Protein AF-0000000076353689 (afdb_homodimer)

Radius of gyration: 30.22 Å; Cα contacts (8 Å, |Δi|>4): 736; chains: 2; bounding box: 98×106×76 Å

Nearest PDB structures (foldseek):
  8wm8-assembly1_A  TM=8.525E-01  e=3.336E-08  Nostoc sp. PCC 7120 = FACHB-418
  8wm7-assembly1_B  TM=8.341E-01  e=1.386E-07  Nostoc sp. PCC 7120 = FACHB-418
  8w9m-assembly1_B  TM=8.044E-01  e=1.218E-07  Nostoc sp. PCC 7120 = FACHB-418
  7ahd-assembly1_B  TM=7.818E-01  e=2.392E-06  Lactococcus lactis subsp. lactis
  7ahd-assembly1_A  TM=7.735E-01  e=4.377E-06  Lactococcus lactis subsp. lactis

Solvent-accessible surface area (backbone atoms only — not comparable to full-atom values): 29199 Å² total; per-residue (Å²): 138,80,80,78,78,77,79,74,82,70,79,68,74,74,79,75,72,74,67,51,70,62,67,70,41,50,63,59,54,50,48,53,50,48,51,51,36,49,47,27,35,52,44,41,46,49,50,52,50,49,48,46,33,46,32,20,75,68,55,78,36,60,38,71,73,46,50,27,61,66,54,29,54,50,50,40,48,51,33,48,73,70,50,68,45,49,64,22,49,49,48,40,49,51,38,49,51,51,6,42,49,53,6,39,52,52,9,40,52,49,8,48,49,34,35,72,30,65,68,53,25,29,30,43,45,53,46,52,54,58,56,62,41,35,38,58,66,67,42,44,63,57,32,32,70,73,52,39,88,56,63,50,26,54,22,48,48,28,12,57,54,23,16,52,38,16,19,53,27,24,21,51,28,41,60,61,53,56,61,61,61,56,48,46,27,52,72,71,63,40,47,72,63,50,34,38,62,67,43,44,45,63,68,15,45,65,46,24,40,54,23,44,46,55,26,45,56,51,35,52,30,50,47,33,51,43,18,51,74,68,42,95,49,14,39,28,20,46,26,52,50,22,47,76,69,64,33,33,50,55,18,49,31,29,41,51,50,50,20,50,47,38,46,51,50,42,49,50,51,50,51,52,41,47,70,74,36,72,82,52,78,67,80,71,62,87,65,78,120,138,81,78,78,78,79,77,78,84,68,80,68,76,74,77,76,71,73,67,51,71,63,66,70,42,50,64,59,54,50,49,52,50,49,50,50,37,49,47,28,35,53,42,40,47,49,49,53,51,49,49,46,33,48,31,20,76,69,56,79,38,61,38,72,74,46,50,27,61,65,54,30,50,50,52,41,49,51,34,50,74,71,51,68,46,49,65,23,50,50,47,42,49,52,38,50,51,52,7,41,50,52,6,39,52,52,9,40,52,50,9,48,49,32,35,72,30,66,68,53,27,28,30,43,44,54,47,50,55,57,56,63,40,35,38,58,67,67,42,44,65,58,31,32,72,74,52,40,82,57,65,48,26,56,22,49,47,29,12,56,54,22,16,52,36,16,20,52,27,23,21,51,28,41,58,63,53,55,62,62,62,57,48,48,28,52,72,73,63,40,48,73,61,50,35,38,63,69,43,45,46,63,67,16,45,65,46,25,40,54,23,44,48,54,25,44,57,50,35,51,30,51,47,33,50,44,17,52,74,58,41,95,49,12,38,25,20,46,25,53,51,22,47,75,70,64,34,32,49,56,18,50,30,30,42,53,50,50,20,50,48,38,46,52,50,41,50,49,51,49,52,52,41,46,71,74,35,72,81,50,79,68,79,70,62,88,64,79,121

Sequence (578 aa):
MSALTDKAPGDEGLLVRRPGPQELHPARTHRRRRVLELSLAVGVPLALILLWQLAAVSGWIDDRVYPAPQTILEDGWHRAADGELWPDVWATLQRVLAGYAIGTVAGYALGLLMGSLPVVRAALEPTLDALYVVPKLALLPVFLNMFGLGEGPQIALVAATVFFFVWISTMAAVLAVPSGHRDAGQVFGASPWQMFRHVLLPASLPAVLVGARIAAGVAVLVIVASEQIAAADGLGHLIFDSRALFQNDVMFVGIVCVAVLGVVFSELVRIAGRLLTPWAPRDRGRSQSMSALTDKAPGDEGLLVRRPGPQELHPARTHRRRRVLELSLAVGVPLALILLWQLAAVSGWIDDRVYPAPQTILEDGWHRAADGELWPDVWATLQRVLAGYAIGTVAGYALGLLMGSLPVVRAALEPTLDALYVVPKLALLPVFLNMFGLGEGPQIALVAATVFFFVWISTMAAVLAVPSGHRDAGQVFGASPWQMFRHVLLPASLPAVLVGARIAAGVAVLVIVASEQIAAADGLGHLIFDSRALFQNDVMFVGIVCVAVLGVVFSELVRIAGRLLTPWAPRDRGRSQS

Secondary structure (DSSP, 8-state):
--------------------HHHH-HHHHHHHHHHHHHHHHHHHHHHHHHHHHHHHHHTSS-TTTS--HHHHHHHHHHHHHTTSSHHHHHHHHHHHHHHHHHHHHHHHHHHHHHHH-HHHHHHHHHHHHHHHTS-GGGGHHHHHHHH-SSSHHHHHHHHHHHHHHHHHHHHHHHHHS-HHHHHHHHHTT--HHHHIIIIIHHHHHHHHHHHHHHHHHHHHHHHHHHHHHH-SSSHHHHHHHHHHTT-HHHHHHHHHHHHHHHHHHHHHHHHHHHHH-TTS-----TT--/--------------------HHHH-HHHHHHHHHHHHHHHHHHHHHHHHHHHHHHHHHTSS-TTTS--HHHHHHHHHHHHHTTSSHHHHHHHHHHHHHHHHHHHHHHHHHHHHHHH-HHHHHHHHHHHHHHHTS-GGGGHHHHHHHH-SSSHHHHHHHHHHHHHHHHHHHHHHHHHS-HHHHHHHHHTT--HHHHIIIIIHHHHHHHHHHHHHHHHHHHHHHHHHHHHHH-SSSHHHHHHHHHHTT-HHHHHHHHHHHHHHHHHHHHHHHHHHHHH-TTS-----TT--

Foldseek 3Di:
DPCPVPPDPPPPPPPPPPPPPCVPCVPVVVVVVVVVVVCCVPVVVVVVLVVQQCCPVVVVDPCLQVPRPVLLVVVLVVCVVVVNCVQQLVLLVVLLVLLLVLLLVLLLVLLLVLLLDVVSVVVCVVVLVVVLPDDLLVCLVVQCVVPPQDSRSSSPSLSNLLNSLLNVQSSVQSNPPDCVLVVVCVVVVHDPVRSCVPPSCLSSLLSSLVSSLVSLLVSLVSSLVSCCVRNPGHLSVQLVVCVVVSNNSSNVNSVVSSVVVSVVSSVVSVVVSCVSRVPPPDPPPPPPD/DPPPPPPDPPCPPPPPPPDPPCVVCVPVVVVVVVVVVVCCVPVVVVVVLVVQQCCPVVVVDPCLQVPRPVLLVVVLVVCVVVVNCVQQLVLLVVLLVLLLVLLLVLLLVLLLVLLLDVVSVVVCVVVLVVVLPDDLLVCLVVQCVVPNLDSRSSSPSLSNLLNSLLNVQSSVQSNPPDCVLVVVCVVVVHDPVRSCVPPSVLSSLLSSLVSSLVSLLVSLVSSLVSCCVRNPGHLSVQLVVCVVVSNNSSNVNSVVSSVVVSVVSSVVSVVVSCVSRVPDPDPPPPDPD

pLDDT: mean 82.8, std 17.62, range [25.33, 98.06]

InterPro domains:
  IPR000515 ABC transporter type 1, transmembrane domain MetI-like [PF00528] (107-272)
  IPR000515 ABC transporter type 1, transmembrane domain MetI-like [PS50928] (89-269)
  IPR000515 ABC transporter type 1, transmembrane domain MetI-like [cd06261] (90-268)
  IPR035906 MetI-like superfamily [G3DSA:1.10.3720.10] (84-276)
  IPR035906 MetI-like superfamily [SSF161098] (82-265)

Structure (mmCIF, N/CA/C/O backbone):
data_AF-0000000076353689-model_v1
#
loop_
_entity.id
_entity.type
_entity.pdbx_description
1 polymer 'ABC transporter permease'
#
loop_
_atom_site.group_PDB
_atom_site.id
_atom_site.type_symbol
_atom_site.label_atom_id
_atom_site.label_alt_id
_atom_site.label_comp_id
_atom_site.label_asym_id
_atom_site.label_entity_id
_atom_site.label_seq_id
_atom_site.pdbx_PDB_ins_code
_atom_site.Cartn_x
_atom_site.Cartn_y
_atom_site.Cartn_z
_atom_site.occupancy
_atom_site.B_iso_or_equiv
_atom_site.auth_seq_id
_atom_site.auth_comp_id
_atom_site.auth_asym_id
_atom_site.auth_atom_id
_atom_site.pdbx_PDB_model_num
ATOM 1 N N . MET A 1 1 ? 44.594 78.375 24.484 1 30.66 1 MET A N 1
ATOM 2 C CA . MET A 1 1 ? 43.375 78.25 23.719 1 30.66 1 MET A CA 1
ATOM 3 C C . MET A 1 1 ? 43.562 77.375 22.5 1 30.66 1 MET A C 1
ATOM 5 O O . MET A 1 1 ? 43.844 77.812 21.406 1 30.66 1 MET A O 1
ATOM 9 N N . SER A 1 2 ? 44.312 76.188 22.578 1 37.25 2 SER A N 1
ATOM 10 C CA . SER A 1 2 ? 44.656 75.188 21.609 1 37.25 2 SER A CA 1
ATOM 11 C C . SER A 1 2 ? 43.406 74.438 21.094 1 37.25 2 SER A C 1
ATOM 13 O O . SER A 1 2 ? 42.562 74 21.875 1 37.25 2 SER A O 1
ATOM 15 N N . ALA A 1 3 ? 42.938 74.875 19.859 1 38.38 3 ALA A N 1
ATOM 16 C CA . ALA A 1 3 ? 41.844 74.375 19.031 1 38.38 3 ALA A CA 1
ATOM 17 C C . ALA A 1 3 ? 42.031 72.875 18.781 1 38.38 3 ALA A C 1
ATOM 19 O O . ALA A 1 3 ? 42.938 72.438 18.047 1 38.38 3 ALA A O 1
ATOM 20 N N . LEU A 1 4 ? 41.969 71.938 19.766 1 36.03 4 LEU A N 1
ATOM 21 C CA . LEU A 1 4 ? 41.906 70.562 19.469 1 36.03 4 LEU A CA 1
ATOM 22 C C . LEU A 1 4 ? 40.75 70.25 18.516 1 36.03 4 LEU A C 1
ATOM 24 O O . LEU A 1 4 ? 39.594 70.5 18.844 1 36.03 4 LEU A O 1
ATOM 28 N N . THR A 1 5 ? 40.875 70.562 17.141 1 37.84 5 THR A N 1
ATOM 29 C CA . THR A 1 5 ? 39.875 70.188 16.172 1 37.84 5 THR A CA 1
ATOM 30 C C . THR A 1 5 ? 39.562 68.688 16.312 1 37.84 5 THR A C 1
ATOM 32 O O . THR A 1 5 ? 40.438 67.812 16.172 1 37.84 5 THR A O 1
ATOM 35 N N . ASP A 1 6 ? 38.625 68.25 17.125 1 39 6 ASP A N 1
ATOM 36 C CA . ASP A 1 6 ? 38 66.938 17.25 1 39 6 ASP A CA 1
ATOM 37 C C . ASP A 1 6 ? 37.5 66.438 15.906 1 39 6 ASP A C 1
ATOM 39 O O . ASP A 1 6 ? 36.625 67.062 15.297 1 39 6 ASP A O 1
ATOM 43 N N . LYS A 1 7 ? 38.406 65.875 14.984 1 43 7 LYS A N 1
ATOM 44 C CA . LYS A 1 7 ? 37.969 65.188 13.773 1 43 7 LYS A CA 1
ATOM 45 C C . LYS A 1 7 ? 36.844 64.188 14.086 1 43 7 LYS A C 1
ATOM 47 O O . LYS A 1 7 ? 37 63.344 14.969 1 43 7 LYS A O 1
ATOM 52 N N . ALA A 1 8 ? 35.594 64.5 13.719 1 43.44 8 ALA A N 1
ATOM 53 C CA . ALA A 1 8 ? 34.406 63.656 13.766 1 43.44 8 ALA A CA 1
ATOM 54 C C . ALA A 1 8 ? 34.656 62.344 13.008 1 43.44 8 ALA A C 1
ATOM 56 O O . ALA A 1 8 ? 35.156 62.344 11.891 1 43.44 8 ALA A O 1
ATOM 57 N N . PRO A 1 9 ? 34.812 61.125 13.672 1 45.44 9 PRO A N 1
ATOM 58 C CA . PRO A 1 9 ? 34.969 59.844 13.008 1 45.44 9 PRO A CA 1
ATOM 59 C C . PRO A 1 9 ? 33.906 59.562 11.977 1 45.44 9 PRO A C 1
ATOM 61 O O . PRO A 1 9 ? 33.688 58.406 11.586 1 45.44 9 PRO A O 1
ATOM 64 N N . GLY A 1 10 ? 33.156 60.562 11.367 1 37.06 10 GLY A N 1
ATOM 65 C CA . GLY A 1 10 ? 31.906 60.25 10.695 1 37.06 10 GLY A CA 1
ATOM 66 C C . GLY A 1 10 ? 32.094 59.312 9.508 1 37.06 10 GLY A C 1
ATOM 67 O O . GLY A 1 10 ? 31.141 59.031 8.773 1 37.06 10 GLY A O 1
ATOM 68 N N . ASP A 1 11 ? 33.188 59.312 8.719 1 40.47 11 ASP A N 1
ATOM 69 C CA . ASP A 1 11 ? 33.031 58.688 7.41 1 40.47 11 ASP A CA 1
ATOM 70 C C . ASP A 1 11 ? 32.875 57.188 7.539 1 40.47 11 ASP A C 1
ATOM 72 O O . ASP A 1 11 ? 33.844 56.438 7.629 1 40.47 11 ASP A O 1
ATOM 76 N N . GLU A 1 12 ? 31.969 56.688 8.383 1 41.47 12 GLU A N 1
ATOM 77 C CA . GLU A 1 12 ? 31.703 55.281 8.211 1 41.47 12 GLU A CA 1
ATOM 78 C C . GLU A 1 12 ? 31.484 54.906 6.742 1 41.47 12 GLU A C 1
ATOM 80 O O . GLU A 1 12 ? 30.609 55.469 6.086 1 41.47 12 GLU A O 1
ATOM 85 N N . GLY A 1 13 ? 32.5 54.625 5.945 1 40.09 13 GLY A N 1
ATOM 86 C CA . GLY A 1 13 ? 32.469 54.094 4.594 1 40.09 13 GLY A CA 1
ATOM 87 C C . GLY A 1 13 ? 31.266 53.219 4.336 1 40.09 13 GLY A C 1
ATOM 88 O O . GLY A 1 13 ? 31 52.281 5.086 1 40.09 13 GLY A O 1
ATOM 89 N N . LEU A 1 14 ? 30.125 53.781 3.889 1 44.25 14 LEU A N 1
ATOM 90 C CA . LEU A 1 14 ? 29.047 53.031 3.254 1 44.25 14 LEU A CA 1
ATOM 91 C C . LEU A 1 14 ? 29.594 51.875 2.443 1 44.25 14 LEU A C 1
ATOM 93 O O . LEU A 1 14 ? 30.359 52.062 1.5 1 44.25 14 LEU A O 1
ATOM 97 N N . LEU A 1 15 ? 30.016 50.75 2.998 1 46.47 15 LEU A N 1
ATOM 98 C CA . LEU A 1 15 ? 30.25 49.562 2.203 1 46.47 15 LEU A CA 1
ATOM 99 C C . LEU A 1 15 ? 29.203 49.406 1.113 1 46.47 15 LEU A C 1
ATOM 101 O O . LEU A 1 15 ? 28.031 49.156 1.407 1 46.47 15 LEU A O 1
ATOM 105 N N . VAL A 1 16 ? 29.094 50.281 0.071 1 46.38 16 VAL A N 1
ATOM 106 C CA . VAL A 1 16 ? 28.344 50.062 -1.158 1 46.38 16 VAL A CA 1
ATOM 107 C C . VAL A 1 16 ? 28.578 48.625 -1.67 1 46.38 16 VAL A C 1
ATOM 109 O O . VAL A 1 16 ? 29.688 48.312 -2.143 1 46.38 16 VAL A O 1
ATOM 112 N N . ARG A 1 17 ? 28.141 47.594 -1.038 1 53.75 17 ARG A N 1
ATOM 113 C CA . ARG A 1 17 ? 28.172 46.281 -1.68 1 53.75 17 ARG A CA 1
ATOM 114 C C . ARG A 1 17 ? 27.484 46.312 -3.041 1 53.75 17 ARG A C 1
ATOM 116 O O . ARG A 1 17 ? 26.375 46.844 -3.166 1 53.75 17 ARG A O 1
ATOM 123 N N . ARG A 1 18 ? 28.141 46.312 -4.129 1 52.5 18 ARG A N 1
ATOM 124 C CA . ARG A 1 18 ? 27.578 46.156 -5.469 1 52.5 18 ARG A CA 1
ATOM 125 C C . ARG A 1 18 ? 26.547 45.031 -5.508 1 52.5 18 ARG A C 1
ATOM 127 O O . ARG A 1 18 ? 26.766 43.969 -4.945 1 52.5 18 ARG A O 1
ATOM 134 N N . PRO A 1 19 ? 25.344 45.375 -5.836 1 54.56 19 PRO A N 1
ATOM 135 C CA . PRO A 1 19 ? 24.328 44.312 -5.906 1 54.56 19 PRO A CA 1
ATOM 136 C C . PRO A 1 19 ? 24.781 43.156 -6.773 1 54.56 19 PRO A C 1
ATOM 138 O O . PRO A 1 19 ? 25.469 43.344 -7.777 1 54.56 19 PRO A O 1
ATOM 141 N N . GLY A 1 20 ? 24.922 41.938 -6.266 1 52.47 20 GLY A N 1
ATOM 142 C CA . GLY A 1 20 ? 25.219 40.75 -7.051 1 52.47 20 GLY A CA 1
ATOM 143 C C . GLY A 1 20 ? 24.312 40.594 -8.258 1 52.47 20 GLY A C 1
ATOM 144 O O . GLY A 1 20 ? 23.344 41.344 -8.422 1 52.47 20 GLY A O 1
ATOM 145 N N . PRO A 1 21 ? 24.844 39.938 -9.258 1 53.06 21 PRO A N 1
ATOM 146 C CA . PRO A 1 21 ? 24.062 39.812 -10.492 1 53.06 21 PRO A CA 1
ATOM 147 C C . PRO A 1 21 ? 22.594 39.531 -10.219 1 53.06 21 PRO A C 1
ATOM 149 O O . PRO A 1 21 ? 21.734 39.875 -11.039 1 53.06 21 PRO A O 1
ATOM 152 N N . GLN A 1 22 ? 22.25 38.844 -9.172 1 57.88 22 GLN A N 1
ATOM 153 C CA . GLN A 1 22 ? 20.859 38.562 -8.812 1 57.88 22 GLN A CA 1
ATOM 154 C C . GLN A 1 22 ? 20.109 39.875 -8.484 1 57.88 22 GLN A C 1
ATOM 156 O O . GLN A 1 22 ? 18.906 39.969 -8.695 1 57.88 22 GLN A O 1
ATOM 161 N N . GLU A 1 23 ? 20.781 40.875 -7.949 1 56.78 23 GLU A N 1
ATOM 162 C CA . GLU A 1 23 ? 20.172 42.156 -7.605 1 56.78 23 GLU A CA 1
ATOM 163 C C . GLU A 1 23 ? 20.078 43.062 -8.828 1 56.78 23 GLU A C 1
ATOM 165 O O . GLU A 1 23 ? 19.219 43.938 -8.883 1 56.78 23 GLU A O 1
ATOM 170 N N . LEU A 1 24 ? 20.938 42.875 -9.688 1 55.78 24 LEU A N 1
ATOM 171 C CA . LEU A 1 24 ? 20.969 43.812 -10.812 1 55.78 24 LEU A CA 1
ATOM 172 C C . LEU A 1 24 ? 19.922 43.438 -11.852 1 55.78 24 LEU A C 1
ATOM 174 O O . LEU A 1 24 ? 19.328 44.312 -12.477 1 55.78 24 LEU A O 1
ATOM 178 N N . HIS A 1 25 ? 19.734 42.125 -12.25 1 60.38 25 HIS A N 1
ATOM 179 C CA . HIS A 1 25 ? 18.734 41.719 -13.242 1 60.38 25 HIS A CA 1
ATOM 180 C C . HIS A 1 25 ? 17.891 40.531 -12.742 1 60.38 25 HIS A C 1
ATOM 182 O O . HIS A 1 25 ? 18.047 39.438 -13.234 1 60.38 25 HIS A O 1
ATOM 188 N N . PRO A 1 26 ? 17.188 40.75 -11.688 1 58.19 26 PRO A N 1
ATOM 189 C CA . PRO A 1 26 ? 16.422 39.719 -11 1 58.19 26 PRO A CA 1
ATOM 190 C C . PRO A 1 26 ? 15.547 38.875 -11.953 1 58.19 26 PRO A C 1
ATOM 192 O O . PRO A 1 26 ? 15.375 37.688 -11.75 1 58.19 26 PRO A O 1
ATOM 195 N N . ALA A 1 27 ? 15.172 39.594 -12.953 1 60.41 27 ALA A N 1
ATOM 196 C CA . ALA A 1 27 ? 14.242 38.938 -13.859 1 60.41 27 ALA A CA 1
ATOM 197 C C . ALA A 1 27 ? 14.961 37.906 -14.742 1 60.41 27 ALA A C 1
ATOM 199 O O . ALA A 1 27 ? 14.422 36.844 -15.016 1 60.41 27 ALA A O 1
ATOM 200 N N . ARG A 1 28 ? 16.062 38.312 -15.312 1 59.53 28 ARG A N 1
ATOM 201 C CA . ARG A 1 28 ? 16.797 37.438 -16.219 1 59.53 28 ARG A CA 1
ATOM 202 C C . ARG A 1 28 ? 17.312 36.188 -15.492 1 59.53 28 ARG A C 1
ATOM 204 O O . ARG A 1 28 ? 17.281 35.094 -16.031 1 59.53 28 ARG A O 1
ATOM 211 N N . THR A 1 29 ? 17.812 36.438 -14.273 1 65.25 29 THR A N 1
ATOM 212 C CA . THR A 1 29 ? 18.312 35.312 -13.484 1 65.25 29 THR A CA 1
ATOM 213 C C . THR A 1 29 ? 17.188 34.344 -13.148 1 65.25 29 THR A C 1
ATOM 215 O O . THR A 1 29 ? 17.391 33.125 -13.172 1 65.25 29 THR A O 1
ATOM 218 N N . HIS A 1 30 ? 16.047 34.969 -13.008 1 73.69 30 HIS A N 1
ATOM 219 C CA . HIS A 1 30 ? 14.898 34.125 -12.703 1 73.69 30 HIS A CA 1
ATOM 220 C C . HIS A 1 30 ? 14.461 33.312 -13.93 1 73.69 30 HIS A C 1
ATOM 222 O O . HIS A 1 30 ? 14.109 32.156 -13.82 1 73.69 30 HIS A O 1
ATOM 228 N N . ARG A 1 31 ? 14.586 33.969 -15.078 1 73.62 31 ARG A N 1
ATOM 229 C CA . ARG A 1 31 ? 14.188 33.312 -16.312 1 73.62 31 ARG A CA 1
ATOM 230 C C . ARG A 1 31 ? 15.164 32.188 -16.672 1 73.62 31 ARG A C 1
ATOM 232 O O . ARG A 1 31 ? 14.75 31.109 -17.094 1 73.62 31 ARG A O 1
ATOM 239 N N . ARG A 1 32 ? 16.438 32.469 -16.547 1 76.06 32 ARG A N 1
ATOM 240 C CA . ARG A 1 32 ? 17.453 31.484 -16.844 1 76.06 32 ARG A CA 1
ATOM 241 C C . ARG A 1 32 ? 17.328 30.281 -15.922 1 76.06 32 ARG A C 1
ATOM 243 O O . ARG A 1 32 ? 17.484 29.125 -16.359 1 76.06 32 ARG A O 1
ATOM 250 N N . ARG A 1 33 ? 17.031 30.562 -14.781 1 78.25 33 ARG A N 1
ATOM 251 C CA . ARG A 1 33 ? 16.859 29.484 -13.805 1 78.25 33 ARG A CA 1
ATOM 252 C C . ARG A 1 33 ? 15.641 28.641 -14.141 1 78.25 33 ARG A C 1
ATOM 254 O O . ARG A 1 33 ? 15.695 27.406 -14.055 1 78.25 33 ARG A O 1
ATOM 261 N N . ARG A 1 34 ? 14.711 29.25 -14.625 1 80.81 34 ARG A N 1
ATOM 262 C CA . ARG A 1 34 ? 13.484 28.547 -15 1 80.81 34 ARG A CA 1
ATOM 263 C C . ARG A 1 34 ? 13.703 27.688 -16.25 1 80.81 34 ARG A C 1
ATOM 265 O O . ARG A 1 34 ? 13.227 26.562 -16.312 1 80.81 34 ARG A O 1
ATOM 272 N N . VAL A 1 35 ? 14.414 28.266 -17.141 1 84.31 35 VAL A N 1
ATOM 273 C CA . VAL A 1 35 ? 14.695 27.547 -18.375 1 84.31 35 VAL A CA 1
ATOM 274 C C . VAL A 1 35 ? 15.578 26.328 -18.078 1 84.31 35 VAL A C 1
ATOM 276 O O . VAL A 1 35 ? 15.367 25.25 -18.625 1 84.31 35 VAL A O 1
ATOM 279 N N . LEU A 1 36 ? 16.484 26.469 -17.25 1 84.56 36 LEU A N 1
ATOM 280 C CA . LEU A 1 36 ? 17.344 25.359 -16.844 1 84.56 36 LEU A CA 1
ATOM 281 C C . LEU A 1 36 ? 16.531 24.281 -16.125 1 84.56 36 LEU A C 1
ATOM 283 O O . LEU A 1 36 ? 16.703 23.094 -16.406 1 84.56 36 LEU A O 1
ATOM 287 N N . GLU A 1 37 ? 15.719 24.703 -15.344 1 85.5 37 GLU A N 1
ATOM 288 C CA . GLU A 1 37 ? 14.898 23.75 -14.594 1 85.5 37 GLU A CA 1
ATOM 289 C C . GLU A 1 37 ? 13.961 22.984 -15.523 1 85.5 37 GLU A C 1
ATOM 291 O O . GLU A 1 37 ? 13.789 21.781 -15.375 1 85.5 37 GLU A O 1
ATOM 296 N N . LEU A 1 38 ? 13.477 23.641 -16.438 1 84.38 38 LEU A N 1
ATOM 297 C CA . LEU A 1 38 ? 12.586 23 -17.406 1 84.38 38 LEU A CA 1
ATOM 298 C C . LEU A 1 38 ? 13.367 22.062 -18.328 1 84.38 38 LEU A C 1
ATOM 300 O O . LEU A 1 38 ? 12.891 20.984 -18.672 1 84.38 38 LEU A O 1
ATOM 304 N N . SER A 1 39 ? 14.453 22.547 -18.703 1 89.25 39 SER A N 1
ATOM 305 C CA . SER A 1 39 ? 15.305 21.719 -19.562 1 89.25 39 SER A CA 1
ATOM 306 C C . SER A 1 39 ? 15.734 20.453 -18.844 1 89.25 39 SER A C 1
ATOM 308 O O . SER A 1 39 ? 15.781 19.375 -19.453 1 89.25 39 SER A O 1
ATOM 310 N N . LEU A 1 40 ? 15.961 20.562 -17.656 1 88.44 40 LEU A N 1
ATOM 311 C CA . LEU A 1 40 ? 16.359 19.391 -16.891 1 88.44 40 LEU A CA 1
ATOM 312 C C . LEU A 1 40 ? 15.18 18.469 -16.641 1 88.44 40 LEU A C 1
ATOM 314 O O . LEU A 1 40 ? 15.32 17.25 -16.688 1 88.44 40 LEU A O 1
ATOM 318 N N . ALA A 1 41 ? 14.117 19.016 -16.422 1 86.94 41 ALA A N 1
ATOM 319 C CA . ALA A 1 41 ? 12.898 18.25 -16.141 1 86.94 41 ALA A CA 1
ATOM 320 C C . ALA A 1 41 ? 12.508 17.391 -17.328 1 86.94 41 ALA A C 1
ATOM 322 O O . ALA A 1 41 ? 12.016 16.266 -17.156 1 86.94 41 ALA A O 1
ATOM 323 N N . VAL A 1 42 ? 12.789 17.875 -18.438 1 89.75 42 VAL A N 1
ATOM 324 C CA . VAL A 1 42 ? 12.438 17.141 -19.641 1 89.75 42 VAL A CA 1
ATOM 325 C C . VAL A 1 42 ? 13.664 16.375 -20.156 1 89.75 42 VAL A C 1
ATOM 327 O O . VAL A 1 42 ? 13.547 15.242 -20.609 1 89.75 42 VAL A O 1
ATOM 330 N N . GLY A 1 43 ? 14.742 16.953 -19.984 1 92 43 GLY A N 1
ATOM 331 C CA . GLY A 1 43 ? 15.977 16.406 -20.547 1 92 43 GLY A CA 1
ATOM 332 C C . GLY A 1 43 ? 16.422 15.125 -19.875 1 92 43 GLY A C 1
ATOM 333 O O . GLY A 1 43 ? 16.828 14.18 -20.547 1 92 43 GLY A O 1
ATOM 334 N N . VAL A 1 44 ? 16.297 15.078 -18.641 1 90.88 44 VAL A N 1
ATOM 335 C CA . VAL A 1 44 ? 16.828 13.93 -17.906 1 90.88 44 VAL A CA 1
ATOM 336 C C . VAL A 1 44 ? 15.992 12.688 -18.219 1 90.88 44 VAL A C 1
ATOM 338 O O . VAL A 1 44 ? 16.547 11.648 -18.594 1 90.88 44 VAL A O 1
ATOM 341 N N . PRO A 1 45 ? 14.672 12.711 -18.078 1 91.81 45 PRO A N 1
ATOM 342 C CA . PRO A 1 45 ? 13.898 11.523 -18.469 1 91.81 45 PRO A CA 1
ATOM 343 C C . PRO A 1 45 ? 14.133 11.102 -19.906 1 91.81 45 PRO A C 1
ATOM 345 O O . PRO A 1 45 ? 14.211 9.906 -20.203 1 91.81 45 PRO A O 1
ATOM 348 N N . LEU A 1 46 ? 14.258 12.047 -20.75 1 93.31 46 LEU A N 1
ATOM 349 C CA . LEU A 1 46 ? 14.516 11.742 -22.156 1 93.31 46 LEU A CA 1
ATOM 350 C C . LEU A 1 46 ? 15.883 11.094 -22.344 1 93.31 46 LEU A C 1
ATOM 352 O O . LEU A 1 46 ? 16.031 10.156 -23.125 1 93.31 46 LEU A O 1
ATOM 356 N N . ALA A 1 47 ? 16.797 11.617 -21.641 1 94.31 47 ALA A N 1
ATOM 357 C CA . ALA A 1 47 ? 18.141 11.055 -21.719 1 94.31 47 ALA A CA 1
ATOM 358 C C . ALA A 1 47 ? 18.172 9.625 -21.203 1 94.31 47 ALA A C 1
ATOM 360 O O . ALA A 1 47 ? 18.859 8.758 -21.766 1 94.31 47 ALA A O 1
ATOM 361 N N . LEU A 1 48 ? 17.438 9.383 -20.188 1 92.88 48 LEU A N 1
ATOM 362 C CA . LEU A 1 48 ? 17.406 8.047 -19.609 1 92.88 48 LEU A CA 1
ATOM 363 C C . LEU A 1 48 ? 16.719 7.062 -20.547 1 92.88 48 LEU A C 1
ATOM 365 O O . LEU A 1 48 ? 17.172 5.926 -20.703 1 92.88 48 LEU A O 1
ATOM 369 N N . ILE A 1 49 ? 15.695 7.473 -21.172 1 93.56 49 ILE A N 1
ATOM 370 C CA . ILE A 1 49 ? 14.984 6.637 -22.125 1 93.56 49 ILE A CA 1
ATOM 371 C C . ILE A 1 49 ? 15.883 6.371 -23.344 1 93.56 49 ILE A C 1
ATOM 373 O O . ILE A 1 49 ? 15.938 5.242 -23.828 1 93.56 49 ILE A O 1
ATOM 377 N N . LEU A 1 50 ? 16.547 7.426 -23.781 1 94.94 50 LEU A N 1
ATOM 378 C CA . LEU A 1 50 ? 17.453 7.281 -24.906 1 94.94 50 LEU A CA 1
ATOM 379 C C . LEU A 1 50 ? 18.609 6.359 -24.578 1 94.94 50 LEU A C 1
ATOM 381 O O . LEU A 1 50 ? 19.062 5.574 -25.406 1 94.94 50 LEU A O 1
ATOM 385 N N . LEU A 1 51 ? 19.062 6.5 -23.375 1 94.31 51 LEU A N 1
ATOM 386 C CA . LEU A 1 51 ? 20.141 5.617 -22.938 1 94.31 51 LEU A CA 1
ATOM 387 C C . LEU A 1 51 ? 19.656 4.168 -22.891 1 94.31 51 LEU A C 1
ATOM 389 O O . LEU A 1 51 ? 20.406 3.256 -23.266 1 94.31 51 LEU A O 1
ATOM 393 N N . TRP A 1 52 ? 18.484 3.973 -22.422 1 93.38 52 TRP A N 1
ATOM 394 C CA . TRP A 1 52 ? 17.891 2.643 -22.422 1 93.38 52 TRP A CA 1
ATOM 395 C C . TRP A 1 52 ? 17.75 2.107 -23.844 1 93.38 52 TRP A C 1
ATOM 397 O O . TRP A 1 52 ? 18.109 0.965 -24.125 1 93.38 52 TRP A O 1
ATOM 407 N N . GLN A 1 53 ? 17.297 2.936 -24.688 1 94.38 53 GLN A N 1
ATOM 408 C CA . GLN A 1 53 ? 17.141 2.574 -26.094 1 94.38 53 GLN A CA 1
ATOM 409 C C . GLN A 1 53 ? 18.484 2.17 -26.703 1 94.38 53 GLN A C 1
ATOM 411 O O . GLN A 1 53 ? 18.578 1.124 -27.344 1 94.38 53 GLN A O 1
ATOM 416 N N . LEU A 1 54 ? 19.438 2.949 -26.422 1 94.19 54 LEU A N 1
ATOM 417 C CA . LEU A 1 54 ? 20.766 2.711 -26.953 1 94.19 54 LEU A CA 1
ATOM 418 C C . LEU A 1 54 ? 21.375 1.438 -26.375 1 94.19 54 LEU A C 1
ATOM 420 O O . LEU A 1 54 ? 22.016 0.665 -27.094 1 94.19 54 LEU A O 1
ATOM 424 N N . ALA A 1 55 ? 21.172 1.244 -25.141 1 94.5 55 ALA A N 1
ATOM 425 C CA . ALA A 1 55 ? 21.719 0.063 -24.469 1 94.5 55 ALA A CA 1
ATOM 426 C C . ALA A 1 55 ? 21.094 -1.215 -25.031 1 94.5 55 ALA A C 1
ATOM 428 O O . ALA A 1 55 ? 21.781 -2.225 -25.203 1 94.5 55 ALA A O 1
ATOM 429 N N . ALA A 1 56 ? 19.859 -1.122 -25.312 1 91.81 56 ALA A N 1
ATOM 430 C CA . ALA A 1 56 ? 19.141 -2.295 -25.812 1 91.81 56 ALA A CA 1
ATOM 431 C C . ALA A 1 56 ? 19.516 -2.586 -27.266 1 91.81 56 ALA A C 1
ATOM 433 O O . ALA A 1 56 ? 19.797 -3.73 -27.625 1 91.81 56 ALA A O 1
ATOM 434 N N . VAL A 1 57 ? 19.656 -1.518 -28.062 1 91.75 57 VAL A N 1
ATOM 435 C CA . VAL A 1 57 ? 19.891 -1.698 -29.484 1 91.75 57 VAL A CA 1
ATOM 436 C C . VAL A 1 57 ? 21.359 -2.033 -29.734 1 91.75 57 VAL A C 1
ATOM 438 O O . VAL A 1 57 ? 21.688 -2.756 -30.688 1 91.75 57 VAL A O 1
ATOM 441 N N . SER A 1 58 ? 22.188 -1.528 -28.844 1 94.12 58 SER A N 1
ATOM 442 C CA . SER A 1 58 ? 23.609 -1.757 -29.016 1 94.12 58 SER A CA 1
ATOM 443 C C . SER A 1 58 ? 24.047 -3.09 -28.406 1 94.12 58 SER A C 1
ATOM 445 O O . SER A 1 58 ? 25.203 -3.496 -28.547 1 94.12 58 SER A O 1
ATOM 447 N N . GLY A 1 59 ? 23.203 -3.695 -27.672 1 91.94 59 GLY A N 1
ATOM 448 C CA . GLY A 1 59 ? 23.5 -5.004 -27.109 1 91.94 59 GLY A CA 1
ATOM 449 C C . GLY A 1 59 ? 24.188 -4.938 -25.75 1 91.94 59 GLY A C 1
ATOM 450 O O . GLY A 1 59 ? 24.703 -5.945 -25.266 1 91.94 59 GLY A O 1
ATOM 451 N N . TRP A 1 60 ? 24.234 -3.744 -25.172 1 91.38 60 TRP A N 1
ATOM 452 C CA . TRP A 1 60 ? 24.797 -3.629 -23.828 1 91.38 60 TRP A CA 1
ATOM 453 C C . TRP A 1 60 ? 23.953 -4.395 -22.812 1 91.38 60 TRP A C 1
ATOM 455 O O . TRP A 1 60 ? 24.453 -4.84 -21.781 1 91.38 60 TRP A O 1
ATOM 465 N N . ILE A 1 61 ? 22.672 -4.52 -23.188 1 91 61 ILE A N 1
ATOM 466 C CA . ILE A 1 61 ? 21.734 -5.332 -22.422 1 91 61 ILE A CA 1
ATOM 467 C C . ILE A 1 61 ? 20.969 -6.262 -23.359 1 91 61 ILE A C 1
ATOM 469 O O . ILE A 1 61 ? 20.844 -5.98 -24.562 1 91 61 ILE A O 1
ATOM 473 N N . ASP A 1 62 ? 20.625 -7.398 -22.828 1 92.5 62 ASP A N 1
ATOM 474 C CA . ASP A 1 62 ? 19.875 -8.375 -23.625 1 92.5 62 ASP A CA 1
ATOM 475 C C . ASP A 1 62 ? 18.469 -7.871 -23.922 1 92.5 62 ASP A C 1
ATOM 477 O O . ASP A 1 62 ? 17.625 -7.793 -23.031 1 92.5 62 ASP A O 1
ATOM 481 N N . ASP A 1 63 ? 18.219 -7.547 -25.141 1 90.94 63 ASP A N 1
ATOM 482 C CA . ASP A 1 63 ? 16.938 -6.949 -25.531 1 90.94 63 ASP A CA 1
ATOM 483 C C . ASP A 1 63 ? 15.805 -7.969 -25.453 1 90.94 63 ASP A C 1
ATOM 485 O O . ASP A 1 63 ? 14.625 -7.598 -25.469 1 90.94 63 ASP A O 1
ATOM 489 N N . ARG A 1 64 ? 16.156 -9.234 -25.344 1 89.31 64 ARG A N 1
ATOM 490 C CA . ARG A 1 64 ? 15.133 -10.25 -25.141 1 89.31 64 ARG A CA 1
ATOM 491 C C . ARG A 1 64 ? 14.586 -10.203 -23.719 1 89.31 64 ARG A C 1
ATOM 493 O O . ARG A 1 64 ? 13.43 -10.555 -23.484 1 89.31 64 ARG A O 1
ATOM 500 N N . VAL A 1 65 ? 15.406 -9.766 -22.859 1 91.62 65 VAL A N 1
ATOM 501 C CA . VAL A 1 65 ? 15.031 -9.672 -21.438 1 91.62 65 VAL A CA 1
ATOM 502 C C . VAL A 1 65 ? 14.555 -8.25 -21.125 1 91.62 65 VAL A C 1
ATOM 504 O O . VAL A 1 65 ? 13.578 -8.07 -20.391 1 91.62 65 VAL A O 1
ATOM 507 N N . TYR A 1 66 ? 15.266 -7.289 -21.766 1 94.25 66 TYR A N 1
ATOM 508 C CA . TYR A 1 66 ? 14.945 -5.875 -21.578 1 94.25 66 TYR A CA 1
ATOM 509 C C . TYR A 1 66 ? 14.711 -5.195 -22.922 1 94.25 66 TYR A C 1
ATOM 511 O O . TYR A 1 66 ? 15.602 -4.527 -23.453 1 94.25 66 TYR A O 1
ATOM 519 N N . PRO A 1 67 ? 13.5 -5.293 -23.344 1 94.5 67 PRO A N 1
ATOM 520 C CA . PRO A 1 67 ? 13.219 -4.727 -24.656 1 94.5 67 PRO A CA 1
ATOM 521 C C . PRO A 1 67 ? 13.383 -3.207 -24.688 1 94.5 67 PRO A C 1
ATOM 523 O O . PRO A 1 67 ? 13.164 -2.535 -23.688 1 94.5 67 PRO A O 1
ATOM 526 N N . ALA A 1 68 ? 13.75 -2.799 -25.859 1 95.5 68 ALA A N 1
ATOM 527 C CA . ALA A 1 68 ? 13.898 -1.358 -26.047 1 95.5 68 ALA A CA 1
ATOM 528 C C . ALA A 1 68 ? 12.562 -0.643 -25.891 1 95.5 68 ALA A C 1
ATOM 530 O O . ALA A 1 68 ? 11.508 -1.21 -26.188 1 95.5 68 ALA A O 1
ATOM 531 N N . PRO A 1 69 ? 12.688 0.593 -25.406 1 95.44 69 PRO A N 1
ATOM 532 C CA . PRO A 1 69 ? 11.461 1.378 -25.266 1 95.44 69 PRO A CA 1
ATOM 533 C C . PRO A 1 69 ? 10.672 1.469 -26.578 1 95.44 69 PRO A C 1
ATOM 535 O O . PRO A 1 69 ? 9.438 1.41 -26.562 1 95.44 69 PRO A O 1
ATOM 538 N N . GLN A 1 70 ? 11.336 1.539 -27.656 1 94.19 70 GLN A N 1
ATOM 539 C CA . GLN A 1 70 ? 10.656 1.607 -28.953 1 94.19 70 GLN A CA 1
ATOM 540 C C . GLN A 1 70 ? 9.875 0.326 -29.219 1 94.19 70 GLN A C 1
ATOM 542 O O . GLN A 1 70 ? 8.758 0.375 -29.734 1 94.19 70 GLN A O 1
ATOM 547 N N . THR A 1 71 ? 10.445 -0.776 -28.906 1 94.12 71 THR A N 1
ATOM 548 C CA . THR A 1 71 ? 9.789 -2.066 -29.094 1 94.12 71 THR A CA 1
ATOM 549 C C . THR A 1 71 ? 8.555 -2.178 -28.203 1 94.12 71 THR A C 1
ATOM 551 O O . THR A 1 71 ? 7.516 -2.686 -28.641 1 94.12 71 THR A O 1
ATOM 554 N N . ILE A 1 72 ? 8.648 -1.719 -27.016 1 95.38 72 ILE A N 1
ATOM 555 C CA . ILE A 1 72 ? 7.535 -1.746 -26.078 1 95.38 72 ILE A CA 1
ATOM 556 C C . ILE A 1 72 ? 6.383 -0.909 -26.625 1 95.38 72 ILE A C 1
ATOM 558 O O . ILE A 1 72 ? 5.23 -1.346 -26.609 1 95.38 72 ILE A O 1
ATOM 562 N N . LEU A 1 73 ? 6.715 0.243 -27.141 1 94.75 73 LEU A N 1
ATOM 563 C CA . LEU A 1 73 ? 5.695 1.151 -27.656 1 94.75 73 LEU A CA 1
ATOM 564 C C . LEU A 1 73 ? 5.039 0.586 -28.922 1 94.75 73 LEU A C 1
ATOM 566 O O . LEU A 1 73 ? 3.822 0.673 -29.078 1 94.75 73 LEU A O 1
ATOM 570 N N . GLU A 1 74 ? 5.812 0.018 -29.75 1 95.19 74 GLU A N 1
ATOM 571 C CA . GLU A 1 74 ? 5.301 -0.553 -31 1 95.19 74 GLU A CA 1
ATOM 572 C C . GLU A 1 74 ? 4.43 -1.774 -30.719 1 95.19 74 GLU A C 1
ATOM 574 O O . GLU A 1 74 ? 3.34 -1.903 -31.281 1 95.19 74 GLU A O 1
ATOM 579 N N . ASP A 1 75 ? 4.926 -2.592 -29.875 1 94.5 75 ASP A N 1
ATOM 580 C CA . ASP A 1 75 ? 4.156 -3.779 -29.516 1 94.5 75 ASP A CA 1
ATOM 581 C C . ASP A 1 75 ? 2.855 -3.4 -28.812 1 94.5 75 ASP A C 1
ATOM 583 O O . ASP A 1 75 ? 1.806 -3.986 -29.078 1 94.5 75 ASP A O 1
ATOM 587 N N . GLY A 1 76 ? 2.949 -2.488 -27.906 1 96.19 76 GLY A N 1
ATOM 588 C CA . GLY A 1 76 ? 1.757 -2.006 -27.234 1 96.19 76 GLY A CA 1
ATOM 589 C C . GLY A 1 76 ? 0.722 -1.434 -28.188 1 96.19 76 GLY A C 1
ATOM 590 O O . GLY A 1 76 ? -0.471 -1.715 -28.062 1 96.19 76 GLY A O 1
ATOM 591 N N . TRP A 1 77 ? 1.236 -0.693 -29.141 1 94.94 77 TRP A N 1
ATOM 592 C CA . TRP A 1 77 ? 0.345 -0.083 -30.125 1 94.94 77 TRP A CA 1
ATOM 593 C C . TRP A 1 77 ? -0.33 -1.146 -30.984 1 94.94 77 TRP A C 1
ATOM 595 O O . TRP A 1 77 ? -1.537 -1.082 -31.219 1 94.94 77 TRP A O 1
ATOM 605 N N . HIS A 1 78 ? 0.406 -2.062 -31.422 1 95.25 78 HIS A N 1
ATOM 606 C CA . HIS A 1 78 ? -0.135 -3.133 -32.25 1 95.25 78 HIS A CA 1
ATOM 607 C C . HIS A 1 78 ? -1.159 -3.963 -31.484 1 95.25 78 HIS A C 1
ATOM 609 O O . HIS A 1 78 ? -2.236 -4.262 -32 1 95.25 78 HIS A O 1
ATOM 615 N N . ARG A 1 79 ? -0.844 -4.25 -30.266 1 95 79 ARG A N 1
ATOM 616 C CA . ARG A 1 79 ? -1.741 -5.062 -29.453 1 95 79 ARG A CA 1
ATOM 617 C C . ARG A 1 79 ? -3.014 -4.293 -29.109 1 95 79 ARG A C 1
ATOM 619 O O . ARG A 1 79 ? -4.09 -4.883 -29 1 95 79 ARG A O 1
ATOM 626 N N . ALA A 1 80 ? -2.846 -3.053 -28.922 1 95 80 ALA A N 1
ATOM 627 C CA . ALA A 1 80 ? -4.02 -2.217 -28.688 1 95 80 ALA A CA 1
ATOM 628 C C . ALA A 1 80 ? -4.891 -2.127 -29.938 1 95 80 ALA A C 1
ATOM 630 O O . ALA A 1 80 ? -6.117 -2.221 -29.859 1 95 80 ALA A O 1
ATOM 631 N N . ALA A 1 81 ? -4.238 -1.937 -31.078 1 95.31 81 ALA A N 1
ATOM 632 C CA . ALA A 1 81 ? -4.945 -1.812 -32.344 1 95.31 81 ALA A CA 1
ATOM 633 C C . ALA A 1 81 ? -5.656 -3.111 -32.719 1 95.31 81 ALA A C 1
ATOM 635 O O . ALA A 1 81 ? -6.758 -3.092 -33.25 1 95.31 81 ALA A O 1
ATOM 636 N N . ASP A 1 82 ? -5.121 -4.188 -32.312 1 95.62 82 ASP A N 1
ATOM 637 C CA . ASP A 1 82 ? -5.691 -5.5 -32.625 1 95.62 82 ASP A CA 1
ATOM 638 C C . ASP A 1 82 ? -6.734 -5.895 -31.594 1 95.62 82 ASP A C 1
ATOM 640 O O . ASP A 1 82 ? -7.402 -6.922 -31.734 1 95.62 82 ASP A O 1
ATOM 644 N N . GLY A 1 83 ? -6.809 -5.102 -30.547 1 94.88 83 GLY A N 1
ATOM 645 C CA . GLY A 1 83 ? -7.824 -5.328 -29.531 1 94.88 83 GLY A CA 1
ATOM 646 C C . GLY A 1 83 ? -7.402 -6.348 -28.484 1 94.88 83 GLY A C 1
ATOM 647 O O . GLY A 1 83 ? -8.195 -6.711 -27.609 1 94.88 83 GLY A O 1
ATOM 648 N N . GLU A 1 84 ? -6.176 -6.754 -28.469 1 94.19 84 GLU A N 1
ATOM 649 C CA . GLU A 1 84 ? -5.688 -7.828 -27.609 1 94.19 84 GLU A CA 1
ATOM 650 C C . GLU A 1 84 ? -5.48 -7.336 -26.188 1 94.19 84 GLU A C 1
ATOM 652 O O . GLU A 1 84 ? -5.535 -8.125 -25.234 1 94.19 84 GLU A O 1
ATOM 657 N N . LEU A 1 85 ? -5.273 -6.098 -26.031 1 95.56 85 LEU A N 1
ATOM 658 C CA . LEU A 1 85 ? -4.941 -5.551 -24.719 1 95.56 85 LEU A CA 1
ATOM 659 C C . LEU A 1 85 ? -6.203 -5.203 -23.938 1 95.56 85 LEU A C 1
ATOM 661 O O . LEU A 1 85 ? -6.191 -5.18 -22.703 1 95.56 85 LEU A O 1
ATOM 665 N N . TRP A 1 86 ? -7.285 -4.977 -24.547 1 95.88 86 TRP A N 1
ATOM 666 C CA . TRP A 1 86 ? -8.453 -4.32 -23.969 1 95.88 86 TRP A CA 1
ATOM 667 C C . TRP A 1 86 ? -9.164 -5.25 -22.984 1 95.88 86 TRP A C 1
ATOM 669 O O . TRP A 1 86 ? -9.633 -4.809 -21.922 1 95.88 86 TRP A O 1
ATOM 679 N N . PRO A 1 87 ? -9.258 -6.531 -23.328 1 96.38 87 PRO A N 1
ATOM 680 C CA . PRO A 1 87 ? -9.898 -7.406 -22.344 1 96.38 87 PRO A CA 1
ATOM 681 C C . PRO A 1 87 ? -9.203 -7.371 -20.984 1 96.38 87 PRO A C 1
ATOM 683 O O . PRO A 1 87 ? -9.867 -7.336 -19.938 1 96.38 87 PRO A O 1
ATOM 686 N N . ASP A 1 88 ? -7.906 -7.348 -20.953 1 97.44 88 ASP A N 1
ATOM 687 C CA . ASP A 1 88 ? -7.152 -7.297 -19.703 1 97.44 88 ASP A CA 1
ATOM 688 C C . ASP A 1 88 ? -7.289 -5.934 -19.031 1 97.44 88 ASP A C 1
ATOM 690 O O . ASP A 1 88 ? -7.461 -5.852 -17.812 1 97.44 88 ASP A O 1
ATOM 694 N N . VAL A 1 89 ? -7.281 -4.906 -19.828 1 96.81 89 VAL A N 1
ATOM 695 C CA . VAL A 1 89 ? -7.43 -3.553 -19.297 1 96.81 89 VAL A CA 1
ATOM 696 C C . VAL A 1 89 ? -8.812 -3.393 -18.672 1 96.81 89 VAL A C 1
ATOM 698 O O . VAL A 1 89 ? -8.938 -2.881 -17.562 1 96.81 89 VAL A O 1
ATOM 701 N N . TRP A 1 90 ? -9.781 -3.881 -19.312 1 96.38 90 TRP A N 1
ATOM 702 C CA . TRP A 1 90 ? -11.156 -3.742 -18.844 1 96.38 90 TRP A CA 1
ATOM 703 C C . TRP A 1 90 ? -11.383 -4.57 -17.578 1 96.38 90 TRP A C 1
ATOM 705 O O . TRP A 1 90 ? -12.07 -4.129 -16.656 1 96.38 90 TRP A O 1
ATOM 715 N N . ALA A 1 91 ? -10.859 -5.742 -17.578 1 97.19 91 ALA A N 1
ATOM 716 C CA . ALA A 1 91 ? -10.992 -6.59 -16.391 1 97.19 91 ALA A CA 1
ATOM 717 C C . ALA A 1 91 ? -10.406 -5.914 -15.156 1 97.19 91 ALA A C 1
ATOM 719 O O . ALA A 1 91 ? -11.055 -5.84 -14.117 1 97.19 91 ALA A O 1
ATOM 720 N N . THR A 1 92 ? -9.195 -5.414 -15.297 1 97.5 92 THR A N 1
ATOM 721 C CA . THR A 1 92 ? -8.539 -4.73 -14.188 1 97.5 92 THR A CA 1
ATOM 722 C C . THR A 1 92 ? -9.305 -3.473 -13.797 1 97.5 92 THR A C 1
ATOM 724 O O . THR A 1 92 ? -9.531 -3.221 -12.609 1 97.5 92 THR A O 1
ATOM 727 N N . LEU A 1 93 ? -9.758 -2.736 -14.766 1 96.12 93 LEU A N 1
ATOM 728 C CA . LEU A 1 93 ? -10.469 -1.486 -14.523 1 96.12 93 LEU A CA 1
ATOM 729 C C . LEU A 1 93 ? -11.766 -1.739 -13.766 1 96.12 93 LEU A C 1
ATOM 731 O O . LEU A 1 93 ? -12.078 -1.028 -12.805 1 96.12 93 LEU A O 1
ATOM 735 N N . GLN A 1 94 ? -12.492 -2.684 -14.117 1 96.38 94 GLN A N 1
ATOM 736 C CA . GLN A 1 94 ? -13.766 -3.002 -13.477 1 96.38 94 GLN A CA 1
ATOM 737 C C . GLN A 1 94 ? -13.547 -3.438 -12.023 1 96.38 94 GLN A C 1
ATOM 739 O O . GLN A 1 94 ? -14.297 -3.031 -11.133 1 96.38 94 GLN A O 1
ATOM 744 N N . ARG A 1 95 ? -12.617 -4.246 -11.828 1 97.38 95 ARG A N 1
ATOM 745 C CA . ARG A 1 95 ? -12.312 -4.742 -10.484 1 97.38 95 ARG A CA 1
ATOM 746 C C . ARG A 1 95 ? -11.898 -3.602 -9.562 1 97.38 95 ARG A C 1
ATOM 748 O O . ARG A 1 95 ? -12.391 -3.496 -8.438 1 97.38 95 ARG A O 1
ATOM 755 N N . VAL A 1 96 ? -11.023 -2.762 -10.102 1 96.62 96 VAL A N 1
ATOM 756 C CA . VAL A 1 96 ? -10.516 -1.659 -9.297 1 96.62 96 VAL A CA 1
ATOM 757 C C . VAL A 1 96 ? -11.641 -0.673 -8.992 1 96.62 96 VAL A C 1
ATOM 759 O O . VAL A 1 96 ? -11.789 -0.225 -7.852 1 96.62 96 VAL A O 1
ATOM 762 N N . LEU A 1 97 ? -12.43 -0.353 -9.977 1 95.94 97 LEU A N 1
ATOM 763 C CA . LEU A 1 97 ? -13.508 0.613 -9.797 1 95.94 97 LEU A CA 1
ATOM 764 C C . LEU A 1 97 ? -14.555 0.081 -8.828 1 95.94 97 LEU A C 1
ATOM 766 O O . LEU A 1 97 ? -15.016 0.807 -7.945 1 95.94 97 LEU A O 1
ATOM 770 N N . ALA A 1 98 ? -14.914 -1.131 -9 1 97.62 98 ALA A N 1
ATOM 771 C CA . ALA A 1 98 ? -15.922 -1.733 -8.125 1 97.62 98 ALA A CA 1
ATOM 772 C C . ALA A 1 98 ? -15.422 -1.807 -6.688 1 97.62 98 ALA A C 1
ATOM 774 O O . ALA A 1 98 ? -16.125 -1.384 -5.762 1 97.62 98 ALA A O 1
ATOM 775 N N . GLY A 1 99 ? -14.25 -2.344 -6.512 1 98 99 GLY A N 1
ATOM 776 C CA . GLY A 1 99 ? -13.68 -2.432 -5.176 1 98 99 GLY A CA 1
ATOM 777 C C . GLY A 1 99 ? -13.469 -1.077 -4.527 1 98 99 GLY A C 1
ATOM 778 O O . GLY A 1 99 ? -13.734 -0.902 -3.338 1 98 99 GLY A O 1
ATOM 779 N N . TYR A 1 100 ? -12.961 -0.161 -5.348 1 96.94 100 TYR A N 1
ATOM 780 C CA . TYR A 1 100 ? -12.711 1.187 -4.848 1 96.94 100 TYR A CA 1
ATOM 781 C C . TYR A 1 100 ? -14.008 1.851 -4.398 1 96.94 100 TYR A C 1
ATOM 783 O O . TYR A 1 100 ? -14.055 2.477 -3.338 1 96.94 100 TYR A O 1
ATOM 791 N N . ALA A 1 101 ? -15.039 1.727 -5.191 1 96.31 101 ALA A N 1
ATOM 792 C CA . ALA A 1 101 ? -16.328 2.326 -4.871 1 96.31 101 ALA A CA 1
ATOM 793 C C . ALA A 1 101 ? -16.906 1.726 -3.594 1 96.31 101 ALA A C 1
ATOM 795 O O . ALA A 1 101 ? -17.344 2.455 -2.697 1 96.31 101 ALA A O 1
ATOM 796 N N . ILE A 1 102 ? -16.891 0.475 -3.475 1 97.88 102 ILE A N 1
ATOM 797 C CA . ILE A 1 102 ? -17.453 -0.219 -2.318 1 97.88 102 ILE A CA 1
ATOM 798 C C . ILE A 1 102 ? -16.656 0.152 -1.065 1 97.88 102 ILE A C 1
ATOM 800 O O . ILE A 1 102 ? -17.25 0.484 -0.031 1 97.88 102 ILE A O 1
ATOM 804 N N . GLY A 1 103 ? -15.344 0.094 -1.178 1 97.69 103 GLY A N 1
ATOM 805 C CA . GLY A 1 103 ? -14.492 0.439 -0.047 1 97.69 103 GLY A CA 1
ATOM 806 C C . GLY A 1 103 ? -14.648 1.881 0.397 1 97.69 103 GLY A C 1
ATOM 807 O O . GLY A 1 103 ? -14.68 2.168 1.596 1 97.69 103 GLY A O 1
ATOM 808 N N . THR A 1 104 ? -14.766 2.715 -0.576 1 94.81 104 THR A N 1
ATOM 809 C CA . THR A 1 104 ? -14.891 4.137 -0.28 1 94.81 104 THR A CA 1
ATOM 810 C C . THR A 1 104 ? -16.219 4.426 0.412 1 94.81 104 THR A C 1
ATOM 812 O O . THR A 1 104 ? -16.266 5.125 1.428 1 94.81 104 THR A O 1
ATOM 815 N N . VAL A 1 105 ? -17.25 3.891 -0.11 1 94.31 105 VAL A N 1
ATOM 816 C CA . VAL A 1 105 ? -18.578 4.133 0.45 1 94.31 105 VAL A CA 1
ATOM 817 C C . VAL A 1 105 ? -18.656 3.551 1.86 1 94.31 105 VAL A C 1
ATOM 819 O O . VAL A 1 105 ? -19.125 4.223 2.789 1 94.31 105 VAL A O 1
ATOM 822 N N . ALA A 1 106 ? -18.234 2.363 2.01 1 97.19 106 ALA A N 1
ATOM 823 C CA . ALA A 1 106 ? -18.266 1.71 3.316 1 97.19 106 ALA A CA 1
ATOM 824 C C . ALA A 1 106 ? -17.359 2.424 4.316 1 97.19 106 ALA A C 1
ATOM 826 O O . ALA A 1 106 ? -17.75 2.648 5.465 1 97.19 106 ALA A O 1
ATOM 827 N N . GLY A 1 107 ? -16.125 2.756 3.877 1 95.75 107 GLY A N 1
ATOM 828 C CA . GLY A 1 107 ? -15.195 3.467 4.742 1 95.75 107 GLY A CA 1
ATOM 829 C C . GLY A 1 107 ? -15.688 4.84 5.148 1 95.75 107 GLY A C 1
ATOM 830 O O . GLY A 1 107 ? -15.547 5.238 6.309 1 95.75 107 GLY A O 1
ATOM 831 N N . TYR A 1 108 ? -16.234 5.469 4.203 1 91.44 108 TYR A N 1
ATOM 832 C CA . TYR A 1 108 ? -16.781 6.793 4.48 1 91.44 108 TYR A CA 1
ATOM 833 C C . TYR A 1 108 ? -17.938 6.711 5.465 1 91.44 108 TYR A C 1
ATOM 835 O O . TYR A 1 108 ? -18 7.48 6.43 1 91.44 108 TYR A O 1
ATOM 843 N N . ALA A 1 109 ? -18.844 5.809 5.227 1 92.81 109 ALA A N 1
ATOM 844 C CA . ALA A 1 109 ? -20.016 5.645 6.078 1 92.81 109 ALA A CA 1
ATOM 845 C C . ALA A 1 109 ? -19.609 5.305 7.508 1 92.81 109 ALA A C 1
ATOM 847 O O . ALA A 1 109 ? -20.078 5.945 8.461 1 92.81 109 ALA A O 1
ATOM 848 N N . LEU A 1 110 ? -18.75 4.387 7.652 1 95.44 110 LEU A N 1
ATOM 849 C CA . LEU A 1 110 ? -18.359 3.963 8.992 1 95.44 110 LEU A CA 1
ATOM 850 C C . LEU A 1 110 ? -17.469 5.012 9.664 1 95.44 110 LEU A C 1
ATOM 852 O O . LEU A 1 110 ? -17.531 5.191 10.883 1 95.44 110 LEU A O 1
ATOM 856 N N . GLY A 1 111 ? -16.609 5.652 8.859 1 92.75 111 GLY A N 1
ATOM 857 C CA . GLY A 1 111 ? -15.797 6.738 9.398 1 92.75 111 GLY A CA 1
ATOM 858 C C . GLY A 1 111 ? -16.625 7.879 9.953 1 92.75 111 GLY A C 1
ATOM 859 O O . GLY A 1 111 ? -16.312 8.422 11.016 1 92.75 111 GLY A O 1
ATOM 860 N N . LEU A 1 112 ? -17.625 8.172 9.25 1 88 112 LEU A N 1
ATOM 861 C CA . LEU A 1 112 ? -18.531 9.211 9.703 1 88 112 LEU A CA 1
ATOM 862 C C . LEU A 1 112 ? -19.25 8.789 10.984 1 88 112 LEU A C 1
ATOM 864 O O . LEU A 1 112 ? -19.359 9.57 11.93 1 88 112 LEU A O 1
ATOM 868 N N . LEU A 1 113 ? -19.719 7.59 10.922 1 90.5 113 LEU A N 1
ATOM 869 C CA . LEU A 1 113 ? -20.453 7.07 12.07 1 90.5 113 LEU A CA 1
ATOM 870 C C . LEU A 1 113 ? -19.562 7.035 13.312 1 90.5 113 LEU A C 1
ATOM 872 O O . LEU A 1 113 ? -19.953 7.512 14.375 1 90.5 113 LEU A O 1
ATOM 876 N N . MET A 1 114 ? -18.406 6.586 13.188 1 92.38 114 MET A N 1
ATOM 877 C CA . MET A 1 114 ? -17.484 6.438 14.312 1 92.38 114 MET A CA 1
ATOM 878 C C . MET A 1 114 ? -16.906 7.785 14.719 1 92.38 114 MET A C 1
ATOM 880 O O . MET A 1 114 ? -16.578 8 15.891 1 92.38 114 MET A O 1
ATOM 884 N N . GLY A 1 115 ? -16.734 8.633 13.781 1 87.69 115 GLY A N 1
ATOM 885 C CA . GLY A 1 115 ? -16.297 9.977 14.117 1 87.69 115 GLY A CA 1
ATOM 886 C C . GLY A 1 115 ? -17.328 10.789 14.859 1 87.69 115 GLY A C 1
ATOM 887 O O . GLY A 1 115 ? -16.984 11.648 15.672 1 87.69 115 GLY A O 1
ATOM 888 N N . SER A 1 116 ? -18.547 10.531 14.672 1 84.62 116 SER A N 1
ATOM 889 C CA . SER A 1 116 ? -19.625 11.336 15.227 1 84.62 116 SER A CA 1
ATOM 890 C C . SER A 1 116 ? -20.156 10.75 16.531 1 84.62 116 SER A C 1
ATOM 892 O O . SER A 1 116 ? -20.672 11.469 17.391 1 84.62 116 SER A O 1
ATOM 894 N N . LEU A 1 117 ? -20.047 9.461 16.703 1 88.06 117 LEU A N 1
ATOM 895 C CA . LEU A 1 117 ? -20.609 8.773 17.859 1 88.06 117 LEU A CA 1
ATOM 896 C C . LEU A 1 117 ? -19.5 8.109 18.688 1 88.06 117 LEU A C 1
ATOM 898 O O . LEU A 1 117 ? -19.031 7.027 18.328 1 88.06 117 LEU A O 1
ATOM 902 N N . PRO A 1 118 ? -19.297 8.609 19.797 1 87.62 118 PRO A N 1
ATOM 903 C CA . PRO A 1 118 ? -18.203 8.086 20.625 1 87.62 118 PRO A CA 1
ATOM 904 C C . PRO A 1 118 ? -18.438 6.641 21.062 1 87.62 118 PRO A C 1
ATOM 906 O O . PRO A 1 118 ? -17.484 5.867 21.188 1 87.62 118 PRO A O 1
ATOM 909 N N . VAL A 1 119 ? -19.656 6.305 21.25 1 89.12 119 VAL A N 1
ATOM 910 C CA . VAL A 1 119 ? -19.969 4.953 21.703 1 89.12 119 VAL A CA 1
ATOM 911 C C . VAL A 1 119 ? -19.656 3.951 20.594 1 89.12 119 VAL A C 1
ATOM 913 O O . VAL A 1 119 ? -19.125 2.867 20.859 1 89.12 119 VAL A O 1
ATOM 916 N N . VAL A 1 120 ? -19.984 4.305 19.391 1 93.25 120 VAL A N 1
ATOM 917 C CA . VAL A 1 120 ? -19.703 3.434 18.25 1 93.25 120 VAL A CA 1
ATOM 918 C C . VAL A 1 120 ? -18.203 3.338 18.031 1 93.25 120 VAL A C 1
ATOM 920 O O . VAL A 1 120 ? -17.672 2.258 17.75 1 93.25 120 VAL A O 1
ATOM 923 N N . ARG A 1 121 ? -17.578 4.363 18.188 1 93.69 121 ARG A N 1
ATOM 924 C CA . ARG A 1 121 ? -16.125 4.395 18.047 1 93.69 121 ARG A CA 1
ATOM 925 C C . ARG A 1 121 ? -15.453 3.5 19.078 1 93.69 121 ARG A C 1
ATOM 927 O O . ARG A 1 121 ? -14.578 2.701 18.734 1 93.69 121 ARG A O 1
ATOM 934 N N . ALA A 1 122 ? -15.914 3.67 20.312 1 91.62 122 ALA A N 1
ATOM 935 C CA . ALA A 1 122 ? -15.336 2.881 21.391 1 91.62 122 ALA A CA 1
ATOM 936 C C . ALA A 1 122 ? -15.547 1.388 21.156 1 91.62 122 ALA A C 1
ATOM 938 O O . ALA A 1 122 ? -14.672 0.577 21.469 1 91.62 122 ALA A O 1
ATOM 939 N N . ALA A 1 123 ? -16.609 1.11 20.578 1 93.25 123 ALA A N 1
ATOM 940 C CA . ALA A 1 123 ? -16.969 -0.288 20.359 1 93.25 123 ALA A CA 1
ATOM 941 C C . ALA A 1 123 ? -16.203 -0.885 19.188 1 93.25 123 ALA A C 1
ATOM 943 O O . ALA A 1 123 ? -15.75 -2.031 19.25 1 93.25 123 ALA A O 1
ATOM 944 N N . LEU A 1 124 ? -16 -0.127 18.156 1 95.81 124 LEU A N 1
ATOM 945 C CA . LEU A 1 124 ? -15.562 -0.728 16.891 1 95.81 124 LEU A CA 1
ATOM 946 C C . LEU A 1 124 ? -14.094 -0.412 16.625 1 95.81 124 LEU A C 1
ATOM 948 O O . LEU A 1 124 ? -13.414 -1.156 15.922 1 95.81 124 LEU A O 1
ATOM 952 N N . GLU A 1 125 ? -13.586 0.599 17.141 1 93.06 125 GLU A N 1
ATOM 953 C CA . GLU A 1 125 ? -12.258 1.093 16.797 1 93.06 125 GLU A CA 1
ATOM 954 C C . GLU A 1 125 ? -11.188 0.062 17.125 1 93.06 125 GLU A C 1
ATOM 956 O O . GLU A 1 125 ? -10.312 -0.221 16.297 1 93.06 125 GLU A O 1
ATOM 961 N N . PRO A 1 126 ? -11.25 -0.56 18.281 1 90.31 126 PRO A N 1
ATOM 962 C CA . PRO A 1 126 ? -10.211 -1.551 18.578 1 90.31 126 PRO A CA 1
ATOM 963 C C . PRO A 1 126 ? -10.211 -2.719 17.594 1 90.31 126 PRO A C 1
ATOM 965 O O . PRO A 1 126 ? -9.148 -3.184 17.188 1 90.31 126 PRO A O 1
ATOM 968 N N . THR A 1 127 ? -11.375 -3.16 17.266 1 92.69 127 THR A N 1
ATOM 969 C CA . THR A 1 127 ? -11.5 -4.258 16.312 1 92.69 127 THR A CA 1
ATOM 970 C C . THR A 1 127 ? -10.969 -3.844 14.938 1 92.69 127 THR A C 1
ATOM 972 O O . THR A 1 127 ? -10.211 -4.586 14.312 1 92.69 127 THR A O 1
ATOM 975 N N . LEU A 1 128 ? -11.344 -2.717 14.539 1 93.88 128 LEU A N 1
ATOM 976 C CA . LEU A 1 128 ? -10.938 -2.242 13.219 1 93.88 128 LEU A CA 1
ATOM 977 C C . LEU A 1 128 ? -9.453 -1.923 13.188 1 93.88 128 LEU A C 1
ATOM 979 O O . LEU A 1 128 ? -8.789 -2.139 12.172 1 93.88 128 LEU A O 1
ATOM 983 N N . ASP A 1 129 ? -8.938 -1.447 14.289 1 88.56 129 ASP A N 1
ATOM 984 C CA . ASP A 1 129 ? -7.5 -1.214 14.391 1 88.56 129 ASP A CA 1
ATOM 985 C C . ASP A 1 129 ? -6.723 -2.521 14.273 1 88.56 129 ASP A C 1
ATOM 987 O O . ASP A 1 129 ? -5.691 -2.576 13.594 1 88.56 129 ASP A O 1
ATOM 991 N N . ALA A 1 130 ? -7.223 -3.486 14.891 1 86.38 130 ALA A N 1
ATOM 992 C CA . ALA A 1 130 ? -6.59 -4.801 14.828 1 86.38 130 ALA A CA 1
ATOM 993 C C . ALA A 1 130 ? -6.629 -5.359 13.414 1 86.38 130 ALA A C 1
ATOM 995 O O . ALA A 1 130 ? -5.656 -5.965 12.953 1 86.38 130 ALA A O 1
ATOM 996 N N . LEU A 1 131 ? -7.695 -5.203 12.758 1 90.12 131 LEU A N 1
ATOM 997 C CA . LEU A 1 131 ? -7.855 -5.715 11.398 1 90.12 131 LEU A CA 1
ATOM 998 C C . LEU A 1 131 ? -7.02 -4.906 10.406 1 90.12 131 LEU A C 1
ATOM 1000 O O . LEU A 1 131 ? -6.598 -5.426 9.375 1 90.12 131 LEU A O 1
ATOM 1004 N N . TYR A 1 132 ? -6.801 -3.662 10.758 1 88.56 132 TYR A N 1
ATOM 1005 C CA . TYR A 1 132 ? -6.031 -2.785 9.883 1 88.56 132 TYR A CA 1
ATOM 1006 C C . TYR A 1 132 ? -4.602 -3.291 9.719 1 88.56 132 TYR A C 1
ATOM 1008 O O . TYR A 1 132 ? -4.008 -3.156 8.648 1 88.56 132 TYR A O 1
ATOM 1016 N N . VAL A 1 133 ? -4.09 -3.957 10.734 1 82.5 133 VAL A N 1
ATOM 1017 C CA . VAL A 1 133 ? -2.682 -4.344 10.75 1 82.5 133 VAL A CA 1
ATOM 1018 C C . VAL A 1 133 ? -2.477 -5.586 9.891 1 82.5 133 VAL A C 1
ATOM 1020 O O . VAL A 1 133 ? -1.343 -5.926 9.539 1 82.5 133 VAL A O 1
ATOM 1023 N N . VAL A 1 134 ? -3.521 -6.254 9.602 1 89.31 134 VAL A N 1
ATOM 1024 C CA . VAL A 1 134 ? -3.424 -7.445 8.766 1 89.31 134 VAL A CA 1
ATOM 1025 C C . VAL A 1 134 ? -3.123 -7.043 7.324 1 89.31 134 VAL A C 1
ATOM 1027 O O . VAL A 1 134 ? -3.875 -6.281 6.715 1 89.31 134 VAL A O 1
ATOM 1030 N N . PRO A 1 135 ? -2.021 -7.531 6.848 1 89.5 135 PRO A N 1
ATOM 1031 C CA . PRO A 1 135 ? -1.809 -7.289 5.418 1 89.5 135 PRO A CA 1
ATOM 1032 C C . PRO A 1 135 ? -2.934 -7.848 4.551 1 89.5 135 PRO A C 1
ATOM 1034 O O . PRO A 1 135 ? -3.211 -9.047 4.59 1 89.5 135 PRO A O 1
ATOM 1037 N N . LYS A 1 136 ? -3.533 -6.973 3.807 1 92.19 136 LYS A N 1
ATOM 1038 C CA . LYS A 1 136 ? -4.785 -7.332 3.145 1 92.19 136 LYS A CA 1
ATOM 1039 C C . LYS A 1 136 ? -4.566 -8.438 2.115 1 92.19 136 LYS A C 1
ATOM 1041 O O . LYS A 1 136 ? -5.457 -9.258 1.877 1 92.19 136 LYS A O 1
ATOM 1046 N N . LEU A 1 137 ? -3.457 -8.445 1.547 1 92.19 137 LEU A N 1
ATOM 1047 C CA . LEU A 1 137 ? -3.203 -9.492 0.558 1 92.19 137 LEU A CA 1
ATOM 1048 C C . LEU A 1 137 ? -3.203 -10.867 1.208 1 92.19 137 LEU A C 1
ATOM 1050 O O . LEU A 1 137 ? -3.508 -11.867 0.554 1 92.19 137 LEU A O 1
ATOM 1054 N N . ALA A 1 138 ? -2.809 -10.922 2.465 1 92.62 138 ALA A N 1
ATOM 1055 C CA . ALA A 1 138 ? -2.82 -12.188 3.191 1 92.62 138 ALA A CA 1
ATOM 1056 C C . ALA A 1 138 ? -4.242 -12.719 3.344 1 92.62 138 ALA A C 1
ATOM 1058 O O . ALA A 1 138 ? -4.441 -13.891 3.658 1 92.62 138 ALA A O 1
ATOM 1059 N N . LEU A 1 139 ? -5.199 -11.875 3.041 1 95.19 139 LEU A N 1
ATOM 1060 C CA . LEU A 1 139 ? -6.598 -12.258 3.195 1 95.19 139 LEU A CA 1
ATOM 1061 C C . LEU A 1 139 ? -7.156 -12.812 1.889 1 95.19 139 LEU A C 1
ATOM 1063 O O . LEU A 1 139 ? -8.289 -13.297 1.849 1 95.19 139 LEU A O 1
ATOM 1067 N N . LEU A 1 140 ? -6.367 -12.781 0.886 1 94.5 140 LEU A N 1
ATOM 1068 C CA . LEU A 1 140 ? -6.863 -13.211 -0.418 1 94.5 140 LEU A CA 1
ATOM 1069 C C . LEU A 1 140 ? -7.344 -14.656 -0.37 1 94.5 140 LEU A C 1
ATOM 1071 O O . LEU A 1 140 ? -8.43 -14.969 -0.872 1 94.5 140 LEU A O 1
ATOM 1075 N N . PRO A 1 141 ? -6.621 -15.547 0.286 1 94.69 141 PRO A N 1
ATOM 1076 C CA . PRO A 1 141 ? -7.125 -16.922 0.346 1 94.69 141 PRO A CA 1
ATOM 1077 C C . PRO A 1 141 ? -8.453 -17.031 1.09 1 94.69 141 PRO A C 1
ATOM 1079 O O . PRO A 1 141 ? -9.289 -17.875 0.743 1 94.69 141 PRO A O 1
ATOM 1082 N N . VAL A 1 142 ? -8.594 -16.234 2.08 1 94.69 142 VAL A N 1
ATOM 1083 C CA . VAL A 1 142 ? -9.859 -16.219 2.814 1 94.69 142 VAL A CA 1
ATOM 1084 C C . VAL A 1 142 ? -10.984 -15.75 1.897 1 94.69 142 VAL A C 1
ATOM 1086 O O . VAL A 1 142 ? -12.078 -16.328 1.904 1 94.69 142 VAL A O 1
ATOM 1089 N N . PHE A 1 143 ? -10.75 -14.734 1.108 1 96 143 PHE A N 1
ATOM 1090 C CA . PHE A 1 143 ? -11.75 -14.234 0.174 1 96 143 PHE A CA 1
ATOM 1091 C C . PHE A 1 143 ? -12.039 -15.266 -0.911 1 96 143 PHE A C 1
ATOM 1093 O O . PHE A 1 143 ? -13.172 -15.367 -1.392 1 96 143 PHE A O 1
ATOM 1100 N N . LEU A 1 144 ? -11.016 -16 -1.246 1 94.38 144 LEU A N 1
ATOM 1101 C CA . LEU A 1 144 ? -11.219 -17.078 -2.207 1 94.38 144 LEU A CA 1
ATOM 1102 C C . LEU A 1 144 ? -12.125 -18.156 -1.63 1 94.38 144 LEU A C 1
ATOM 1104 O O . LEU A 1 144 ? -12.961 -18.719 -2.344 1 94.38 144 LEU A O 1
ATOM 1108 N N . ASN A 1 145 ? -11.938 -18.422 -0.357 1 92.38 145 ASN A N 1
ATOM 1109 C CA . ASN A 1 145 ? -12.805 -19.391 0.312 1 92.38 145 ASN A CA 1
ATOM 1110 C C . ASN A 1 145 ? -14.242 -18.875 0.393 1 92.38 145 ASN A C 1
ATOM 1112 O O . ASN A 1 145 ? -15.195 -19.656 0.257 1 92.38 145 ASN A O 1
ATOM 1116 N N . MET A 1 146 ? -14.453 -17.594 0.502 1 93 146 MET A N 1
ATOM 1117 C CA . MET A 1 146 ? -15.766 -16.984 0.717 1 93 146 MET A CA 1
ATOM 1118 C C . MET A 1 146 ? -16.516 -16.844 -0.6 1 93 146 MET A C 1
ATOM 1120 O O . MET A 1 146 ? -17.734 -17.078 -0.658 1 93 146 MET A O 1
ATOM 1124 N N . PHE A 1 147 ? -15.789 -16.484 -1.669 1 94.94 147 PHE A N 1
ATOM 1125 C CA . PHE A 1 147 ? -16.469 -16.047 -2.879 1 94.94 147 PHE A CA 1
ATOM 1126 C C . PHE A 1 147 ? -16.203 -17 -4.031 1 94.94 147 PHE A C 1
ATOM 1128 O O . PHE A 1 147 ? -16.844 -16.906 -5.082 1 94.94 147 PHE A O 1
ATOM 1135 N N . GLY A 1 148 ? -15.344 -17.969 -3.826 1 90.94 148 GLY A N 1
ATOM 1136 C CA . GLY A 1 148 ? -14.977 -18.8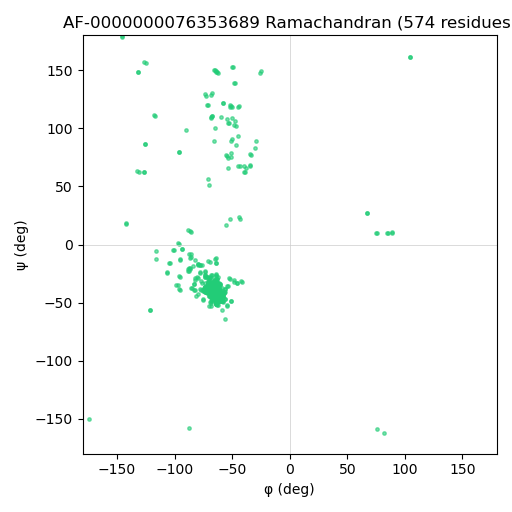59 -4.914 1 90.94 148 GLY A CA 1
ATOM 1137 C C . GLY A 1 148 ? -14.016 -18.219 -5.902 1 90.94 148 GLY A C 1
ATOM 1138 O O . GLY A 1 148 ? -13.258 -17.312 -5.547 1 90.94 148 GLY A O 1
ATOM 1139 N N . LEU A 1 149 ? -14.164 -19 -7.109 1 86.56 149 LEU A N 1
ATOM 1140 C CA . LEU A 1 149 ? -13.289 -18.547 -8.188 1 86.56 149 LEU A CA 1
ATOM 1141 C C . LEU A 1 149 ? -13.984 -17.484 -9.039 1 86.56 149 LEU A C 1
ATOM 1143 O O . LEU A 1 149 ? -15.195 -17.547 -9.227 1 86.56 149 LEU A O 1
ATOM 1147 N N . GLY A 1 150 ? -13.883 -16.25 -8.992 1 90.44 150 GLY A N 1
ATOM 1148 C CA . GLY A 1 150 ? -14.492 -15.172 -9.75 1 90.44 150 GLY A CA 1
ATOM 1149 C C . GLY A 1 150 ? -13.945 -13.805 -9.391 1 90.44 150 GLY A C 1
ATOM 1150 O O . GLY A 1 150 ? -12.773 -13.68 -9.023 1 90.44 150 GLY A O 1
ATOM 1151 N N . GLU A 1 151 ? -14.922 -12.883 -9.586 1 95.69 151 GLU A N 1
ATOM 1152 C CA . GLU A 1 151 ? -14.492 -11.508 -9.375 1 95.69 151 GLU A CA 1
ATOM 1153 C C . GLU A 1 151 ? -14.555 -11.133 -7.898 1 95.69 151 GLU A C 1
ATOM 1155 O O . GLU A 1 151 ? -13.922 -10.164 -7.473 1 95.69 151 GLU A O 1
ATOM 1160 N N . GLY A 1 152 ? -15.281 -11.898 -7.191 1 96.19 152 GLY A N 1
ATOM 1161 C CA . GLY A 1 152 ? -15.594 -11.586 -5.805 1 96.19 152 GLY A CA 1
ATOM 1162 C C . GLY A 1 152 ? -14.359 -11.344 -4.961 1 96.19 152 GLY A C 1
ATOM 1163 O O . GLY A 1 152 ? -14.219 -10.289 -4.336 1 96.19 152 GLY A O 1
ATOM 1164 N N . PRO A 1 153 ? -13.414 -12.32 -5.004 1 96.12 153 PRO A N 1
ATOM 1165 C CA . PRO A 1 153 ? -12.219 -12.156 -4.172 1 96.12 153 PRO A CA 1
ATOM 1166 C C . PRO A 1 153 ? -11.406 -10.914 -4.539 1 96.12 153 PRO A C 1
ATOM 1168 O O . PRO A 1 153 ? -10.891 -10.234 -3.654 1 96.12 153 PRO A O 1
ATOM 1171 N N . GLN A 1 154 ? -11.281 -10.602 -5.812 1 96.56 154 GLN A N 1
ATOM 1172 C CA . GLN A 1 154 ? -10.523 -9.445 -6.266 1 96.56 154 GLN A CA 1
ATOM 1173 C C . GLN A 1 154 ? -11.172 -8.141 -5.797 1 96.56 154 GLN A C 1
ATOM 1175 O O . GLN A 1 154 ? -10.492 -7.262 -5.266 1 96.56 154 GLN A O 1
ATOM 1180 N N . ILE A 1 155 ? -12.43 -8.078 -5.969 1 97.69 155 ILE A N 1
ATOM 1181 C CA . ILE A 1 155 ? -13.172 -6.883 -5.598 1 97.69 155 ILE A CA 1
ATOM 1182 C C . ILE A 1 155 ? -13.148 -6.711 -4.082 1 97.69 155 ILE A C 1
ATOM 1184 O O . ILE A 1 155 ? -12.945 -5.602 -3.578 1 97.69 155 ILE A O 1
ATOM 1188 N N . ALA A 1 156 ? -13.344 -7.805 -3.381 1 97.75 156 ALA A N 1
ATOM 1189 C CA . ALA A 1 156 ? -13.336 -7.77 -1.921 1 97.75 156 ALA A CA 1
ATOM 1190 C C . ALA A 1 156 ? -11.984 -7.293 -1.396 1 97.75 156 ALA A C 1
ATOM 1192 O O . ALA A 1 156 ? -11.922 -6.523 -0.436 1 97.75 156 ALA A O 1
ATOM 1193 N N . LEU A 1 157 ? -10.938 -7.781 -1.969 1 97.19 157 LEU A N 1
ATOM 1194 C CA . LEU A 1 157 ? -9.586 -7.414 -1.543 1 97.19 157 LEU A CA 1
ATOM 1195 C C . LEU A 1 157 ? -9.352 -5.918 -1.735 1 97.19 157 LEU A C 1
ATOM 1197 O O . LEU A 1 157 ? -8.859 -5.242 -0.827 1 97.19 157 LEU A O 1
ATOM 1201 N N . VAL A 1 158 ? -9.672 -5.418 -2.92 1 97.44 158 VAL A N 1
ATOM 1202 C CA . VAL A 1 158 ? -9.523 -3.994 -3.197 1 97.44 158 VAL A CA 1
ATOM 1203 C C . VAL A 1 158 ? -10.414 -3.188 -2.256 1 97.44 158 VAL A C 1
ATOM 1205 O O . VAL A 1 158 ? -9.969 -2.191 -1.676 1 97.44 158 VAL A O 1
ATOM 1208 N N . ALA A 1 159 ? -11.602 -3.6 -2.078 1 98.06 159 ALA A N 1
ATOM 1209 C CA . ALA A 1 159 ? -12.547 -2.904 -1.209 1 98.06 159 ALA A CA 1
ATOM 1210 C C . ALA A 1 159 ? -12.031 -2.836 0.224 1 98.06 159 ALA A C 1
ATOM 1212 O O . ALA A 1 159 ? -12.078 -1.781 0.861 1 98.06 159 ALA A O 1
ATOM 1213 N N . ALA A 1 160 ? -11.609 -3.965 0.706 1 97.25 160 ALA A N 1
ATOM 1214 C CA . ALA A 1 160 ? -11.086 -4.02 2.07 1 97.25 160 ALA A CA 1
ATOM 1215 C C . ALA A 1 160 ? -9.914 -3.061 2.248 1 97.25 160 ALA A C 1
ATOM 1217 O O . ALA A 1 160 ? -9.805 -2.387 3.277 1 97.25 160 ALA A O 1
ATOM 1218 N N . THR A 1 161 ? -9.078 -3.025 1.281 1 94.94 161 THR A N 1
ATOM 1219 C CA . THR A 1 161 ? -7.914 -2.145 1.327 1 94.94 161 THR A CA 1
ATOM 1220 C C . THR A 1 161 ? -8.344 -0.681 1.358 1 94.94 161 THR A C 1
ATOM 1222 O O . THR A 1 161 ? -7.918 0.08 2.229 1 94.94 161 THR A O 1
ATOM 1225 N N . VAL A 1 162 ? -9.18 -0.323 0.475 1 96.06 162 VAL A N 1
ATOM 1226 C CA . VAL A 1 162 ? -9.648 1.05 0.333 1 96.06 162 VAL A CA 1
ATOM 1227 C C . VAL A 1 162 ? -10.469 1.445 1.561 1 96.06 162 VAL A C 1
ATOM 1229 O O . VAL A 1 162 ? -10.359 2.572 2.049 1 96.06 162 VAL A O 1
ATOM 1232 N N . PHE A 1 163 ? -11.258 0.531 2.094 1 97.06 163 PHE A N 1
ATOM 1233 C CA . PHE A 1 163 ? -12.102 0.752 3.262 1 97.06 163 PHE A CA 1
ATOM 1234 C C . PHE A 1 163 ? -11.297 1.354 4.406 1 97.06 163 PHE A C 1
ATOM 1236 O O . PHE A 1 163 ? -11.688 2.377 4.973 1 97.06 163 PHE A O 1
ATOM 1243 N N . PHE A 1 164 ? -10.25 0.833 4.688 1 94.75 164 PHE A N 1
ATOM 1244 C CA . PHE A 1 164 ? -9.523 1.218 5.895 1 94.75 164 PHE A CA 1
ATOM 1245 C C . PHE A 1 164 ? -8.883 2.592 5.723 1 94.75 164 PHE A C 1
ATOM 1247 O O . PHE A 1 164 ? -8.883 3.4 6.656 1 94.75 164 PHE A O 1
ATOM 1254 N N . PHE A 1 165 ? -8.328 2.854 4.555 1 91.88 165 PHE A N 1
ATOM 1255 C CA . PHE A 1 165 ? -7.742 4.164 4.32 1 91.88 165 PHE A CA 1
ATOM 1256 C C . PHE A 1 165 ? -8.797 5.258 4.418 1 91.88 165 PHE A C 1
ATOM 1258 O O . PHE A 1 165 ? -8.57 6.293 5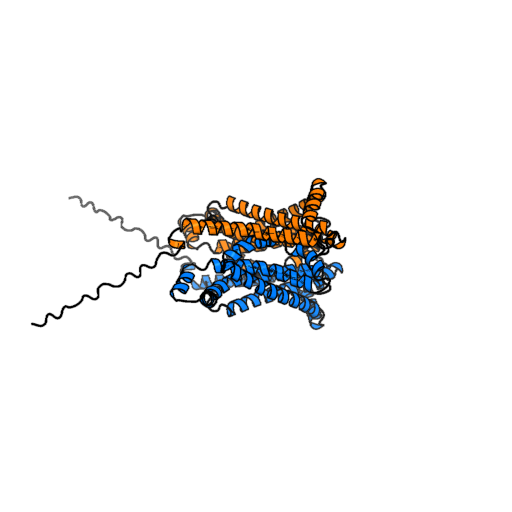.051 1 91.88 165 PHE A O 1
ATOM 1265 N N . VAL A 1 166 ? -9.891 5.016 3.854 1 92.5 166 VAL A N 1
ATOM 1266 C CA . VAL A 1 166 ? -10.961 6.008 3.844 1 92.5 166 VAL A CA 1
ATOM 1267 C C . VAL A 1 166 ? -11.578 6.113 5.238 1 92.5 166 VAL A C 1
ATOM 1269 O O . VAL A 1 166 ? -11.898 7.211 5.699 1 92.5 166 VAL A O 1
ATOM 1272 N N . TRP A 1 167 ? -11.734 4.969 5.906 1 94.5 167 TRP A N 1
ATOM 1273 C CA . TRP A 1 167 ? -12.273 4.961 7.262 1 94.5 167 TRP A CA 1
ATOM 1274 C C . TRP A 1 167 ? -11.422 5.809 8.195 1 94.5 167 TRP A C 1
ATOM 1276 O O . TRP A 1 167 ? -11.938 6.684 8.898 1 94.5 167 TRP A O 1
ATOM 1286 N N . ILE A 1 168 ? -10.18 5.633 8.188 1 91.06 168 ILE A N 1
ATOM 1287 C CA . ILE A 1 168 ? -9.258 6.316 9.078 1 91.06 168 ILE A CA 1
ATOM 1288 C C . ILE A 1 168 ? -9.266 7.816 8.781 1 91.06 168 ILE A C 1
ATOM 1290 O O . ILE A 1 168 ? -9.383 8.633 9.695 1 91.06 168 ILE A O 1
ATOM 1294 N N . SER A 1 169 ? -9.164 8.141 7.516 1 88.94 169 SER A N 1
ATOM 1295 C CA . SER A 1 169 ? -9.102 9.539 7.125 1 88.94 169 SER A CA 1
ATOM 1296 C C . SER A 1 169 ? -10.398 10.266 7.453 1 88.94 169 SER A C 1
ATOM 1298 O O . SER A 1 169 ? -10.383 11.406 7.918 1 88.94 169 SER A O 1
ATOM 1300 N N . THR A 1 170 ? -11.453 9.562 7.23 1 89.69 170 THR A N 1
ATOM 1301 C CA . THR A 1 170 ? -12.758 10.172 7.492 1 89.69 170 THR A CA 1
ATOM 1302 C C . THR A 1 170 ? -12.969 10.375 8.992 1 89.69 170 THR A C 1
ATOM 1304 O O . THR A 1 170 ? -13.359 11.453 9.43 1 89.69 170 THR A O 1
ATOM 1307 N N . MET A 1 171 ? -12.742 9.367 9.734 1 90.62 171 MET A N 1
ATOM 1308 C CA . MET A 1 171 ? -12.914 9.469 11.18 1 90.62 171 MET A CA 1
ATOM 1309 C C . MET A 1 171 ? -12.023 10.57 11.758 1 90.62 171 MET A C 1
ATOM 1311 O O . MET A 1 171 ? -12.477 11.375 12.57 1 90.62 171 MET A O 1
ATOM 1315 N N . ALA A 1 172 ? -10.812 10.602 11.32 1 85.5 172 ALA A N 1
ATOM 1316 C CA . ALA A 1 172 ? -9.883 11.633 11.781 1 85.5 172 ALA A CA 1
ATOM 1317 C C . ALA A 1 172 ? -10.383 13.023 11.422 1 85.5 172 ALA A C 1
ATOM 1319 O O . ALA A 1 172 ? -10.258 13.961 12.211 1 85.5 172 ALA A O 1
ATOM 1320 N N . ALA A 1 173 ? -10.852 13.133 10.25 1 83.5 173 ALA A N 1
ATOM 1321 C CA . ALA A 1 173 ? -11.352 14.43 9.781 1 83.5 173 ALA A CA 1
ATOM 1322 C C . ALA A 1 173 ? -12.531 14.898 10.633 1 83.5 173 ALA A C 1
ATOM 1324 O O . ALA A 1 173 ? -12.625 16.078 10.969 1 83.5 173 ALA A O 1
ATOM 1325 N N . VAL A 1 174 ? -13.367 14.039 10.953 1 84.06 174 VAL A N 1
ATOM 1326 C CA . VAL A 1 174 ? -14.539 14.375 11.766 1 84.06 174 VAL A CA 1
ATOM 1327 C C . VAL A 1 174 ? -14.102 14.75 13.18 1 84.06 174 VAL A C 1
ATOM 1329 O O . VAL A 1 174 ? -14.602 15.719 13.758 1 84.06 174 VAL A O 1
ATOM 1332 N N . LEU A 1 175 ? -13.219 14.047 13.672 1 84.06 175 LEU A N 1
ATOM 1333 C CA . LEU A 1 175 ? -12.734 14.289 15.031 1 84.06 175 LEU A CA 1
ATOM 1334 C C . LEU A 1 175 ? -11.977 15.609 15.109 1 84.06 175 LEU A C 1
ATOM 1336 O O . LEU A 1 175 ? -11.898 16.219 16.188 1 84.06 175 LEU A O 1
ATOM 1340 N N . ALA A 1 176 ? -11.438 16.016 14.062 1 77.44 176 ALA A N 1
ATOM 1341 C CA . ALA A 1 176 ? -10.641 17.234 14.031 1 77.44 176 ALA A CA 1
ATOM 1342 C C . ALA A 1 176 ? -11.531 18.469 14 1 77.44 176 ALA A C 1
ATOM 1344 O O . ALA A 1 176 ? -11.062 19.594 14.258 1 77.44 176 ALA A O 1
ATOM 1345 N N . VAL A 1 177 ? -12.68 18.328 13.68 1 72.62 177 VAL A N 1
ATOM 1346 C CA . VAL A 1 177 ? -13.586 19.469 13.656 1 72.62 177 VAL A CA 1
ATOM 1347 C C . VAL A 1 177 ? -13.828 19.969 15.078 1 72.62 177 VAL A C 1
ATOM 1349 O O . VAL A 1 177 ? -14.242 19.203 15.953 1 72.62 177 VAL A O 1
ATOM 1352 N N . PRO A 1 178 ? -13.273 21.203 15.367 1 62.38 178 PRO A N 1
ATOM 1353 C CA . PRO A 1 178 ? -13.367 21.781 16.719 1 62.38 178 PRO A CA 1
ATOM 1354 C C . PRO A 1 178 ? -14.789 21.719 17.281 1 62.38 178 PRO A C 1
ATOM 1356 O O . PRO A 1 178 ? -15.758 21.812 16.531 1 62.38 178 PRO A O 1
ATOM 1359 N N . SER A 1 179 ? -14.836 21.406 18.516 1 59.84 179 SER A N 1
ATOM 1360 C CA . SER A 1 179 ? -16.094 21.344 19.266 1 59.84 179 SER A CA 1
ATOM 1361 C C . SER A 1 179 ? -16.875 22.641 19.125 1 59.84 179 SER A C 1
ATOM 1363 O O . SER A 1 179 ? -18.109 22.625 19.203 1 59.84 179 SER A O 1
ATOM 1365 N N . GLY A 1 180 ? -16.109 23.625 18.938 1 55.59 180 GLY A N 1
ATOM 1366 C CA . GLY A 1 180 ? -16.812 24.906 18.797 1 55.59 180 GLY A CA 1
ATOM 1367 C C . GLY A 1 180 ? -17.781 24.922 17.641 1 55.59 180 GLY A C 1
ATOM 1368 O O . GLY A 1 180 ? -18.859 25.516 17.734 1 55.59 180 GLY A O 1
ATOM 1369 N N . HIS A 1 181 ? -17.469 24.375 16.625 1 56.59 181 HIS A N 1
ATOM 1370 C CA . HIS A 1 181 ? -18.375 24.297 15.492 1 56.59 181 HIS A CA 1
ATOM 1371 C C . HIS A 1 181 ? -19.547 23.359 15.781 1 56.59 181 HIS A C 1
ATOM 1373 O O . HIS A 1 181 ? -20.672 23.641 15.375 1 56.59 181 HIS A O 1
ATOM 1379 N N . ARG A 1 182 ? -19.281 22.422 16.625 1 56.09 182 ARG A N 1
ATOM 1380 C CA . ARG A 1 182 ? -20.344 21.531 17.062 1 56.09 182 ARG A CA 1
ATOM 1381 C C . ARG A 1 182 ? -21.266 22.234 18.047 1 56.09 182 ARG A C 1
ATOM 1383 O O . ARG A 1 182 ? -22.484 22.062 18 1 56.09 182 ARG A O 1
ATOM 1390 N N . ASP A 1 183 ? -20.578 22.953 18.828 1 56.38 183 ASP A N 1
ATOM 1391 C CA . ASP A 1 183 ? -21.344 23.75 19.781 1 56.38 183 ASP A CA 1
ATOM 1392 C C . ASP A 1 183 ? -22.125 24.859 19.094 1 56.38 183 ASP A C 1
ATOM 1394 O O . ASP A 1 183 ? -23.266 25.141 19.469 1 56.38 183 ASP A O 1
ATOM 1398 N N . ALA A 1 184 ? -21.469 25.406 18.141 1 53.97 184 ALA A N 1
ATOM 1399 C CA . ALA A 1 184 ? -22.156 26.484 17.406 1 53.97 184 ALA A CA 1
ATOM 1400 C C . ALA A 1 184 ? -23.422 25.969 16.719 1 53.97 184 ALA A C 1
ATOM 1402 O O . ALA A 1 184 ? -24.438 26.656 16.672 1 53.97 184 ALA A O 1
ATOM 1403 N N . GLY A 1 185 ? -23.328 24.797 16.219 1 54.88 185 GLY A N 1
ATOM 1404 C CA . GLY A 1 185 ? -24.516 24.219 15.609 1 54.88 185 GLY A CA 1
ATOM 1405 C C . GLY A 1 185 ? -25.656 24.016 16.594 1 54.88 185 GLY A C 1
ATOM 1406 O O . GLY A 1 185 ? -26.812 24.219 16.25 1 54.88 185 GLY A O 1
ATOM 1407 N N . GLN A 1 186 ? -25.234 23.672 17.781 1 56.28 186 GLN A N 1
ATOM 1408 C CA . GLN A 1 186 ? -26.25 23.5 18.812 1 56.28 186 GLN A CA 1
ATOM 1409 C C . GLN A 1 186 ? -26.859 24.828 19.219 1 56.28 186 GLN A C 1
ATOM 1411 O O . GLN A 1 186 ? -28.062 24.922 19.469 1 56.28 186 GLN A O 1
ATOM 1416 N N . VAL A 1 187 ? -26.016 25.812 19.188 1 55.66 187 VAL A N 1
ATOM 1417 C CA . VAL A 1 187 ? -26.5 27.141 19.578 1 55.66 187 VAL A CA 1
ATOM 1418 C C . VAL A 1 187 ? -27.469 27.672 18.516 1 55.66 187 VAL A C 1
ATOM 1420 O O . VAL A 1 187 ? -28.469 28.297 18.859 1 55.66 187 VAL A O 1
ATOM 1423 N N . PHE A 1 188 ? -27.125 27.359 17.297 1 60.53 188 PHE A N 1
ATOM 1424 C CA . PHE A 1 188 ? -27.984 27.859 16.234 1 60.53 188 PHE A CA 1
ATOM 1425 C C . PHE A 1 188 ? -29.141 26.922 15.969 1 60.53 188 PHE A C 1
ATOM 1427 O O . PHE A 1 188 ? -29.906 27.109 15.023 1 60.53 188 PHE A O 1
ATOM 1434 N N . GLY A 1 189 ? -29.328 25.938 16.906 1 62.09 189 GLY A N 1
ATOM 1435 C CA . GLY A 1 189 ? -30.484 25.047 16.844 1 62.09 189 GLY A CA 1
ATOM 1436 C C . GLY A 1 189 ? -30.359 24 15.758 1 62.09 189 GLY A C 1
ATOM 1437 O O . GLY A 1 189 ? -31.359 23.484 15.273 1 62.09 189 GLY A O 1
ATOM 1438 N N . ALA A 1 190 ? -29.25 23.906 15.195 1 65.19 190 ALA A N 1
ATOM 1439 C CA . ALA A 1 190 ? -29.109 22.906 14.133 1 65.19 190 ALA A CA 1
ATOM 1440 C C . ALA A 1 190 ? -29.203 21.5 14.688 1 65.19 190 ALA A C 1
ATOM 1442 O O . ALA A 1 190 ? -28.688 21.219 15.773 1 65.19 190 ALA A O 1
ATOM 1443 N N . SER A 1 191 ? -30.062 20.75 14.016 1 70.19 191 SER A N 1
ATOM 1444 C CA . SER A 1 191 ? -30.172 19.344 14.383 1 70.19 191 SER A CA 1
ATOM 1445 C C . SER A 1 191 ? -28.859 18.609 14.133 1 70.19 191 SER A C 1
ATOM 1447 O O . SER A 1 191 ? -28.016 19.078 13.359 1 70.19 191 SER A O 1
ATOM 1449 N N . PRO A 1 192 ? -28.625 17.656 14.93 1 68 192 PRO A N 1
ATOM 1450 C CA . PRO A 1 192 ? -27.406 16.859 14.719 1 68 192 PRO A CA 1
ATOM 1451 C C . PRO A 1 192 ? -27.203 16.469 13.258 1 68 192 PRO A C 1
ATOM 1453 O O . PRO A 1 192 ? -26.078 16.453 12.773 1 68 192 PRO A O 1
ATOM 1456 N N . TRP A 1 193 ? -28.266 16.281 12.648 1 71.88 193 TRP A N 1
ATOM 1457 C CA . TRP A 1 193 ? -28.188 15.914 11.242 1 71.88 193 TRP A CA 1
ATOM 1458 C C . TRP A 1 193 ? -27.781 17.109 10.383 1 71.88 193 TRP A C 1
ATOM 1460 O O . TRP A 1 193 ? -27 16.969 9.445 1 71.88 193 TRP A O 1
ATOM 1470 N N . GLN A 1 194 ? -28.344 18.219 10.719 1 70.69 194 GLN A N 1
ATOM 1471 C CA . GLN A 1 194 ? -28 19.422 9.984 1 70.69 194 GLN A CA 1
ATOM 1472 C C . GLN A 1 194 ? -26.516 19.781 10.172 1 70.69 194 GLN A C 1
ATOM 1474 O O . GLN A 1 194 ? -25.844 20.172 9.219 1 70.69 194 GLN A O 1
ATOM 1479 N N . MET A 1 195 ? -26.109 19.625 11.359 1 67.94 195 MET A N 1
ATOM 1480 C CA . MET A 1 195 ? -24.703 19.875 11.656 1 67.94 195 MET A CA 1
ATOM 1481 C C . MET A 1 195 ? -23.812 18.906 10.891 1 67.94 195 MET A C 1
ATOM 1483 O O . MET A 1 195 ? -22.781 19.312 10.336 1 67.94 195 MET A O 1
ATOM 1487 N N . PHE A 1 196 ? -24.281 17.734 10.883 1 69.31 196 PHE A N 1
ATOM 1488 C CA . PHE A 1 196 ? -23.531 16.703 10.172 1 69.31 196 PHE A CA 1
ATOM 1489 C C . PHE A 1 196 ? -23.453 17.031 8.688 1 69.31 196 PHE A C 1
ATOM 1491 O O . PHE A 1 196 ? -22.375 17.078 8.117 1 69.31 196 PHE A O 1
ATOM 1498 N N . ARG A 1 197 ? -24.484 17.266 8.141 1 71 197 ARG A N 1
ATOM 1499 C CA . ARG A 1 197 ? -24.594 17.406 6.691 1 71 197 ARG A CA 1
ATOM 1500 C C . ARG A 1 197 ? -23.969 18.703 6.215 1 71 197 ARG A C 1
ATOM 1502 O O . ARG A 1 197 ? -23.344 18.766 5.148 1 71 197 ARG A O 1
ATOM 1509 N N . HIS A 1 198 ? -24.094 19.734 7.027 1 72.69 198 HIS A N 1
ATOM 1510 C CA . HIS A 1 198 ? -23.734 21.047 6.516 1 72.69 198 HIS A CA 1
ATOM 1511 C C . HIS A 1 198 ? -22.391 21.5 7.066 1 72.69 198 HIS A C 1
ATOM 1513 O O . HIS A 1 198 ? -21.766 22.422 6.531 1 72.69 198 HIS A O 1
ATOM 1519 N N . VAL A 1 199 ? -22.031 20.875 8.023 1 68.38 199 VAL A N 1
ATOM 1520 C CA . VAL A 1 199 ? -20.797 21.359 8.617 1 68.38 199 VAL A CA 1
ATOM 1521 C C . VAL A 1 199 ? -19.75 20.25 8.617 1 68.38 199 VAL A C 1
ATOM 1523 O O . VAL A 1 199 ? -18.688 20.391 8 1 68.38 199 VAL A O 1
ATOM 1526 N N . LEU A 1 200 ? -20.125 19.188 9.203 1 68.44 200 LEU A N 1
ATOM 1527 C CA . LEU A 1 200 ? -19.141 18.125 9.406 1 68.44 200 LEU A CA 1
ATOM 1528 C C . LEU A 1 200 ? -18.75 17.484 8.078 1 68.44 200 LEU A C 1
ATOM 1530 O O . LEU A 1 200 ? -17.562 17.266 7.828 1 68.44 200 LEU A O 1
ATOM 1534 N N . LEU A 1 201 ? -19.766 17.25 7.301 1 73.25 201 LEU A N 1
ATOM 1535 C CA . LEU A 1 201 ? -19.531 16.562 6.031 1 73.25 201 LEU A CA 1
ATOM 1536 C C . LEU A 1 201 ? -18.656 17.406 5.117 1 73.25 201 LEU A C 1
ATOM 1538 O O . LEU A 1 201 ? -17.609 16.953 4.645 1 73.25 201 LEU A O 1
ATOM 1542 N N . PRO A 1 202 ? -19.031 18.609 4.934 1 72.81 202 PRO A N 1
ATOM 1543 C CA . PRO A 1 202 ? -18.188 19.438 4.059 1 72.81 202 PRO A CA 1
ATOM 1544 C C . PRO A 1 202 ? -16.812 19.703 4.645 1 72.81 202 PRO A C 1
ATOM 1546 O O . PRO A 1 202 ? -15.82 19.766 3.904 1 72.81 202 PRO A O 1
ATOM 1549 N N . ALA A 1 203 ? -16.75 19.797 5.93 1 69.56 203 ALA A N 1
ATOM 1550 C CA . ALA A 1 203 ? -15.477 20.125 6.566 1 69.56 203 ALA A CA 1
ATOM 1551 C C . ALA A 1 203 ? -14.523 18.938 6.531 1 69.56 203 ALA A C 1
ATOM 1553 O O . ALA A 1 203 ? -13.305 19.109 6.516 1 69.56 203 ALA A O 1
ATOM 1554 N N . SER A 1 204 ? -15.086 17.781 6.426 1 75.62 204 SER A N 1
ATOM 1555 C CA . SER A 1 204 ? -14.25 16.578 6.492 1 75.62 204 SER A CA 1
ATOM 1556 C C . SER A 1 204 ? -13.875 16.094 5.098 1 75.62 204 SER A C 1
ATOM 1558 O O . SER A 1 204 ? -12.922 15.328 4.941 1 75.62 204 SER A O 1
ATOM 1560 N N . LEU A 1 205 ? -14.484 16.594 4.102 1 78.88 205 LEU A N 1
ATOM 1561 C CA . LEU A 1 205 ? -14.383 16.031 2.756 1 78.88 205 LEU A CA 1
ATOM 1562 C C . LEU A 1 205 ? -12.969 16.188 2.213 1 78.88 205 LEU A C 1
ATOM 1564 O O . LEU A 1 205 ? -12.422 15.266 1.614 1 78.88 205 LEU A O 1
ATOM 1568 N N . PRO A 1 206 ? -12.336 17.344 2.496 1 75 206 PRO A N 1
ATOM 1569 C CA . PRO A 1 206 ? -10.977 17.469 1.963 1 75 206 PRO A CA 1
ATOM 1570 C C . PRO A 1 206 ? -10.008 16.438 2.551 1 75 206 PRO A C 1
ATOM 1572 O O . PRO A 1 206 ? -9.164 15.898 1.832 1 75 206 PRO A O 1
ATOM 1575 N N . ALA A 1 207 ? -10.148 16.219 3.781 1 75.69 207 ALA A N 1
ATOM 1576 C CA . ALA A 1 207 ? -9.281 15.242 4.434 1 75.69 207 ALA A CA 1
ATOM 1577 C C . ALA A 1 207 ? -9.586 13.828 3.947 1 75.69 207 ALA A C 1
ATOM 1579 O O . ALA A 1 207 ? -8.68 13.008 3.811 1 75.69 207 ALA A O 1
ATOM 1580 N N . VAL A 1 208 ? -10.789 13.547 3.68 1 83.12 208 VAL A N 1
ATOM 1581 C CA . VAL A 1 208 ? -11.211 12.258 3.156 1 83.12 208 VAL A CA 1
ATOM 1582 C C . VAL A 1 208 ? -10.578 12.016 1.789 1 83.12 208 VAL A C 1
ATOM 1584 O O . VAL A 1 208 ? -10.203 10.891 1.462 1 83.12 208 VAL A O 1
ATOM 1587 N N . LEU A 1 209 ? -10.422 13.086 1.102 1 82.62 209 LEU A N 1
ATOM 1588 C CA . LEU A 1 209 ? -9.859 12.977 -0.241 1 82.62 209 LEU A CA 1
ATOM 1589 C C . LEU A 1 209 ? -8.383 12.586 -0.186 1 82.62 209 LEU A C 1
ATOM 1591 O O . LEU A 1 209 ? -7.887 11.891 -1.078 1 82.62 209 LEU A O 1
ATOM 1595 N N . VAL A 1 210 ? -7.734 13.016 0.839 1 75.88 210 VAL A N 1
ATOM 1596 C CA . VAL A 1 210 ? -6.336 12.633 1.017 1 75.88 210 VAL A CA 1
ATOM 1597 C C . VAL A 1 210 ? -6.227 11.117 1.187 1 75.88 210 VAL A C 1
ATOM 1599 O O . VAL A 1 210 ? -5.43 10.469 0.508 1 75.88 210 VAL A O 1
ATOM 1602 N N . GLY A 1 211 ? -7.059 10.57 2.057 1 81.88 211 GLY A N 1
ATOM 1603 C CA . GLY A 1 211 ? -7.086 9.133 2.252 1 81.88 211 GLY A CA 1
ATOM 1604 C C . GLY A 1 211 ? -7.5 8.367 1.01 1 81.88 211 GLY A C 1
ATOM 1605 O O . GLY A 1 211 ? -6.926 7.324 0.694 1 81.88 211 GLY A O 1
ATOM 1606 N N . ALA A 1 212 ? -8.391 8.977 0.315 1 88.88 212 ALA A N 1
ATOM 1607 C CA . ALA A 1 212 ? -8.883 8.352 -0.908 1 88.88 212 ALA A CA 1
ATOM 1608 C C . ALA A 1 212 ? -7.805 8.32 -1.985 1 88.88 212 ALA A C 1
ATOM 1610 O O . ALA A 1 212 ? -7.711 7.355 -2.754 1 88.88 212 ALA A O 1
ATOM 1611 N N . ARG A 1 213 ? -7.027 9.297 -2.031 1 85.62 213 ARG A N 1
ATOM 1612 C CA . ARG A 1 213 ? -5.949 9.359 -3.014 1 85.62 213 ARG A CA 1
ATOM 1613 C C . ARG A 1 213 ? -4.875 8.32 -2.709 1 85.62 213 ARG A C 1
ATOM 1615 O O . ARG A 1 213 ? -4.387 7.637 -3.613 1 85.62 213 ARG A O 1
ATOM 1622 N N . ILE A 1 214 ? -4.562 8.203 -1.505 1 83.38 214 ILE A N 1
ATOM 1623 C CA . ILE A 1 214 ? -3.594 7.188 -1.104 1 83.38 214 ILE A CA 1
ATOM 1624 C C . ILE A 1 214 ? -4.141 5.801 -1.421 1 83.38 214 ILE A C 1
ATOM 1626 O O . ILE A 1 214 ? -3.426 4.953 -1.968 1 83.38 214 ILE A O 1
ATOM 1630 N N . ALA A 1 215 ? -5.387 5.648 -1.11 1 91.88 215 ALA A N 1
ATOM 1631 C CA . ALA A 1 215 ? -6.043 4.363 -1.339 1 91.88 215 ALA A CA 1
ATOM 1632 C C . ALA A 1 215 ? -6.023 3.992 -2.818 1 91.88 215 ALA A C 1
ATOM 1634 O O . ALA A 1 215 ? -5.93 2.812 -3.168 1 91.88 215 ALA A O 1
ATOM 1635 N N . ALA A 1 216 ? -6.121 4.996 -3.678 1 90.75 216 ALA A N 1
ATOM 1636 C CA . ALA A 1 216 ? -6.137 4.742 -5.117 1 90.75 216 ALA A CA 1
ATOM 1637 C C . ALA A 1 216 ? -4.836 4.078 -5.57 1 90.75 216 ALA A C 1
ATOM 1639 O O . ALA A 1 216 ? -4.859 3.102 -6.32 1 90.75 216 ALA A O 1
ATOM 1640 N N . GLY A 1 217 ? -3.73 4.574 -5.145 1 86.88 217 GLY A N 1
ATOM 1641 C CA . GLY A 1 217 ? -2.449 3.975 -5.484 1 86.88 217 GLY A CA 1
ATOM 1642 C C . GLY A 1 217 ? -2.295 2.559 -4.961 1 86.88 217 GLY A C 1
ATOM 1643 O O . GLY A 1 217 ? -1.838 1.672 -5.688 1 86.88 217 GLY A O 1
ATOM 1644 N N . VAL A 1 218 ? -2.721 2.354 -3.754 1 88.69 218 VAL A N 1
ATOM 1645 C CA . VAL A 1 218 ? -2.582 1.043 -3.129 1 88.69 218 VAL A CA 1
ATOM 1646 C C . VAL A 1 218 ? -3.543 0.053 -3.781 1 88.69 218 VAL A C 1
ATOM 1648 O O . VAL A 1 218 ? -3.225 -1.129 -3.93 1 88.69 218 VAL A O 1
ATOM 1651 N N . ALA A 1 219 ? -4.668 0.564 -4.203 1 94.25 219 ALA A N 1
ATOM 1652 C CA . ALA A 1 219 ? -5.656 -0.285 -4.863 1 94.25 219 ALA A CA 1
ATOM 1653 C C . ALA A 1 219 ? -5.082 -0.907 -6.133 1 94.25 219 ALA A C 1
ATOM 1655 O O . ALA A 1 219 ? -5.289 -2.094 -6.398 1 94.25 219 ALA A O 1
ATOM 1656 N N . VAL A 1 220 ? -4.402 -0.128 -6.871 1 92.81 220 VAL A N 1
ATOM 1657 C CA . VAL A 1 220 ? -3.822 -0.624 -8.117 1 92.81 220 VAL A CA 1
ATOM 1658 C C . VAL A 1 220 ? -2.707 -1.62 -7.805 1 92.81 220 VAL A C 1
ATOM 1660 O O . VAL A 1 220 ? -2.545 -2.619 -8.508 1 92.81 220 VAL A O 1
ATOM 1663 N N . LEU A 1 221 ? -1.976 -1.383 -6.785 1 90 221 LEU A N 1
ATOM 1664 C CA . LEU A 1 221 ? -0.93 -2.299 -6.34 1 90 221 LEU A CA 1
ATOM 1665 C C . LEU A 1 221 ? -1.521 -3.648 -5.949 1 90 221 LEU A C 1
ATOM 1667 O O . LEU A 1 221 ? -1.042 -4.695 -6.398 1 90 221 LEU A O 1
ATOM 1671 N N . VAL A 1 222 ? -2.572 -3.641 -5.223 1 93.56 222 VAL A N 1
ATOM 1672 C CA . VAL A 1 222 ? -3.143 -4.863 -4.672 1 93.56 222 VAL A CA 1
ATOM 1673 C C . VAL A 1 222 ? -3.828 -5.66 -5.777 1 93.56 222 VAL A C 1
ATOM 1675 O O . VAL A 1 222 ? -3.807 -6.895 -5.77 1 93.56 222 VAL A O 1
ATOM 1678 N N . ILE A 1 223 ? -4.438 -4.93 -6.691 1 95.69 223 ILE A N 1
ATOM 1679 C CA . ILE A 1 223 ? -5.168 -5.648 -7.73 1 95.69 223 ILE A CA 1
ATOM 1680 C C . ILE A 1 223 ? -4.188 -6.379 -8.641 1 95.69 223 ILE A C 1
ATOM 1682 O O . ILE A 1 223 ? -4.48 -7.473 -9.133 1 95.69 223 ILE A O 1
ATOM 1686 N N . VAL A 1 224 ? -3.037 -5.797 -8.883 1 94.44 224 VAL A N 1
ATOM 1687 C CA . VAL A 1 224 ? -2.02 -6.453 -9.703 1 94.44 224 VAL A CA 1
ATOM 1688 C C . VAL A 1 224 ? -1.608 -7.77 -9.047 1 94.44 224 VAL A C 1
ATOM 1690 O O . VAL A 1 224 ? -1.525 -8.805 -9.719 1 94.44 224 VAL A O 1
ATOM 1693 N N . ALA A 1 225 ? -1.41 -7.719 -7.793 1 92.88 225 ALA A N 1
ATOM 1694 C CA . ALA A 1 225 ? -1.029 -8.914 -7.051 1 92.88 225 ALA A CA 1
ATOM 1695 C C . ALA A 1 225 ? -2.146 -9.953 -7.074 1 92.88 225 ALA A C 1
ATOM 1697 O O . ALA A 1 225 ? -1.897 -11.141 -7.316 1 92.88 225 ALA A O 1
ATOM 1698 N N . SER A 1 226 ? -3.32 -9.516 -6.836 1 94.69 226 SER A N 1
ATOM 1699 C CA . SER A 1 226 ? -4.465 -10.414 -6.77 1 94.69 226 SER A CA 1
ATOM 1700 C C . SER A 1 226 ? -4.707 -11.102 -8.109 1 94.69 226 SER A C 1
ATOM 1702 O O . SER A 1 226 ? -5.02 -12.297 -8.156 1 94.69 226 SER A O 1
ATOM 1704 N N . GLU A 1 227 ? -4.566 -10.359 -9.211 1 95.94 227 GLU A N 1
ATOM 1705 C CA . GLU A 1 227 ? -4.793 -10.906 -10.539 1 95.94 227 GLU A CA 1
ATOM 1706 C C . GLU A 1 227 ? -3.727 -11.938 -10.906 1 95.94 227 GLU A C 1
ATOM 1708 O O . GLU A 1 227 ? -4.008 -12.914 -11.594 1 95.94 227 GLU A O 1
ATOM 1713 N N . GLN A 1 228 ? -2.504 -11.68 -10.453 1 92.62 228 GLN A N 1
ATOM 1714 C CA . GLN A 1 228 ? -1.44 -12.656 -10.672 1 92.62 228 GLN A CA 1
ATOM 1715 C C . GLN A 1 228 ? -1.719 -13.953 -9.922 1 92.62 228 GLN A C 1
ATOM 1717 O O . GLN A 1 228 ? -1.446 -15.047 -10.438 1 92.62 228 GLN A O 1
ATOM 1722 N N . ILE A 1 229 ? -2.277 -13.828 -8.773 1 89.81 229 ILE A N 1
ATOM 1723 C CA . ILE A 1 229 ? -2.412 -14.977 -7.887 1 89.81 229 ILE A CA 1
ATOM 1724 C C . ILE A 1 229 ? -3.682 -15.75 -8.234 1 89.81 229 ILE A C 1
ATOM 1726 O O . ILE A 1 229 ? -3.688 -16.984 -8.227 1 89.81 229 ILE A O 1
ATOM 1730 N N . ALA A 1 230 ? -4.785 -15.031 -8.602 1 91 230 ALA A N 1
ATOM 1731 C CA . ALA A 1 230 ? -6.07 -15.727 -8.555 1 91 230 ALA A CA 1
ATOM 1732 C C . ALA A 1 230 ? -6.961 -15.32 -9.727 1 91 230 ALA A C 1
ATOM 1734 O O . ALA A 1 230 ? -8.18 -15.484 -9.672 1 91 230 ALA A O 1
ATOM 1735 N N . ALA A 1 231 ? -6.449 -14.766 -10.758 1 93.25 231 ALA A N 1
ATOM 1736 C CA . ALA A 1 231 ? -7.289 -14.406 -11.898 1 93.25 231 ALA A CA 1
ATOM 1737 C C . ALA A 1 231 ? -6.738 -15.008 -13.188 1 93.25 231 ALA A C 1
ATOM 1739 O O . ALA A 1 231 ? -5.551 -15.32 -13.281 1 93.25 231 ALA A O 1
ATOM 1740 N N . ALA A 1 232 ? -7.664 -15.164 -14.18 1 94.31 232 ALA A N 1
ATOM 1741 C CA . ALA A 1 232 ? -7.277 -15.688 -15.484 1 94.31 232 ALA A CA 1
ATOM 1742 C C . ALA A 1 232 ? -7.133 -14.562 -16.5 1 94.31 232 ALA A C 1
ATOM 1744 O O . ALA A 1 232 ? -6.832 -14.812 -17.672 1 94.31 232 ALA A O 1
ATOM 1745 N N . ASP A 1 233 ? -7.457 -13.422 -16.094 1 96.56 233 ASP A N 1
ATOM 1746 C CA . ASP A 1 233 ? -7.312 -12.234 -16.922 1 96.56 233 ASP A CA 1
ATOM 1747 C C . ASP A 1 233 ? -6.957 -11.016 -16.062 1 96.56 233 ASP A C 1
ATOM 1749 O O . ASP A 1 233 ? -6.758 -11.133 -14.859 1 96.56 233 ASP A O 1
ATOM 1753 N N . GLY A 1 234 ? -6.793 -9.852 -16.797 1 97.62 234 GLY A N 1
ATOM 1754 C CA . GLY A 1 234 ? -6.336 -8.648 -16.125 1 97.62 234 GLY A CA 1
ATOM 1755 C C . GLY A 1 234 ? -4.883 -8.32 -16.406 1 97.62 234 GLY A C 1
ATOM 1756 O O . GLY A 1 234 ? -4.105 -9.195 -16.781 1 97.62 234 GLY A O 1
ATOM 1757 N N . LEU A 1 235 ? -4.57 -7.16 -16.172 1 97.56 235 LEU A N 1
ATOM 1758 C CA . LEU A 1 235 ? -3.219 -6.691 -16.453 1 97.56 235 LEU A CA 1
ATOM 1759 C C . LEU A 1 235 ? -2.201 -7.402 -15.562 1 97.56 235 LEU A C 1
ATOM 1761 O O . LEU A 1 235 ? -1.089 -7.699 -16 1 97.56 235 LEU A O 1
ATOM 1765 N N . GLY A 1 236 ? -2.57 -7.598 -14.312 1 96.44 236 GLY A N 1
ATOM 1766 C CA . GLY A 1 236 ? -1.683 -8.359 -13.445 1 96.44 236 GLY A CA 1
ATOM 1767 C C . GLY A 1 236 ? -1.392 -9.75 -13.969 1 96.44 236 GLY A C 1
ATOM 1768 O O . GLY A 1 236 ? -0.24 -10.188 -13.969 1 96.44 236 GLY A O 1
ATOM 1769 N N . HIS A 1 237 ? -2.381 -10.422 -14.375 1 96.5 237 HIS A N 1
ATOM 1770 C CA . HIS A 1 237 ? -2.221 -11.742 -14.977 1 96.5 237 HIS A CA 1
ATOM 1771 C C . HIS A 1 237 ? -1.365 -11.672 -16.234 1 96.5 237 HIS A C 1
ATOM 1773 O O . HIS A 1 237 ? -0.474 -12.508 -16.422 1 96.5 237 HIS A O 1
ATOM 1779 N N . LEU A 1 238 ? -1.647 -10.695 -17.031 1 96.75 238 LEU A N 1
ATOM 1780 C CA . LEU A 1 238 ? -0.915 -10.523 -18.281 1 96.75 238 LEU A CA 1
ATOM 1781 C C . LEU A 1 238 ? 0.578 -10.352 -18.016 1 96.75 238 LEU A C 1
ATOM 1783 O O . LEU A 1 238 ? 1.406 -10.961 -18.688 1 96.75 238 LEU A O 1
ATOM 1787 N N . ILE A 1 239 ? 0.933 -9.555 -17.062 1 96.62 239 ILE A N 1
ATOM 1788 C CA . ILE A 1 239 ? 2.322 -9.242 -16.75 1 96.62 239 ILE A CA 1
ATOM 1789 C C . ILE A 1 239 ? 3.059 -10.516 -16.328 1 96.62 239 ILE A C 1
ATOM 1791 O O . ILE A 1 239 ? 4.105 -10.844 -16.891 1 96.62 239 ILE A O 1
ATOM 1795 N N . PHE A 1 240 ? 2.504 -11.273 -15.492 1 94.19 240 PHE A N 1
ATOM 1796 C CA . PHE A 1 240 ? 3.215 -12.414 -14.922 1 94.19 240 PHE A CA 1
ATOM 1797 C C . PHE A 1 240 ? 3.158 -13.617 -15.852 1 94.19 240 PHE A C 1
ATOM 1799 O O . PHE A 1 240 ? 4.109 -14.391 -15.93 1 94.19 240 PHE A O 1
ATOM 1806 N N . ASP A 1 241 ? 2.068 -13.742 -16.547 1 94.38 241 ASP A N 1
ATOM 1807 C CA . ASP A 1 241 ? 1.976 -14.805 -17.547 1 94.38 241 ASP A CA 1
ATOM 1808 C C . ASP A 1 241 ? 2.986 -14.586 -18.672 1 94.38 241 ASP A C 1
ATOM 1810 O O . ASP A 1 241 ? 3.627 -15.539 -19.125 1 94.38 241 ASP A O 1
ATOM 1814 N N . SER A 1 242 ? 3.064 -13.383 -19.109 1 95.25 242 SER A N 1
ATOM 1815 C CA . SER A 1 242 ? 4.016 -13.07 -20.172 1 95.25 242 SER A CA 1
ATOM 1816 C C . SER A 1 242 ? 5.449 -13.336 -19.719 1 95.25 242 SER A C 1
ATOM 1818 O O . SER A 1 242 ? 6.27 -13.82 -20.5 1 95.25 242 SER A O 1
ATOM 1820 N N . ARG A 1 243 ? 5.703 -13.016 -18.5 1 91.94 243 ARG A N 1
ATOM 1821 C CA . ARG A 1 243 ? 7.027 -13.32 -17.969 1 91.94 243 ARG A CA 1
ATOM 1822 C C . ARG A 1 243 ? 7.273 -14.828 -17.969 1 91.94 243 ARG A C 1
ATOM 1824 O O . ARG A 1 243 ? 8.359 -15.289 -18.328 1 91.94 243 ARG A O 1
ATOM 1831 N N . ALA A 1 244 ? 6.324 -15.547 -17.578 1 90.69 244 ALA A N 1
ATOM 1832 C CA . ALA A 1 244 ? 6.441 -17 -17.5 1 90.69 244 ALA A CA 1
ATOM 1833 C C . ALA A 1 244 ? 6.656 -17.609 -18.891 1 90.69 244 ALA A C 1
ATOM 1835 O O . ALA A 1 244 ? 7.324 -18.641 -19.031 1 90.69 244 ALA A O 1
ATOM 1836 N N . LEU A 1 245 ? 6.18 -16.953 -19.891 1 93.25 245 LEU A N 1
ATOM 1837 C CA . LEU A 1 245 ? 6.289 -17.438 -21.266 1 93.25 245 LEU A CA 1
ATOM 1838 C C . LEU A 1 245 ? 7.48 -16.781 -21.969 1 93.25 245 LEU A C 1
ATOM 1840 O O . LEU A 1 245 ? 7.645 -16.938 -23.188 1 93.25 245 LEU A O 1
ATOM 1844 N N . PHE A 1 246 ? 8.188 -15.945 -21.234 1 93.06 246 PHE A N 1
ATOM 1845 C CA . PHE A 1 246 ? 9.391 -15.273 -21.719 1 93.06 246 PHE A CA 1
ATOM 1846 C C . PHE A 1 246 ? 9.055 -14.281 -22.812 1 93.06 246 PHE A C 1
ATOM 1848 O O . PHE A 1 246 ? 9.828 -14.094 -23.75 1 93.06 246 PHE A O 1
ATOM 1855 N N . GLN A 1 247 ? 7.879 -13.82 -22.719 1 94.19 247 GLN A N 1
ATOM 1856 C CA . GLN A 1 247 ? 7.465 -12.719 -23.578 1 94.19 247 GLN A CA 1
ATOM 1857 C C . GLN A 1 247 ? 7.609 -11.375 -22.875 1 94.19 247 GLN A C 1
ATOM 1859 O O . GLN A 1 247 ? 6.609 -10.727 -22.562 1 94.19 247 GLN A O 1
ATOM 1864 N N . ASN A 1 248 ? 8.852 -10.945 -22.875 1 94.69 248 ASN A N 1
ATOM 1865 C CA . ASN A 1 248 ? 9.18 -9.781 -22.047 1 94.69 248 ASN A CA 1
ATOM 1866 C C . ASN A 1 248 ? 8.633 -8.492 -22.672 1 94.69 248 ASN A C 1
ATOM 1868 O O . ASN A 1 248 ? 8.312 -7.543 -21.953 1 94.69 248 ASN A O 1
ATOM 1872 N N . ASP A 1 249 ? 8.461 -8.453 -23.938 1 94.31 249 ASP A N 1
ATOM 1873 C CA . ASP A 1 249 ? 7.867 -7.281 -24.562 1 94.31 249 ASP A CA 1
ATOM 1874 C C . ASP A 1 249 ? 6.438 -7.062 -24.078 1 94.31 249 ASP A C 1
ATOM 1876 O O . ASP A 1 249 ? 6.062 -5.945 -23.719 1 94.31 249 ASP A O 1
ATOM 1880 N N . VAL A 1 250 ? 5.699 -8.203 -24.031 1 94.88 250 VAL A N 1
ATOM 1881 C CA . VAL A 1 250 ? 4.312 -8.133 -23.578 1 94.88 250 VAL A CA 1
ATOM 1882 C C . VAL A 1 250 ? 4.277 -7.789 -22.094 1 94.88 250 VAL A C 1
ATOM 1884 O O . VAL A 1 250 ? 3.408 -7.039 -21.641 1 94.88 250 VAL A O 1
ATOM 1887 N N . MET A 1 251 ? 5.211 -8.336 -21.375 1 96.56 251 MET A N 1
ATOM 1888 C CA . MET A 1 251 ? 5.328 -8.047 -19.953 1 96.56 251 MET A CA 1
ATOM 1889 C C . MET A 1 251 ? 5.477 -6.543 -19.719 1 96.56 251 MET A C 1
ATOM 1891 O O . MET A 1 251 ? 4.746 -5.961 -18.906 1 96.56 251 MET A O 1
ATOM 1895 N N . PHE A 1 252 ? 6.363 -5.902 -20.5 1 96.81 252 PHE A N 1
ATOM 1896 C CA . PHE A 1 252 ? 6.621 -4.477 -20.328 1 96.81 252 PHE A CA 1
ATOM 1897 C C . PHE A 1 252 ? 5.434 -3.648 -20.797 1 96.81 252 PHE A C 1
ATOM 1899 O O . PHE A 1 252 ? 5.141 -2.594 -20.234 1 96.81 252 PHE A O 1
ATOM 1906 N N . VAL A 1 253 ? 4.793 -4.117 -21.812 1 96.81 253 VAL A N 1
ATOM 1907 C CA . VAL A 1 253 ? 3.576 -3.449 -22.266 1 96.81 253 VAL A CA 1
ATOM 1908 C C . VAL A 1 253 ? 2.543 -3.453 -21.141 1 96.81 253 VAL A C 1
ATOM 1910 O O . VAL A 1 253 ? 1.907 -2.432 -20.859 1 96.81 253 VAL A O 1
ATOM 1913 N N . GLY A 1 254 ? 2.342 -4.609 -20.5 1 96.81 254 GLY A N 1
ATOM 1914 C CA . GLY A 1 254 ? 1.441 -4.699 -19.359 1 96.81 254 GLY A CA 1
ATOM 1915 C C . GLY A 1 254 ? 1.815 -3.76 -18.234 1 96.81 254 GLY A C 1
ATOM 1916 O O . GLY A 1 254 ? 0.945 -3.129 -17.625 1 96.81 254 GLY A O 1
ATOM 1917 N N . ILE A 1 255 ? 3.072 -3.641 -17.938 1 96.38 255 ILE A N 1
ATOM 1918 C CA . ILE A 1 255 ? 3.57 -2.779 -16.875 1 96.38 255 ILE A CA 1
ATOM 1919 C C . ILE A 1 255 ? 3.26 -1.319 -17.203 1 96.38 255 ILE A C 1
ATOM 1921 O O . ILE A 1 255 ? 2.783 -0.573 -16.344 1 96.38 255 ILE A O 1
ATOM 1925 N N . VAL A 1 256 ? 3.494 -0.923 -18.422 1 95.75 256 VAL A N 1
ATOM 1926 C CA . VAL A 1 256 ? 3.199 0.439 -18.859 1 95.75 256 VAL A CA 1
ATOM 1927 C C . VAL A 1 256 ? 1.699 0.704 -18.75 1 95.75 256 VAL A C 1
ATOM 1929 O O . VAL A 1 256 ? 1.283 1.77 -18.281 1 95.75 256 VAL A O 1
ATOM 1932 N N . CYS A 1 257 ? 0.884 -0.28 -19.125 1 95.94 257 CYS A N 1
ATOM 1933 C CA . CYS A 1 257 ? -0.565 -0.132 -19.062 1 95.94 257 CYS A CA 1
ATOM 1934 C C . CYS A 1 257 ? -1.032 0.06 -17.625 1 95.94 257 CYS A C 1
ATOM 1936 O O . CYS A 1 257 ? -1.871 0.92 -17.344 1 95.94 257 CYS A O 1
ATOM 1938 N N . VAL A 1 258 ? -0.485 -0.712 -16.734 1 95.38 258 VAL A N 1
ATOM 1939 C CA . VAL A 1 258 ? -0.894 -0.604 -15.344 1 95.38 258 VAL A CA 1
ATOM 1940 C C . VAL A 1 258 ? -0.444 0.74 -14.773 1 95.38 258 VAL A C 1
ATOM 1942 O O . VAL A 1 258 ? -1.154 1.351 -13.977 1 95.38 258 VAL A O 1
ATOM 1945 N N . ALA A 1 259 ? 0.723 1.185 -15.148 1 94 259 ALA A N 1
ATOM 1946 C CA . ALA A 1 259 ? 1.209 2.492 -14.711 1 94 259 ALA A CA 1
ATOM 1947 C C . ALA A 1 259 ? 0.282 3.607 -15.188 1 94 259 ALA A C 1
ATOM 1949 O O . ALA A 1 259 ? -0.093 4.488 -14.414 1 94 259 ALA A O 1
ATOM 1950 N N . VAL A 1 260 ? -0.075 3.539 -16.438 1 93.69 260 VAL A N 1
ATOM 1951 C CA . VAL A 1 260 ? -0.979 4.531 -17.016 1 93.69 260 VAL A CA 1
ATOM 1952 C C . VAL A 1 260 ? -2.324 4.484 -16.297 1 93.69 260 VAL A C 1
ATOM 1954 O O . VAL A 1 260 ? -2.9 5.523 -15.977 1 93.69 260 VAL A O 1
ATOM 1957 N N . LEU A 1 261 ? -2.779 3.314 -16.047 1 92.62 261 LEU A N 1
ATOM 1958 C CA . LEU A 1 261 ? -4.031 3.146 -15.32 1 92.62 261 LEU A CA 1
ATOM 1959 C C . LEU A 1 261 ? -3.943 3.771 -13.938 1 92.62 261 LEU A C 1
ATOM 1961 O O . LEU A 1 261 ? -4.887 4.426 -13.484 1 92.62 261 LEU A O 1
ATOM 1965 N N . GLY A 1 262 ? -2.854 3.51 -13.281 1 89.75 262 GLY A N 1
ATOM 1966 C CA . GLY A 1 262 ? -2.646 4.105 -11.969 1 89.75 262 GLY A CA 1
ATOM 1967 C C . GLY A 1 262 ? -2.691 5.621 -11.992 1 89.75 262 GLY A C 1
ATOM 1968 O O . GLY A 1 262 ? -3.324 6.238 -11.133 1 89.75 262 GLY A O 1
ATOM 1969 N N . VAL A 1 263 ? -2.096 6.223 -12.977 1 88.75 263 VAL A N 1
ATOM 1970 C CA . VAL A 1 263 ? -2.064 7.676 -13.109 1 88.75 263 VAL A CA 1
ATOM 1971 C C . VAL A 1 263 ? -3.469 8.203 -13.398 1 88.75 263 VAL A C 1
ATOM 1973 O O . VAL A 1 263 ? -3.922 9.164 -12.773 1 88.75 263 VAL A O 1
ATOM 1976 N N . VAL A 1 264 ? -4.055 7.582 -14.312 1 89.62 264 VAL A N 1
ATOM 1977 C CA . VAL A 1 264 ? -5.391 8.008 -14.711 1 89.62 264 VAL A CA 1
ATOM 1978 C C . VAL A 1 264 ? -6.352 7.875 -13.531 1 89.62 264 VAL A C 1
ATOM 1980 O O . VAL A 1 264 ? -7.148 8.781 -13.266 1 89.62 264 VAL A O 1
ATOM 1983 N N . PHE A 1 265 ? -6.242 6.793 -12.891 1 90 265 PHE A N 1
ATOM 1984 C CA . PHE A 1 265 ? -7.117 6.562 -11.742 1 90 265 PHE A CA 1
ATOM 1985 C C . PHE A 1 265 ? -6.867 7.594 -10.656 1 90 265 PHE A C 1
ATOM 1987 O O . PHE A 1 265 ? -7.812 8.141 -10.086 1 90 265 PHE A O 1
ATOM 1994 N N . SER A 1 266 ? -5.66 7.828 -10.336 1 85.12 266 SER A N 1
ATOM 1995 C CA . SER A 1 266 ? -5.309 8.836 -9.344 1 85.12 266 SER A CA 1
ATOM 1996 C C . SER A 1 266 ? -5.828 10.211 -9.742 1 85.12 266 SER A C 1
ATOM 1998 O O . SER A 1 266 ? -6.324 10.961 -8.898 1 85.12 266 SER A O 1
ATOM 2000 N N . GLU A 1 267 ? -5.66 10.578 -10.977 1 85.56 267 GLU A N 1
ATOM 2001 C CA . GLU A 1 267 ? -6.137 11.859 -11.477 1 85.56 267 GLU A CA 1
ATOM 2002 C C . GLU A 1 267 ? -7.66 11.953 -11.406 1 85.56 267 GLU A C 1
ATOM 2004 O O . GLU A 1 267 ? -8.211 13.016 -11.125 1 85.56 267 GLU A O 1
ATOM 2009 N N . LEU A 1 268 ? -8.273 10.859 -11.695 1 88.69 268 LEU A N 1
ATOM 2010 C CA . LEU A 1 268 ? -9.727 10.828 -11.602 1 88.69 268 LEU A CA 1
ATOM 2011 C C . LEU A 1 268 ? -10.18 11.078 -10.164 1 88.69 268 LEU A C 1
ATOM 2013 O O . LEU A 1 268 ? -11.141 11.82 -9.938 1 88.69 268 LEU A O 1
ATOM 2017 N N . VAL A 1 269 ? -9.547 10.477 -9.258 1 88.31 269 VAL A N 1
ATOM 2018 C CA . VAL A 1 269 ? -9.867 10.664 -7.848 1 88.31 269 VAL A CA 1
ATOM 2019 C C . VAL A 1 269 ? -9.609 12.117 -7.449 1 88.31 269 VAL A C 1
ATOM 2021 O O . VAL A 1 269 ? -10.406 12.719 -6.727 1 88.31 269 VAL A O 1
ATOM 2024 N N . ARG A 1 270 ? -8.562 12.648 -7.953 1 83.19 270 ARG A N 1
ATOM 2025 C CA . ARG A 1 270 ? -8.227 14.039 -7.676 1 83.19 270 ARG A CA 1
ATOM 2026 C C . ARG A 1 270 ? -9.297 14.977 -8.219 1 83.19 270 ARG A C 1
ATOM 2028 O O . ARG A 1 270 ? -9.742 15.891 -7.523 1 83.19 270 ARG A O 1
ATOM 2035 N N . ILE A 1 271 ? -9.656 14.805 -9.406 1 85.94 271 ILE A N 1
ATOM 2036 C CA . ILE A 1 271 ? -10.656 15.641 -10.055 1 85.94 271 ILE A CA 1
ATOM 2037 C C . ILE A 1 271 ? -12 15.5 -9.336 1 85.94 271 ILE A C 1
ATOM 2039 O O . ILE A 1 271 ? -12.688 16.5 -9.094 1 85.94 271 ILE A O 1
ATOM 2043 N N . ALA A 1 272 ? -12.328 14.312 -9.023 1 85.25 272 ALA A N 1
ATOM 2044 C CA . ALA A 1 272 ? -13.555 14.078 -8.273 1 85.25 272 ALA A CA 1
ATOM 2045 C C . ALA A 1 272 ? -13.531 14.812 -6.938 1 85.25 272 ALA A C 1
ATOM 2047 O O . ALA A 1 272 ? -14.539 15.383 -6.516 1 85.25 272 ALA A O 1
ATOM 2048 N N . GLY A 1 273 ? -12.43 14.789 -6.281 1 81.12 273 GLY A N 1
ATOM 2049 C CA . GLY A 1 273 ? -12.273 15.516 -5.031 1 81.12 273 GLY A CA 1
ATOM 2050 C C . GLY A 1 273 ? -12.445 17.016 -5.18 1 81.12 273 GLY A C 1
ATOM 2051 O O . GLY A 1 273 ? -13.109 17.656 -4.359 1 81.12 273 GLY A O 1
ATOM 2052 N N . ARG A 1 274 ? -11.898 17.547 -6.25 1 78.56 274 ARG A N 1
ATOM 2053 C CA . ARG A 1 274 ? -12 18.984 -6.504 1 78.56 274 ARG A CA 1
ATOM 2054 C C . ARG A 1 274 ? -13.445 19.391 -6.781 1 78.56 274 ARG A C 1
ATOM 2056 O O . ARG A 1 274 ? -13.891 20.469 -6.367 1 78.56 274 ARG A O 1
ATOM 2063 N N . LEU A 1 275 ? -14.023 18.531 -7.449 1 82.19 275 LEU A N 1
ATOM 2064 C CA . LEU A 1 275 ? -15.406 18.812 -7.793 1 82.19 275 LEU A CA 1
ATOM 2065 C C . LEU A 1 275 ? -16.297 18.734 -6.559 1 82.19 275 LEU A C 1
ATOM 2067 O O . LEU A 1 275 ? -17.297 19.469 -6.453 1 82.19 275 LEU A O 1
ATOM 2071 N N . LEU A 1 276 ? -15.922 17.891 -5.66 1 78.5 276 LEU A N 1
ATOM 2072 C CA . LEU A 1 276 ? -16.734 17.672 -4.473 1 78.5 276 LEU A CA 1
ATOM 2073 C C . LEU A 1 276 ? -16.391 18.672 -3.379 1 78.5 276 LEU A C 1
ATOM 2075 O O . LEU A 1 276 ? -17.156 18.859 -2.432 1 78.5 276 LEU A O 1
ATOM 2079 N N . THR A 1 277 ? -15.227 19.219 -3.518 1 76.19 277 THR A N 1
ATOM 2080 C CA . THR A 1 277 ? -14.805 20.172 -2.496 1 76.19 277 THR A CA 1
ATOM 2081 C C . THR A 1 277 ? -14.383 21.484 -3.131 1 76.19 277 THR A C 1
ATOM 2083 O O . THR A 1 277 ? -13.234 21.922 -2.965 1 76.19 277 THR A O 1
ATOM 2086 N N . PRO A 1 278 ? -15.266 22.172 -3.789 1 69.5 278 PRO A N 1
ATOM 2087 C CA . PRO A 1 278 ? -14.891 23.422 -4.449 1 69.5 278 PRO A CA 1
ATOM 2088 C C . PRO A 1 278 ? -14.453 24.5 -3.463 1 69.5 278 PRO A C 1
ATOM 2090 O O . PRO A 1 278 ? -13.789 25.469 -3.852 1 69.5 278 PRO A O 1
ATOM 2093 N N . TRP A 1 279 ? -14.742 24.344 -2.242 1 67.31 279 TRP A N 1
ATOM 2094 C CA . TRP A 1 279 ? -14.438 25.344 -1.223 1 67.31 279 TRP A CA 1
ATOM 2095 C C . TRP A 1 279 ? -13.039 25.125 -0.653 1 67.31 279 TRP A C 1
ATOM 2097 O O . TRP A 1 279 ? -12.484 26.016 0.009 1 67.31 279 TRP A O 1
ATOM 2107 N N . ALA A 1 280 ? -12.539 23.922 -0.81 1 62.59 280 ALA A N 1
ATOM 2108 C CA . ALA A 1 280 ? -11.234 23.609 -0.233 1 62.59 280 ALA A CA 1
ATOM 2109 C C . ALA A 1 280 ? -10.109 24.281 -1.011 1 62.59 280 ALA A C 1
ATOM 2111 O O . ALA A 1 280 ? -10.172 24.391 -2.238 1 62.59 280 ALA A O 1
ATOM 2112 N N . PRO A 1 281 ? -9.234 25.016 -0.214 1 58.72 281 PRO A N 1
ATOM 2113 C CA . PRO A 1 281 ? -8.133 25.672 -0.931 1 58.72 281 PRO A CA 1
ATOM 2114 C C . PRO A 1 281 ? -7.383 24.703 -1.852 1 58.72 281 PRO A C 1
ATOM 2116 O O . PRO A 1 281 ? -7.223 23.531 -1.521 1 58.72 281 PRO A O 1
ATOM 2119 N N . ARG A 1 282 ? -7.445 25.031 -3.084 1 54.66 282 ARG A N 1
ATOM 2120 C CA . ARG A 1 282 ? -6.77 24.266 -4.129 1 54.66 282 ARG A CA 1
ATOM 2121 C C . ARG A 1 282 ? -5.332 23.953 -3.736 1 54.66 282 ARG A C 1
ATOM 2123 O O . ARG A 1 282 ? -4.645 24.797 -3.15 1 54.66 282 ARG A O 1
ATOM 2130 N N . ASP A 1 283 ? -5.062 22.766 -3.312 1 48.38 283 ASP A N 1
ATOM 2131 C CA . ASP A 1 283 ? -3.65 22.453 -3.139 1 48.38 283 ASP A CA 1
ATOM 2132 C C . ASP A 1 283 ? -2.797 23.141 -4.199 1 48.38 283 ASP A C 1
ATOM 2134 O O . ASP A 1 283 ? -2.938 22.875 -5.391 1 48.38 283 ASP A O 1
ATOM 2138 N N . ARG A 1 284 ? -2.744 24.5 -4.098 1 39.47 284 ARG A N 1
ATOM 2139 C CA . ARG A 1 284 ? -1.874 25.219 -5.027 1 39.47 284 ARG A CA 1
ATOM 2140 C C . ARG A 1 284 ? -0.576 24.453 -5.258 1 39.47 284 ARG A C 1
ATOM 2142 O O . ARG A 1 284 ? 0.243 24.312 -4.348 1 39.47 284 ARG A O 1
ATOM 2149 N N . GLY A 1 285 ? -0.541 23.312 -5.766 1 37.25 285 GLY A N 1
ATOM 2150 C CA . GLY A 1 285 ? 0.779 22.922 -6.234 1 37.25 285 GLY A CA 1
ATOM 2151 C C . GLY A 1 285 ? 1.661 24.109 -6.586 1 37.25 285 GLY A C 1
ATOM 2152 O O . GLY A 1 285 ? 1.172 25.234 -6.742 1 37.25 285 GLY A O 1
ATOM 2153 N N . ARG A 1 286 ? 3.045 23.891 -6.34 1 36.91 286 ARG A N 1
ATOM 2154 C CA . ARG A 1 286 ? 4.207 24.75 -6.527 1 36.91 286 ARG A CA 1
ATOM 2155 C C . ARG A 1 286 ? 4.141 25.469 -7.867 1 36.91 286 ARG A C 1
ATOM 2157 O O . ARG A 1 286 ? 4.711 25.016 -8.859 1 36.91 286 ARG A O 1
ATOM 2164 N N . SER A 1 287 ? 3.082 25.703 -8.516 1 29.36 287 SER A N 1
ATOM 2165 C CA . SER A 1 287 ? 3.4 26.453 -9.719 1 29.36 287 SER A CA 1
ATOM 2166 C C . SER A 1 287 ? 4.082 27.766 -9.383 1 29.36 287 SER A C 1
ATOM 2168 O O . SER A 1 287 ? 4.848 28.297 -10.188 1 29.36 287 SER A O 1
ATOM 2170 N N . GLN A 1 288 ? 3.338 28.578 -8.523 1 28.11 288 GLN A N 1
ATOM 2171 C CA . GLN A 1 288 ? 3.559 30.016 -8.734 1 28.11 288 GLN A CA 1
ATOM 2172 C C . GLN A 1 288 ? 4.859 30.469 -8.078 1 28.11 288 GLN A C 1
ATOM 2174 O O . GLN A 1 288 ? 5.18 31.656 -8.086 1 28.11 288 GLN A O 1
ATOM 2179 N N . SER A 1 289 ? 5.609 29.812 -7.105 1 25.41 289 SER A N 1
ATOM 2180 C CA . SER A 1 289 ? 6.703 30.766 -6.934 1 25.41 289 SER A CA 1
ATOM 2181 C C . SER A 1 289 ? 7.598 30.812 -8.172 1 25.41 289 SER A C 1
ATOM 2183 O O . SER A 1 289 ? 7.781 29.797 -8.844 1 25.41 289 SER A O 1
ATOM 2185 N N . MET B 1 1 ? -53.969 64.188 42.562 1 31.73 1 MET B N 1
ATOM 2186 C CA . MET B 1 1 ? -52.625 63.781 42.969 1 31.73 1 MET B CA 1
ATOM 2187 C C . MET B 1 1 ? -52.375 62.281 42.781 1 31.73 1 MET B C 1
ATOM 2189 O O . MET B 1 1 ? -52.656 61.5 43.688 1 31.73 1 MET B O 1
ATOM 2193 N N . SER B 1 2 ? -52.781 61.625 41.625 1 37.69 2 SER B N 1
ATOM 2194 C CA . SER B 1 2 ? -52.812 60.25 41.188 1 37.69 2 SER B CA 1
ATOM 2195 C C . SER B 1 2 ? -51.406 59.688 41.031 1 37.69 2 SER B C 1
ATOM 2197 O O . SER B 1 2 ? -50.562 60.25 40.312 1 37.69 2 SER B O 1
ATOM 2199 N N . ALA B 1 3 ? -50.875 59.094 42.188 1 40.19 3 ALA B N 1
ATOM 2200 C CA . ALA B 1 3 ? -49.594 58.438 42.312 1 40.19 3 ALA B CA 1
ATOM 2201 C C . ALA B 1 3 ? -49.438 57.312 41.281 1 40.19 3 ALA B C 1
ATOM 2203 O O . ALA B 1 3 ? -50.156 56.344 41.312 1 40.19 3 ALA B O 1
ATOM 2204 N N . LEU B 1 4 ? -49.156 57.656 40 1 36.69 4 LEU B N 1
ATOM 2205 C CA . LEU B 1 4 ? -48.719 56.656 39 1 36.69 4 LEU B CA 1
ATOM 2206 C C . LEU B 1 4 ? -47.562 55.844 39.531 1 36.69 4 LEU B C 1
ATOM 2208 O O . LEU B 1 4 ? -46.469 56.375 39.781 1 36.69 4 LEU B O 1
ATOM 2212 N N . THR B 1 5 ? -47.781 54.844 40.5 1 38.44 5 THR B N 1
ATOM 2213 C CA . THR B 1 5 ? -46.75 53.906 40.938 1 38.44 5 THR B CA 1
ATOM 2214 C C . THR B 1 5 ? -46.062 53.25 39.75 1 38.44 5 THR B C 1
ATOM 2216 O O . THR B 1 5 ? -46.719 52.594 38.938 1 38.44 5 THR B O 1
ATOM 2219 N N . ASP B 1 6 ? -45 53.781 39.219 1 39.31 6 ASP B N 1
ATOM 2220 C CA . ASP B 1 6 ? -44.062 53.25 38.219 1 39.31 6 ASP B CA 1
ATOM 2221 C C . ASP B 1 6 ? -43.531 51.906 38.656 1 39.31 6 ASP B C 1
ATOM 2223 O O . ASP B 1 6 ? -42.812 51.812 39.688 1 39.31 6 ASP B O 1
ATOM 2227 N N . LYS B 1 7 ? -44.312 50.781 38.594 1 43.12 7 LYS B N 1
ATOM 2228 C CA . LYS B 1 7 ? -43.781 49.438 38.812 1 43.12 7 LYS B CA 1
ATOM 2229 C C . LYS B 1 7 ? -42.531 49.188 37.969 1 43.12 7 LYS B C 1
ATOM 2231 O O . LYS B 1 7 ? -42.562 49.406 36.75 1 43.12 7 LYS B O 1
ATOM 2236 N N . ALA B 1 8 ? -41.344 49.125 38.594 1 44.62 8 ALA B N 1
ATOM 2237 C CA . ALA B 1 8 ? -40.031 48.781 38.031 1 44.62 8 ALA B CA 1
ATOM 2238 C C . ALA B 1 8 ? -40.062 47.375 37.438 1 44.62 8 ALA B C 1
ATOM 2240 O O . ALA B 1 8 ? -40.594 46.438 38.031 1 44.62 8 ALA B O 1
ATOM 2241 N N . PRO B 1 9 ? -40 47.156 36.062 1 45.38 9 PRO B N 1
ATOM 2242 C CA . PRO B 1 9 ? -40.031 45.875 35.375 1 45.38 9 PRO B CA 1
ATOM 2243 C C . PRO B 1 9 ? -38.938 44.906 35.875 1 45.38 9 PRO B C 1
ATOM 2245 O O . PRO B 1 9 ? -38.594 43.938 35.219 1 45.38 9 PRO B O 1
ATOM 2248 N N . GLY B 1 10 ? -38.281 45.094 37.062 1 37.28 10 GLY B N 1
ATOM 2249 C CA . GLY B 1 10 ? -37 44.469 37.281 1 37.28 10 GLY B CA 1
ATOM 2250 C C . GLY B 1 10 ? -37.062 42.938 37.281 1 37.28 10 GLY B C 1
ATOM 2251 O O . GLY B 1 10 ? -36.094 42.25 37.531 1 37.28 10 GLY B O 1
ATOM 2252 N N . ASP B 1 11 ? -38.125 42.25 37.812 1 41.16 11 ASP B N 1
ATOM 2253 C CA . ASP B 1 11 ? -37.844 40.844 38.188 1 41.16 11 ASP B CA 1
ATOM 2254 C C . ASP B 1 11 ? -37.656 40 36.938 1 41.16 11 ASP B C 1
ATOM 2256 O O . ASP B 1 11 ? -38.625 39.531 36.312 1 41.16 11 ASP B O 1
ATOM 2260 N N . GLU B 1 12 ? -36.719 40.344 36.031 1 41.69 12 GLU B N 1
ATOM 2261 C CA . GLU B 1 12 ? -36.375 39.344 35.031 1 41.69 12 GLU B CA 1
ATOM 2262 C C . GLU B 1 12 ? -36.188 37.969 35.688 1 41.69 12 GLU B C 1
ATOM 2264 O O . GLU B 1 12 ? -35.406 37.844 36.625 1 41.69 12 GLU B O 1
ATOM 2269 N N . GLY B 1 13 ? -37.188 37.094 35.781 1 40.31 13 GLY B N 1
ATOM 2270 C CA . GLY B 1 13 ? -37.156 35.688 36.156 1 40.31 13 GLY B CA 1
ATOM 2271 C C . GLY B 1 13 ? -35.844 35 35.781 1 40.31 13 GLY B C 1
ATOM 2272 O O . GLY B 1 13 ? -35.469 34.938 34.625 1 40.31 13 GLY B O 1
ATOM 2273 N N . LEU B 1 14 ? -34.781 35.125 36.625 1 45.41 14 LEU B N 1
ATOM 2274 C CA . LEU B 1 14 ? -33.625 34.25 36.562 1 45.41 14 LEU B CA 1
ATOM 2275 C C . LEU B 1 14 ? -34.062 32.812 36.156 1 45.41 14 LEU B C 1
ATOM 2277 O O . LEU B 1 14 ? -34.844 32.188 36.875 1 45.41 14 LEU B O 1
ATOM 2281 N N . LEU B 1 15 ? -34.344 32.5 34.938 1 46.75 15 LEU B N 1
ATOM 2282 C CA . LEU B 1 15 ? -34.469 31.109 34.531 1 46.75 15 LEU B CA 1
ATOM 2283 C C . LEU B 1 15 ? -33.406 30.25 35.188 1 46.75 15 LEU B C 1
ATOM 2285 O O . LEU B 1 15 ? -32.219 30.406 34.906 1 46.75 15 LEU B O 1
ATOM 2289 N N . VAL B 1 16 ? -33.375 30 36.5 1 47.03 16 VAL B N 1
ATOM 2290 C CA . VAL B 1 16 ? -32.594 28.984 37.188 1 47.03 16 VAL B CA 1
ATOM 2291 C C . VAL B 1 16 ? -32.688 27.656 36.438 1 47.03 16 VAL B C 1
ATOM 2293 O O . VAL B 1 16 ? -33.75 27 36.438 1 47.03 16 VAL B O 1
ATOM 2296 N N . ARG B 1 17 ? -32.156 27.516 35.25 1 53.94 17 ARG B N 1
ATOM 2297 C CA . ARG B 1 17 ? -32.031 26.172 34.656 1 53.94 17 ARG B CA 1
ATOM 2298 C C . ARG B 1 17 ? -31.312 25.219 35.625 1 53.94 17 ARG B C 1
ATOM 2300 O O . ARG B 1 17 ? -30.25 25.562 36.156 1 53.94 17 ARG B O 1
ATOM 2307 N N . ARG B 1 18 ? -31.922 24.344 36.281 1 52.62 18 ARG B N 1
ATOM 2308 C CA . ARG B 1 18 ? -31.312 23.266 37.062 1 52.62 18 ARG B CA 1
ATOM 2309 C C . ARG B 1 18 ? -30.188 22.594 36.281 1 52.62 18 ARG B C 1
ATOM 2311 O O . ARG B 1 18 ? -30.328 22.312 35.094 1 52.62 18 ARG B O 1
ATOM 2318 N N . PRO B 1 19 ? -29 22.656 36.781 1 55.06 19 PRO B N 1
ATOM 2319 C CA . PRO B 1 19 ? -27.891 22.016 36.062 1 55.06 19 PRO B CA 1
ATOM 2320 C C . PRO B 1 19 ? -28.203 20.562 35.719 1 55.06 19 PRO B C 1
ATOM 2322 O O . PRO B 1 19 ? -28.859 19.859 36.5 1 55.06 19 PRO B O 1
ATOM 2325 N N . GLY B 1 20 ? -28.234 20.125 34.469 1 52.56 20 GLY B N 1
ATOM 2326 C CA . GLY B 1 20 ? -28.391 18.734 34.062 1 52.56 20 GLY B CA 1
ATOM 2327 C C . GLY B 1 20 ? -27.422 17.797 34.781 1 52.56 20 GLY B C 1
ATOM 2328 O O . GLY B 1 20 ? -26.547 18.25 35.531 1 52.56 20 GLY B O 1
ATOM 2329 N N . PRO B 1 21 ? -27.859 16.562 34.906 1 53.25 21 PRO B N 1
ATOM 2330 C CA . PRO B 1 21 ? -27.016 15.617 35.656 1 53.25 21 PRO B CA 1
ATOM 2331 C C . PRO B 1 21 ? -25.531 15.773 35.312 1 53.25 21 PRO B C 1
ATOM 2333 O O . PRO B 1 21 ? -24.672 15.453 36.156 1 53.25 21 PRO B O 1
ATOM 2336 N N . GLN B 1 22 ? -25.172 16.156 34.125 1 57.78 22 GLN B N 1
ATOM 2337 C CA . GLN B 1 22 ? -23.781 16.375 33.75 1 57.78 22 GLN B CA 1
ATOM 2338 C C . GLN B 1 22 ? -23.188 17.531 34.562 1 57.78 22 GLN B C 1
ATOM 2340 O O . GLN B 1 22 ? -21.984 17.547 34.812 1 57.78 22 GLN B O 1
ATOM 2345 N N . GLU B 1 23 ? -23.969 18.516 34.938 1 56.88 23 GLU B N 1
ATOM 2346 C CA . GLU B 1 23 ? -23.5 19.672 35.719 1 56.88 23 GLU B CA 1
ATOM 2347 C C . GLU B 1 23 ? -23.438 19.344 37.188 1 56.88 23 GLU B C 1
ATOM 2349 O O . GLU B 1 23 ? -22.672 19.953 37.938 1 56.88 23 GLU B O 1
ATOM 2354 N N . LEU B 1 24 ? -24.266 18.5 37.594 1 55.66 24 LEU B N 1
ATOM 2355 C CA . LEU B 1 24 ? -24.328 18.25 39.031 1 55.66 24 LEU B CA 1
ATOM 2356 C C . LEU B 1 24 ? -23.203 17.312 39.469 1 55.66 24 LEU B C 1
ATOM 2358 O O . LEU B 1 24 ? -22.656 17.469 40.562 1 55.66 24 LEU B O 1
ATOM 2362 N N . HIS B 1 25 ? -22.859 16.172 38.719 1 60.56 25 HIS B N 1
ATOM 2363 C CA . HIS B 1 25 ? -21.797 15.273 39.125 1 60.56 25 HIS B CA 1
ATOM 2364 C C . HIS B 1 25 ? -20.875 14.969 37.938 1 60.56 25 HIS B C 1
ATOM 2366 O O . HIS B 1 25 ? -20.891 13.859 37.406 1 60.56 25 HIS B O 1
ATOM 2372 N N . PRO B 1 26 ? -20.234 15.961 37.438 1 58.09 26 PRO B N 1
ATOM 2373 C CA . PRO B 1 26 ? -19.391 15.891 36.25 1 58.09 26 PRO B CA 1
ATOM 2374 C C . PRO B 1 26 ? -18.406 14.719 36.281 1 58.09 26 PRO B C 1
ATOM 2376 O O . PRO B 1 26 ? -18.125 14.109 35.25 1 58.09 26 PRO B O 1
ATOM 2379 N N . ALA B 1 27 ? -18.062 14.484 37.5 1 60.44 27 ALA B N 1
ATOM 2380 C CA . ALA B 1 27 ? -17.031 13.461 37.625 1 60.44 27 ALA B CA 1
ATOM 2381 C C . ALA B 1 27 ? -17.594 12.07 37.406 1 60.44 27 ALA B C 1
ATOM 2383 O O . ALA B 1 27 ? -16.953 11.211 36.812 1 60.44 27 ALA B O 1
ATOM 2384 N N . ARG B 1 28 ? -18.703 11.766 38.031 1 59.94 28 ARG B N 1
ATOM 2385 C CA . ARG B 1 28 ? -19.312 10.438 37.906 1 59.94 28 ARG B CA 1
ATOM 2386 C C . ARG B 1 28 ? -19.734 10.141 36.469 1 59.94 28 ARG B C 1
ATOM 2388 O O . ARG B 1 28 ? -19.578 9.016 36 1 59.94 28 ARG B O 1
ATOM 2395 N N . THR B 1 29 ? -20.297 11.148 35.844 1 65.19 29 THR B N 1
ATOM 2396 C CA . THR B 1 29 ? -20.734 10.969 34.438 1 65.19 29 THR B CA 1
ATOM 2397 C C . THR B 1 29 ? -19.531 10.711 33.531 1 65.19 29 THR B C 1
ATOM 2399 O O . THR B 1 29 ? -19.609 9.875 32.625 1 65.19 29 THR B O 1
ATOM 2402 N N . HIS B 1 30 ? -18.484 11.336 33.969 1 73.62 30 HIS B N 1
ATOM 2403 C CA . HIS B 1 30 ? -17.266 11.133 33.188 1 73.62 30 HIS B CA 1
ATOM 2404 C C . HIS B 1 30 ? -16.703 9.734 33.406 1 73.62 30 HIS B C 1
ATOM 2406 O O . HIS B 1 30 ? -16.25 9.086 32.438 1 73.62 30 HIS B O 1
ATOM 2412 N N . ARG B 1 31 ? -16.828 9.281 34.625 1 73.56 31 ARG B N 1
ATOM 2413 C CA . ARG B 1 31 ? -16.312 7.953 34.938 1 73.56 31 ARG B CA 1
ATOM 2414 C C . ARG B 1 31 ? -17.156 6.863 34.281 1 73.56 31 ARG B C 1
ATOM 2416 O O . ARG B 1 31 ? -16.625 5.879 33.781 1 73.56 31 ARG B O 1
ATOM 2423 N N . ARG B 1 32 ? -18.438 7.023 34.375 1 76.5 32 ARG B N 1
ATOM 2424 C CA . ARG B 1 32 ? -19.344 6.047 33.781 1 76.5 32 ARG B CA 1
ATOM 2425 C C . ARG B 1 32 ? -19.141 5.977 32.281 1 76.5 32 ARG B C 1
ATOM 2427 O O . ARG B 1 32 ? -19.172 4.895 31.688 1 76.5 32 ARG B O 1
ATOM 2434 N N . ARG B 1 33 ? -18.938 7.047 31.766 1 78.38 33 ARG B N 1
ATOM 2435 C CA . ARG B 1 33 ? -18.703 7.105 30.328 1 78.38 33 ARG B CA 1
ATOM 2436 C C . ARG B 1 33 ? -17.391 6.418 29.953 1 78.38 33 ARG B C 1
ATOM 2438 O O . ARG B 1 33 ? -17.328 5.688 28.969 1 78.38 33 ARG B O 1
ATOM 2445 N N . ARG B 1 34 ? -16.5 6.547 30.781 1 81 34 ARG B N 1
ATOM 2446 C CA . ARG B 1 34 ? -15.203 5.93 30.547 1 81 34 ARG B CA 1
ATOM 2447 C C . ARG B 1 34 ? -15.273 4.414 30.703 1 81 34 ARG B C 1
ATOM 2449 O O . ARG B 1 34 ? -14.688 3.672 29.922 1 81 34 ARG B O 1
ATOM 2456 N N . VAL B 1 35 ? -16 4.035 31.688 1 84.69 35 VAL B N 1
ATOM 2457 C CA . VAL B 1 35 ? -16.156 2.605 31.938 1 84.69 35 VAL B CA 1
ATOM 2458 C C . VAL B 1 35 ? -16.922 1.967 30.781 1 84.69 35 VAL B C 1
ATOM 2460 O O . VAL B 1 35 ? -16.594 0.87 30.328 1 84.69 35 VAL B O 1
ATOM 2463 N N . LEU B 1 36 ? -17.875 2.592 30.297 1 84.94 36 LEU B N 1
ATOM 2464 C CA . LEU B 1 36 ? -18.641 2.096 29.156 1 84.94 36 LEU B CA 1
ATOM 2465 C C . LEU B 1 36 ? -17.766 2.02 27.906 1 84.94 36 LEU B C 1
ATOM 2467 O O . LEU B 1 36 ? -17.797 1.023 27.188 1 84.94 36 LEU B O 1
ATOM 2471 N N . GLU B 1 37 ? -17.031 2.969 27.75 1 85.88 37 GLU B N 1
ATOM 2472 C CA . GLU B 1 37 ? -16.156 2.998 26.578 1 85.88 37 GLU B CA 1
ATOM 2473 C C . GLU B 1 37 ? -15.109 1.894 26.656 1 85.88 37 GLU B C 1
ATOM 2475 O O . GLU B 1 37 ? -14.828 1.234 25.656 1 85.88 37 GLU B O 1
ATOM 2480 N N . LEU B 1 38 ? -14.648 1.672 27.766 1 84.75 38 LEU B N 1
ATOM 2481 C CA . LEU B 1 38 ? -13.656 0.621 27.953 1 84.75 38 LEU B CA 1
ATOM 2482 C C . LEU B 1 38 ? -14.289 -0.759 27.828 1 84.75 38 LEU B C 1
ATOM 2484 O O . LEU B 1 38 ? -13.695 -1.673 27.25 1 84.75 38 LEU B O 1
ATOM 2488 N N . SER B 1 39 ? -15.398 -0.845 28.391 1 89.62 39 SER B N 1
ATOM 2489 C CA . SER B 1 39 ? -16.125 -2.105 28.281 1 89.62 39 SER B CA 1
ATOM 2490 C C . SER B 1 39 ? -16.469 -2.434 26.828 1 89.62 39 SER B C 1
ATOM 2492 O O . SER B 1 39 ? -16.375 -3.59 26.422 1 89.62 39 SER B O 1
ATOM 2494 N N . LEU B 1 40 ? -16.75 -1.491 26.141 1 88.62 40 LEU B N 1
ATOM 2495 C CA . LEU B 1 40 ? -17.078 -1.708 24.734 1 88.62 40 LEU B CA 1
ATOM 2496 C C . LEU B 1 40 ? -15.812 -2.002 23.922 1 88.62 40 LEU B C 1
ATOM 2498 O O . LEU B 1 40 ? -15.828 -2.852 23.031 1 88.62 40 LEU B O 1
ATOM 2502 N N . ALA B 1 41 ? -14.82 -1.368 24.234 1 87.19 41 ALA B N 1
ATOM 2503 C CA . ALA B 1 41 ? -13.547 -1.53 23.531 1 87.19 41 ALA B CA 1
ATOM 2504 C C . ALA B 1 41 ? -13.023 -2.955 23.672 1 87.19 41 ALA B C 1
ATOM 2506 O O . ALA B 1 41 ? -12.438 -3.506 22.75 1 87.19 41 ALA B O 1
ATOM 2507 N N . VAL B 1 42 ? -13.289 -3.494 24.75 1 90 42 VAL B N 1
ATOM 2508 C CA . VAL B 1 42 ? -12.82 -4.848 25.016 1 90 42 VAL B CA 1
ATOM 2509 C C . VAL B 1 42 ? -13.93 -5.852 24.719 1 90 42 VAL B C 1
ATOM 2511 O O . VAL B 1 42 ? -13.68 -6.922 24.156 1 90 42 VAL B O 1
ATOM 2514 N N . GLY B 1 43 ? -15.062 -5.457 24.984 1 92.12 43 GLY B N 1
ATOM 2515 C CA . GLY B 1 43 ? -16.203 -6.348 24.875 1 92.12 43 GLY B CA 1
ATOM 2516 C C . GLY B 1 43 ? -16.547 -6.719 23.453 1 92.12 43 GLY B C 1
ATOM 2517 O O . GLY B 1 43 ? -16.844 -7.879 23.156 1 92.12 43 GLY B O 1
ATOM 2518 N N . VAL B 1 44 ? -16.484 -5.816 22.625 1 91.06 44 VAL B N 1
ATOM 2519 C CA . VAL B 1 44 ? -16.922 -6.055 21.25 1 91.06 44 VAL B CA 1
ATOM 2520 C C . VAL B 1 44 ? -15.969 -7.02 20.547 1 91.06 44 VAL B C 1
ATOM 2522 O O . VAL B 1 44 ? -16.391 -8.031 19.984 1 91.06 44 VAL B O 1
ATOM 2525 N N . PRO B 1 45 ? -14.664 -6.773 20.531 1 92 45 PRO B N 1
ATOM 2526 C CA . PRO B 1 45 ? -13.758 -7.75 19.922 1 92 45 PRO B CA 1
ATOM 2527 C C . PRO B 1 45 ? -13.891 -9.141 20.547 1 92 45 PRO B C 1
ATOM 2529 O O . PRO B 1 45 ? -13.836 -10.148 19.828 1 92 45 PRO B O 1
ATOM 2532 N N . LEU B 1 46 ? -14.07 -9.164 21.812 1 93.44 46 LEU B N 1
ATOM 2533 C CA . LEU B 1 46 ? -14.227 -10.445 22.5 1 93.44 46 LEU B CA 1
ATOM 2534 C C . LEU B 1 46 ? -15.516 -11.141 22.062 1 93.44 46 LEU B C 1
ATOM 2536 O O . LEU B 1 46 ? -15.531 -12.352 21.859 1 93.44 46 LEU B O 1
ATOM 2540 N N . ALA B 1 47 ? -16.516 -10.375 21.969 1 94.44 47 ALA B N 1
ATOM 2541 C CA . ALA B 1 47 ? -17.781 -10.922 21.516 1 94.44 47 ALA B CA 1
ATOM 2542 C C . ALA B 1 47 ? -17.688 -11.461 20.094 1 94.44 47 ALA B C 1
ATOM 2544 O O . ALA B 1 47 ? -18.25 -12.516 19.781 1 94.44 47 ALA B O 1
ATOM 2545 N N . LEU B 1 48 ? -17 -10.781 19.281 1 93 48 LEU B N 1
ATOM 2546 C CA . LEU B 1 48 ? -16.859 -11.211 17.891 1 93 48 LEU B CA 1
ATOM 2547 C C . LEU B 1 48 ? -16.031 -12.492 17.797 1 93 48 LEU B C 1
ATOM 2549 O O . LEU B 1 48 ? -16.359 -13.391 17.031 1 93 48 LEU B O 1
ATOM 2553 N N . ILE B 1 49 ? -15.031 -12.586 18.562 1 93.69 49 ILE B N 1
ATOM 2554 C CA . ILE B 1 49 ? -14.203 -13.781 18.594 1 93.69 49 ILE B CA 1
ATOM 2555 C C . ILE B 1 49 ? -15.008 -14.961 19.156 1 93.69 49 ILE B C 1
ATOM 2557 O O . ILE B 1 49 ? -14.938 -16.062 18.625 1 93.69 49 ILE B O 1
ATOM 2561 N N . LEU B 1 50 ? -15.766 -14.68 20.203 1 95.06 50 LEU B N 1
ATOM 2562 C CA . LEU B 1 50 ? -16.594 -15.719 20.797 1 95.06 50 LEU B CA 1
ATOM 2563 C C . LEU B 1 50 ? -17.672 -16.172 19.828 1 95.06 50 LEU B C 1
ATOM 2565 O O . LEU B 1 50 ? -18 -17.359 19.766 1 95.06 50 LEU B O 1
ATOM 2569 N N . LEU B 1 51 ? -18.188 -15.227 19.141 1 94.44 51 LEU B N 1
ATOM 2570 C CA . LEU B 1 51 ? -19.188 -15.57 18.125 1 94.44 51 LEU B CA 1
ATOM 2571 C C . LEU B 1 51 ? -18.562 -16.422 17.031 1 94.44 51 LEU B C 1
ATOM 2573 O O . LEU B 1 51 ? -19.188 -17.375 16.547 1 94.44 51 LEU B O 1
ATOM 2577 N N . TRP B 1 52 ? -17.406 -16.078 16.625 1 93.44 52 TRP B N 1
ATOM 2578 C CA . TRP B 1 52 ? -16.672 -16.875 15.641 1 93.44 52 TRP B CA 1
ATOM 2579 C C . TRP B 1 52 ? -16.406 -18.281 16.172 1 93.44 52 TRP B C 1
ATOM 2581 O O . TRP B 1 52 ? -16.656 -19.281 15.484 1 93.44 52 TRP B O 1
ATOM 2591 N N . GLN B 1 53 ? -16.016 -18.344 17.375 1 94.5 53 GLN B N 1
ATOM 2592 C CA . GLN B 1 53 ? -15.758 -19.625 18.031 1 94.5 53 GLN B CA 1
ATOM 2593 C C . GLN B 1 53 ? -17.016 -20.469 18.062 1 94.5 53 GLN B C 1
ATOM 2595 O O . GLN B 1 53 ? -16.984 -21.656 17.688 1 94.5 53 GLN B O 1
ATOM 2600 N N . LEU B 1 54 ? -18.047 -19.859 18.422 1 94.25 54 LEU B N 1
ATOM 2601 C CA . LEU B 1 54 ? -19.328 -20.562 18.547 1 94.25 54 LEU B CA 1
ATOM 2602 C C . LEU B 1 54 ? -19.828 -21 17.172 1 94.25 54 LEU B C 1
ATOM 2604 O O . LEU B 1 54 ? -20.359 -22.109 17.031 1 94.25 54 LEU B O 1
ATOM 2608 N N . ALA B 1 55 ? -19.672 -20.172 16.219 1 94.56 55 ALA B N 1
ATOM 2609 C CA . ALA B 1 55 ? -20.141 -20.5 14.875 1 94.56 55 ALA B CA 1
ATOM 2610 C C . ALA B 1 55 ? -19.359 -21.688 14.297 1 94.56 55 ALA B C 1
ATOM 2612 O O . ALA B 1 55 ? -19.938 -22.547 13.625 1 94.56 55 ALA B O 1
ATOM 2613 N N . ALA B 1 56 ? -18.125 -21.703 14.617 1 91.88 56 ALA B N 1
ATOM 2614 C CA . ALA B 1 56 ? -17.266 -22.766 14.086 1 91.88 56 ALA B CA 1
ATOM 2615 C C . ALA B 1 56 ? -17.531 -24.094 14.805 1 91.88 56 ALA B C 1
ATOM 2617 O O . ALA B 1 56 ? -17.688 -25.141 14.156 1 91.88 56 ALA B O 1
ATOM 2618 N N . VAL B 1 57 ? -17.75 -24.016 16.125 1 91.75 57 VAL B N 1
ATOM 2619 C CA . VAL B 1 57 ? -17.891 -25.25 16.906 1 91.75 57 VAL B CA 1
ATOM 2620 C C . VAL B 1 57 ? -19.297 -25.797 16.75 1 91.75 57 VAL B C 1
ATOM 2622 O O . VAL B 1 57 ? -19.5 -27.016 16.797 1 91.75 57 VAL B O 1
ATOM 2625 N N . SER B 1 58 ? -20.219 -24.875 16.5 1 94.06 58 SER B N 1
ATOM 2626 C CA . SER B 1 58 ? -21.609 -25.297 16.391 1 94.06 58 SER B CA 1
ATOM 2627 C C . SER B 1 58 ? -21.922 -25.75 14.961 1 94.06 58 SER B C 1
ATOM 2629 O O . SER B 1 58 ? -23.031 -26.234 14.695 1 94.06 58 SER B O 1
ATOM 2631 N N . GLY B 1 59 ? -21.078 -25.5 14.055 1 92 59 GLY B N 1
ATOM 2632 C CA . GLY B 1 59 ? -21.266 -25.953 12.688 1 92 59 GLY B CA 1
ATOM 2633 C C . GLY B 1 59 ? -22.031 -24.969 11.828 1 92 59 GLY B C 1
ATOM 2634 O O . GLY B 1 59 ? -22.469 -25.312 10.727 1 92 59 GLY B O 1
ATOM 2635 N N . TRP B 1 60 ? -22.234 -23.75 12.344 1 91.5 60 TRP B N 1
ATOM 2636 C CA . TRP B 1 60 ? -22.859 -22.719 11.523 1 91.5 60 TRP B CA 1
ATOM 2637 C C . TRP B 1 60 ? -21.984 -22.359 10.328 1 91.5 60 TRP B C 1
ATOM 2639 O O . TRP B 1 60 ? -22.5 -21.922 9.289 1 91.5 60 TRP B O 1
ATOM 2649 N N . ILE B 1 61 ? -20.688 -22.594 10.531 1 91.06 61 ILE B N 1
ATOM 2650 C CA . ILE B 1 61 ? -19.703 -22.438 9.453 1 91.06 61 ILE B CA 1
ATOM 2651 C C . ILE B 1 61 ? -18.812 -23.672 9.406 1 91.06 61 ILE B C 1
ATOM 2653 O O . ILE B 1 61 ? -18.656 -24.391 10.406 1 91.06 61 ILE B O 1
ATOM 2657 N N . ASP B 1 62 ? -18.375 -23.984 8.211 1 92.44 62 ASP B N 1
ATOM 2658 C CA . ASP B 1 62 ? -17.5 -25.141 8.031 1 92.44 62 ASP B CA 1
ATOM 2659 C C . ASP B 1 62 ? -16.125 -24.906 8.672 1 92.44 62 ASP B C 1
ATOM 2661 O O . ASP B 1 62 ? -15.336 -24.094 8.18 1 92.44 62 ASP B O 1
ATOM 2665 N N . ASP B 1 63 ? -15.852 -25.562 9.734 1 91 63 ASP B N 1
ATOM 2666 C CA . ASP B 1 63 ? -14.625 -25.344 10.5 1 91 63 ASP B CA 1
ATOM 2667 C C . ASP B 1 63 ? -13.406 -25.828 9.734 1 91 63 ASP B C 1
ATOM 2669 O O . ASP B 1 63 ? -12.273 -25.484 10.07 1 91 63 ASP B O 1
ATOM 2673 N N . ARG B 1 64 ? -13.625 -26.625 8.688 1 89.38 64 ARG B N 1
ATOM 2674 C CA . ARG B 1 64 ? -12.508 -27.031 7.84 1 89.38 64 ARG B CA 1
ATOM 2675 C C . ARG B 1 64 ? -12.039 -25.875 6.965 1 89.38 64 ARG B C 1
ATOM 2677 O O . ARG B 1 64 ? -10.867 -25.812 6.594 1 89.38 64 ARG B O 1
ATOM 2684 N N . VAL B 1 65 ? -12.938 -25.016 6.684 1 91.69 65 VAL B N 1
ATOM 2685 C CA . VAL B 1 65 ? -12.648 -23.844 5.848 1 91.69 65 VAL B CA 1
ATOM 2686 C C . VAL B 1 65 ? -12.328 -22.641 6.734 1 91.69 65 VAL B C 1
ATOM 2688 O O . VAL B 1 65 ? -11.414 -21.875 6.438 1 91.69 65 VAL B O 1
ATOM 2691 N N . TYR B 1 66 ? -13.102 -22.562 7.836 1 94.25 66 TYR B N 1
ATOM 2692 C CA . TYR B 1 66 ? -12.93 -21.469 8.797 1 94.25 66 TYR B CA 1
ATOM 2693 C C . TYR B 1 66 ? -12.703 -22.016 10.203 1 94.25 66 TYR B C 1
ATOM 2695 O O . TYR B 1 66 ? -13.633 -22.078 11.008 1 94.25 66 TYR B O 1
ATOM 2703 N N . PRO B 1 67 ? -11.461 -22.281 10.453 1 94.5 67 PRO B N 1
ATOM 2704 C CA . PRO B 1 67 ? -11.18 -22.875 11.758 1 94.5 67 PRO B CA 1
ATOM 2705 C C . PRO B 1 67 ? -11.492 -21.938 12.922 1 94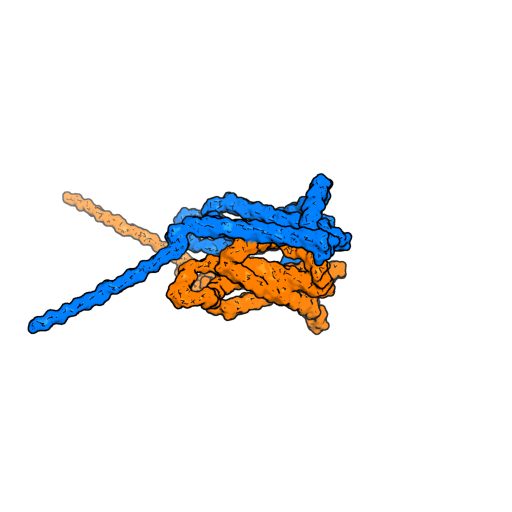.5 67 PRO B C 1
ATOM 2707 O O . PRO B 1 67 ? -11.383 -20.719 12.781 1 94.5 67 PRO B O 1
ATOM 2710 N N . ALA B 1 68 ? -11.844 -22.594 13.977 1 95.56 68 ALA B N 1
ATOM 2711 C CA . ALA B 1 68 ? -12.133 -21.828 15.18 1 95.56 68 ALA B CA 1
ATOM 2712 C C . ALA B 1 68 ? -10.883 -21.109 15.68 1 95.56 68 ALA B C 1
ATOM 2714 O O . ALA B 1 68 ? -9.766 -21.594 15.5 1 95.56 68 ALA B O 1
ATOM 2715 N N . PRO B 1 69 ? -11.148 -19.953 16.281 1 95.38 69 PRO B N 1
ATOM 2716 C CA . PRO B 1 69 ? -10.016 -19.219 16.844 1 95.38 69 PRO B CA 1
ATOM 2717 C C . PRO B 1 69 ? -9.18 -20.062 17.797 1 95.38 69 PRO B C 1
ATOM 2719 O O . PRO B 1 69 ? -7.949 -19.969 17.797 1 95.38 69 PRO B O 1
ATOM 2722 N N . GLN B 1 70 ? -9.805 -20.906 18.531 1 94.12 70 GLN B N 1
ATOM 2723 C CA . GLN B 1 70 ? -9.078 -21.766 19.453 1 94.12 70 GLN B CA 1
ATOM 2724 C C . GLN B 1 70 ? -8.164 -22.719 18.719 1 94.12 70 GLN B C 1
ATOM 2726 O O . GLN B 1 70 ? -7.031 -22.969 19.141 1 94.12 70 GLN B O 1
ATOM 2731 N N . THR B 1 71 ? -8.633 -23.25 17.641 1 94.06 71 THR B N 1
ATOM 2732 C CA . THR B 1 71 ? -7.844 -24.172 16.828 1 94.06 71 THR B CA 1
ATOM 2733 C C . THR B 1 71 ? -6.641 -23.453 16.219 1 94.06 71 THR B C 1
ATOM 2735 O O . THR B 1 71 ? -5.543 -24 16.156 1 94.06 71 THR B O 1
ATOM 2738 N N . ILE B 1 72 ? -6.84 -22.25 15.781 1 95.31 72 ILE B N 1
ATOM 2739 C CA . ILE B 1 72 ? -5.773 -21.453 15.195 1 95.31 72 ILE B CA 1
ATOM 2740 C C . ILE B 1 72 ? -4.684 -21.203 16.234 1 95.31 72 ILE B C 1
ATOM 2742 O O . ILE B 1 72 ? -3.494 -21.359 15.953 1 95.31 72 ILE B O 1
ATOM 2746 N N . LEU B 1 73 ? -5.109 -20.906 17.438 1 94.69 73 LEU B N 1
ATOM 2747 C CA . LEU B 1 73 ? -4.164 -20.594 18.5 1 94.69 73 LEU B CA 1
ATOM 2748 C C . LEU B 1 73 ? -3.402 -21.844 18.922 1 94.69 73 LEU B C 1
ATOM 2750 O O . LEU B 1 73 ? -2.191 -21.797 19.156 1 94.69 73 LEU B O 1
ATOM 2754 N N . GLU B 1 74 ? -4.074 -22.922 19.016 1 95.06 74 GLU B N 1
ATOM 2755 C CA . GLU B 1 74 ? -3.453 -24.172 19.422 1 95.06 74 GLU B CA 1
ATOM 2756 C C . GLU B 1 74 ? -2.477 -24.672 18.359 1 95.06 74 GLU B C 1
ATOM 2758 O O . GLU B 1 74 ? -1.356 -25.078 18.672 1 95.06 74 GLU B O 1
ATOM 2763 N N . ASP B 1 75 ? -2.932 -24.609 17.156 1 94.44 75 ASP B N 1
ATOM 2764 C CA . ASP B 1 75 ? -2.066 -25.031 16.047 1 94.44 75 ASP B CA 1
ATOM 2765 C C . ASP B 1 75 ? -0.842 -24.125 15.938 1 94.44 75 ASP B C 1
ATOM 2767 O O . ASP B 1 75 ? 0.273 -24.594 15.719 1 94.44 75 ASP B O 1
ATOM 2771 N N . GLY B 1 76 ? -1.056 -22.859 16.047 1 96.06 76 GLY B N 1
ATOM 2772 C CA . GLY B 1 76 ? 0.051 -21.922 16.031 1 96.06 76 GLY B CA 1
ATOM 2773 C C . GLY B 1 76 ? 1.064 -22.172 17.125 1 96.06 76 GLY B C 1
ATOM 2774 O O . GLY B 1 76 ? 2.273 -22.141 16.891 1 96.06 76 GLY B O 1
ATOM 2775 N N . TRP B 1 77 ? 0.528 -22.453 18.297 1 94.81 77 TRP B N 1
ATOM 2776 C CA . TRP B 1 77 ? 1.397 -22.719 19.438 1 94.81 77 TRP B CA 1
ATOM 2777 C C . TRP B 1 77 ? 2.213 -23.984 19.219 1 94.81 77 TRP B C 1
ATOM 2779 O O . TRP B 1 77 ? 3.418 -24.016 19.484 1 94.81 77 TRP B O 1
ATOM 2789 N N . HIS B 1 78 ? 1.589 -24.984 18.781 1 95.12 78 HIS B N 1
ATOM 2790 C CA . HIS B 1 78 ? 2.271 -26.25 18.547 1 95.12 78 HIS B CA 1
ATOM 2791 C C . HIS B 1 78 ? 3.336 -26.109 17.453 1 95.12 78 HIS B C 1
ATOM 2793 O O . HIS B 1 78 ? 4.461 -26.594 17.625 1 95.12 78 HIS B O 1
ATOM 2799 N N . ARG B 1 79 ? 3.006 -25.406 16.422 1 94.88 79 ARG B N 1
ATOM 2800 C CA . ARG B 1 79 ? 3.941 -25.234 15.32 1 94.88 79 ARG B CA 1
ATOM 2801 C C . ARG B 1 79 ? 5.117 -24.359 15.742 1 94.88 79 ARG B C 1
ATOM 2803 O O . ARG B 1 79 ? 6.242 -24.547 15.281 1 94.88 79 ARG B O 1
ATOM 2810 N N . ALA B 1 80 ? 4.824 -23.422 16.547 1 94.94 80 ALA B N 1
ATOM 2811 C CA . ALA B 1 80 ? 5.898 -22.578 17.078 1 94.94 80 ALA B CA 1
ATOM 2812 C C . ALA B 1 80 ? 6.809 -23.375 18 1 94.94 80 ALA B C 1
ATOM 2814 O O . ALA B 1 80 ? 8.039 -23.266 17.938 1 94.94 80 ALA B O 1
ATOM 2815 N N . ALA B 1 81 ? 6.18 -24.188 18.859 1 95.25 81 ALA B N 1
ATOM 2816 C CA . ALA B 1 81 ? 6.926 -25 19.828 1 95.25 81 ALA B CA 1
ATOM 2817 C C . ALA B 1 81 ? 7.777 -26.047 19.109 1 95.25 81 ALA B C 1
ATOM 2819 O O . ALA B 1 81 ? 8.898 -26.344 19.531 1 95.25 81 ALA B O 1
ATOM 2820 N N . ASP B 1 82 ? 7.332 -26.516 18.016 1 95.56 82 ASP B N 1
ATOM 2821 C CA . ASP B 1 82 ? 8.039 -27.531 17.25 1 95.56 82 ASP B CA 1
ATOM 2822 C C . ASP B 1 82 ? 9.07 -26.906 16.328 1 95.56 82 ASP B C 1
ATOM 2824 O O . ASP B 1 82 ? 9.836 -27.609 15.664 1 95.56 82 ASP B O 1
ATOM 2828 N N . GLY B 1 83 ? 9.031 -25.578 16.25 1 94.81 83 GLY B N 1
ATOM 2829 C CA . GLY B 1 83 ? 10.023 -24.859 15.461 1 94.81 83 GLY B CA 1
ATOM 2830 C C . GLY B 1 83 ? 9.664 -24.781 13.984 1 94.81 83 GLY B C 1
ATOM 2831 O O . GLY B 1 83 ? 10.453 -24.281 13.18 1 94.81 83 GLY B O 1
ATOM 2832 N N . GLU B 1 84 ? 8.469 -25.156 13.617 1 94.19 84 GLU B N 1
ATOM 2833 C CA . GLU B 1 84 ? 8.055 -25.25 12.219 1 94.19 84 GLU B CA 1
ATOM 2834 C C . GLU B 1 84 ? 7.734 -23.875 11.648 1 94.19 84 GLU B C 1
ATOM 2836 O O . GLU B 1 84 ? 7.82 -23.656 10.438 1 94.19 84 GLU B O 1
ATOM 2841 N N . LEU B 1 85 ? 7.406 -22.969 12.469 1 95.5 85 LEU B N 1
ATOM 2842 C CA . LEU B 1 85 ? 6.961 -21.656 12.008 1 95.5 85 LEU B CA 1
ATOM 2843 C C . LEU B 1 85 ? 8.148 -20.719 11.82 1 95.5 85 LEU B C 1
ATOM 2845 O O . LEU B 1 85 ? 8.078 -19.766 11.031 1 95.5 85 LEU B O 1
ATOM 2849 N N . TRP B 1 86 ? 9.234 -20.922 12.438 1 95.81 86 TRP B N 1
ATOM 2850 C CA . TRP B 1 86 ? 10.305 -19.938 12.609 1 95.81 86 TRP B CA 1
ATOM 2851 C C . TRP B 1 86 ? 11.062 -19.719 11.297 1 95.81 86 TRP B C 1
ATOM 2853 O O . TRP B 1 86 ? 11.438 -18.594 10.969 1 95.81 86 TRP B O 1
ATOM 2863 N N . PRO B 1 87 ? 11.305 -20.812 10.562 1 96.31 87 PRO B N 1
ATOM 2864 C CA . PRO B 1 87 ? 11.984 -20.578 9.289 1 96.31 87 PRO B CA 1
ATOM 2865 C C . PRO B 1 87 ? 11.227 -19.594 8.391 1 96.31 87 PRO B C 1
ATOM 2867 O O . PRO B 1 87 ? 11.836 -18.719 7.766 1 96.31 87 PRO B O 1
ATOM 2870 N N . ASP B 1 88 ? 9.93 -19.688 8.328 1 97.38 88 ASP B N 1
ATOM 2871 C CA . ASP B 1 88 ? 9.117 -18.781 7.516 1 97.38 88 ASP B CA 1
ATOM 2872 C C . ASP B 1 88 ? 9.086 -17.375 8.109 1 97.38 88 ASP B C 1
ATOM 2874 O O . ASP B 1 88 ? 9.195 -16.391 7.379 1 97.38 88 ASP B O 1
ATOM 2878 N N . VAL B 1 89 ? 9.008 -17.328 9.406 1 96.75 89 VAL B N 1
ATOM 2879 C CA . VAL B 1 89 ? 8.992 -16.031 10.086 1 96.75 89 VAL B CA 1
ATOM 2880 C C . VAL B 1 89 ? 10.32 -15.312 9.859 1 96.75 89 VAL B C 1
ATOM 2882 O O . VAL B 1 89 ? 10.344 -14.125 9.523 1 96.75 89 VAL B O 1
ATOM 2885 N N . TRP B 1 90 ? 11.367 -16.016 9.961 1 96.31 90 TRP B N 1
ATOM 2886 C CA . TRP B 1 90 ? 12.703 -15.438 9.82 1 96.31 90 TRP B CA 1
ATOM 2887 C C . TRP B 1 90 ? 12.953 -15 8.383 1 96.31 90 TRP B C 1
ATOM 2889 O O . TRP B 1 90 ? 13.547 -13.945 8.141 1 96.31 90 TRP B O 1
ATOM 2899 N N . ALA B 1 91 ? 12.547 -15.797 7.465 1 97.19 91 ALA B N 1
ATOM 2900 C CA . ALA B 1 91 ? 12.711 -15.445 6.055 1 97.19 91 ALA B CA 1
ATOM 2901 C C . ALA B 1 91 ? 12 -14.133 5.73 1 97.19 91 ALA B C 1
ATOM 2903 O O . ALA B 1 91 ? 12.594 -13.234 5.133 1 97.19 91 ALA B O 1
ATOM 2904 N N . THR B 1 92 ? 10.758 -14.039 6.148 1 97.5 92 THR B N 1
ATOM 2905 C CA . THR B 1 92 ? 9.984 -12.82 5.906 1 97.5 92 THR B CA 1
ATOM 2906 C C . THR B 1 92 ? 10.609 -11.633 6.633 1 97.5 92 THR B C 1
ATOM 2908 O O . THR B 1 92 ? 10.75 -10.555 6.055 1 97.5 92 THR B O 1
ATOM 2911 N N . LEU B 1 93 ? 11.031 -11.844 7.84 1 96.06 93 LEU B N 1
ATOM 2912 C CA . LEU B 1 93 ? 11.602 -10.773 8.656 1 96.06 93 LEU B CA 1
ATOM 2913 C C . LEU B 1 93 ? 12.883 -10.234 8.023 1 96.06 93 LEU B C 1
ATOM 2915 O O . LEU B 1 93 ? 13.078 -9.016 7.945 1 96.06 93 LEU B O 1
ATOM 2919 N N . GLN B 1 94 ? 13.727 -11.047 7.578 1 96.31 94 GLN B N 1
ATOM 2920 C CA . GLN B 1 94 ? 14.984 -10.641 6.969 1 96.31 94 GLN B CA 1
ATOM 2921 C C . GLN B 1 94 ? 14.75 -9.852 5.688 1 96.31 94 GLN B C 1
ATOM 2923 O O . GLN B 1 94 ? 15.406 -8.836 5.441 1 96.31 94 GLN B O 1
ATOM 2928 N N . ARG B 1 95 ? 13.883 -10.32 4.906 1 97.38 95 ARG B N 1
ATOM 2929 C CA . ARG B 1 95 ? 13.57 -9.664 3.643 1 97.38 95 ARG B CA 1
ATOM 2930 C C . ARG B 1 95 ? 13 -8.266 3.877 1 97.38 95 ARG B C 1
ATOM 2932 O O . ARG B 1 95 ? 13.422 -7.301 3.242 1 97.38 95 ARG B O 1
ATOM 2939 N N . VAL B 1 96 ? 12.07 -8.219 4.816 1 96.62 96 VAL B N 1
ATOM 2940 C CA . VAL B 1 96 ? 11.406 -6.941 5.098 1 96.62 96 VAL B CA 1
ATOM 2941 C C . VAL B 1 96 ? 12.414 -5.961 5.695 1 96.62 96 VAL B C 1
ATOM 2943 O O . VAL B 1 96 ? 12.469 -4.797 5.293 1 96.62 96 VAL B O 1
ATOM 2946 N N . LEU B 1 97 ? 13.203 -6.418 6.621 1 95.94 97 LEU B N 1
ATOM 2947 C CA . LEU B 1 97 ? 14.172 -5.547 7.281 1 95.94 97 LEU B CA 1
ATOM 2948 C C . LEU B 1 97 ? 15.227 -5.051 6.293 1 95.94 97 LEU B C 1
ATOM 2950 O O . LEU B 1 97 ? 15.562 -3.867 6.281 1 95.94 97 LEU B O 1
ATOM 2954 N N . ALA B 1 98 ? 15.711 -5.934 5.504 1 97.56 98 ALA B N 1
ATOM 2955 C CA . ALA B 1 98 ? 16.734 -5.562 4.527 1 97.56 98 ALA B CA 1
ATOM 2956 C C . ALA B 1 98 ? 16.172 -4.574 3.504 1 97.56 98 ALA B C 1
ATOM 2958 O O . ALA B 1 98 ? 16.781 -3.531 3.25 1 97.56 98 ALA B O 1
ATOM 2959 N N . GLY B 1 99 ? 15.062 -4.906 2.93 1 98 99 GLY B N 1
ATOM 2960 C CA . GLY B 1 99 ? 14.445 -4.012 1.964 1 98 99 GLY B CA 1
ATOM 2961 C C . GLY B 1 99 ? 14.062 -2.668 2.555 1 98 99 GLY B C 1
ATOM 2962 O O . GLY B 1 99 ? 14.258 -1.628 1.921 1 98 99 GLY B O 1
ATOM 2963 N N . TYR B 1 100 ? 13.5 -2.74 3.76 1 97 100 TYR B N 1
ATOM 2964 C CA . TYR B 1 100 ? 13.094 -1.517 4.438 1 97 100 TYR B CA 1
ATOM 2965 C C . TYR B 1 100 ? 14.297 -0.617 4.707 1 97 100 TYR B C 1
ATOM 2967 O O . TYR B 1 100 ? 14.234 0.595 4.488 1 97 100 TYR B O 1
ATOM 2975 N N . ALA B 1 101 ? 15.367 -1.192 5.18 1 96.25 101 ALA B N 1
ATOM 2976 C CA . ALA B 1 101 ? 16.578 -0.431 5.484 1 96.25 101 ALA B CA 1
ATOM 2977 C C . ALA B 1 101 ? 17.156 0.201 4.223 1 96.25 101 ALA B C 1
ATOM 2979 O O . ALA B 1 101 ? 17.469 1.394 4.207 1 96.25 101 ALA B O 1
ATOM 2980 N N . ILE B 1 102 ? 17.266 -0.518 3.195 1 97.88 102 ILE B N 1
ATOM 2981 C CA . ILE B 1 102 ? 17.828 -0.038 1.94 1 97.88 102 ILE B CA 1
ATOM 2982 C C . ILE B 1 102 ? 16.953 1.07 1.366 1 97.88 102 ILE B C 1
ATOM 2984 O O . ILE B 1 102 ? 17.453 2.125 0.968 1 97.88 102 ILE B O 1
ATOM 2988 N N . GLY B 1 103 ? 15.648 0.816 1.332 1 97.69 103 GLY B N 1
ATOM 2989 C CA . GLY B 1 103 ? 14.719 1.809 0.816 1 97.69 103 GLY B CA 1
ATOM 2990 C C . GLY B 1 103 ? 14.711 3.094 1.623 1 97.69 103 GLY B C 1
ATOM 2991 O O . GLY B 1 103 ? 14.648 4.188 1.058 1 97.69 103 GLY B O 1
ATOM 2992 N N . THR B 1 104 ? 14.789 2.91 2.893 1 94.81 104 THR B N 1
ATOM 2993 C CA . THR B 1 104 ? 14.758 4.066 3.781 1 94.81 104 THR B CA 1
ATOM 2994 C C . THR B 1 104 ? 16.016 4.91 3.605 1 94.81 104 THR B C 1
ATOM 2996 O O . THR B 1 104 ? 15.938 6.133 3.471 1 94.81 104 THR B O 1
ATOM 2999 N N . VAL B 1 105 ? 17.125 4.27 3.592 1 94.31 105 VAL B N 1
ATOM 3000 C CA . VAL B 1 105 ? 18.391 4.984 3.467 1 94.31 105 VAL B CA 1
ATOM 3001 C C . VAL B 1 105 ? 18.453 5.68 2.109 1 94.31 105 VAL B C 1
ATOM 3003 O O . VAL B 1 105 ? 18.812 6.859 2.027 1 94.31 105 VAL B O 1
ATOM 3006 N N . ALA B 1 106 ? 18.141 4.98 1.091 1 97.19 106 ALA B N 1
ATOM 3007 C CA . ALA B 1 106 ? 18.188 5.547 -0.255 1 97.19 106 ALA B CA 1
ATOM 3008 C C . ALA B 1 106 ? 17.172 6.672 -0.409 1 97.19 106 ALA B C 1
ATOM 3010 O O . ALA B 1 106 ? 17.469 7.723 -0.977 1 97.19 106 ALA B O 1
ATOM 3011 N N . GLY B 1 107 ? 15.922 6.43 0.08 1 95.81 107 GLY B N 1
ATOM 3012 C CA . GLY B 1 107 ? 14.883 7.449 0.011 1 95.81 107 GLY B CA 1
ATOM 3013 C C . GLY B 1 107 ? 15.227 8.695 0.801 1 95.81 107 GLY B C 1
ATOM 3014 O O . GLY B 1 107 ? 14.984 9.812 0.337 1 95.81 107 GLY B O 1
ATOM 3015 N N . TYR B 1 108 ? 15.75 8.453 1.92 1 91.44 108 TYR B N 1
ATOM 3016 C CA . TYR B 1 108 ? 16.141 9.578 2.762 1 91.44 108 TYR B CA 1
ATOM 3017 C C . TYR B 1 108 ? 17.266 10.383 2.105 1 91.44 108 TYR B C 1
ATOM 3019 O O . TYR B 1 108 ? 17.188 11.617 2.055 1 91.44 108 TYR B O 1
ATOM 3027 N N . ALA B 1 109 ? 18.266 9.703 1.622 1 92.88 109 ALA B N 1
ATOM 3028 C CA . ALA B 1 109 ? 19.406 10.359 0.991 1 92.88 109 ALA B CA 1
ATOM 3029 C C . ALA B 1 109 ? 18.969 11.172 -0.221 1 92.88 109 ALA B C 1
ATOM 3031 O O . ALA B 1 109 ? 19.312 12.352 -0.342 1 92.88 109 ALA B O 1
ATOM 3032 N N . LEU B 1 110 ? 18.188 10.602 -1.046 1 95.44 110 LEU B N 1
ATOM 3033 C CA . LEU B 1 110 ? 17.781 11.297 -2.262 1 95.44 110 LEU B CA 1
ATOM 3034 C C . LEU B 1 110 ? 16.766 12.391 -1.949 1 95.44 110 LEU B C 1
ATOM 3036 O O . LEU B 1 110 ? 16.75 13.438 -2.607 1 95.44 110 LEU B O 1
ATOM 3040 N N . GLY B 1 111 ? 15.883 12.125 -0.979 1 92.81 111 GLY B N 1
ATOM 3041 C CA . GLY B 1 111 ? 14.945 13.148 -0.547 1 92.81 111 GLY B CA 1
ATOM 3042 C C . GLY B 1 111 ? 15.633 14.391 -0.012 1 92.81 111 GLY B C 1
ATOM 3043 O O . GLY B 1 111 ? 15.219 15.516 -0.313 1 92.81 111 GLY B O 1
ATOM 3044 N N . LEU B 1 112 ? 16.609 14.148 0.719 1 88 112 LEU B N 1
ATOM 3045 C CA . LEU B 1 112 ? 17.406 15.258 1.246 1 88 112 LEU B CA 1
ATOM 3046 C C . LEU B 1 112 ? 18.094 16.016 0.119 1 88 112 LEU B C 1
ATOM 3048 O O . LEU B 1 112 ? 18.078 17.25 0.099 1 88 112 LEU B O 1
ATOM 3052 N N . LEU B 1 113 ? 18.688 15.242 -0.723 1 90.56 113 LEU B N 1
ATOM 3053 C CA . LEU B 1 113 ? 19.406 15.844 -1.833 1 90.56 113 LEU B CA 1
ATOM 3054 C C . LEU B 1 113 ? 18.484 16.672 -2.711 1 90.56 113 LEU B C 1
ATOM 3056 O O . LEU B 1 113 ? 18.781 17.828 -3.031 1 90.56 113 LEU B O 1
ATOM 3060 N N . MET B 1 114 ? 17.375 16.172 -3.014 1 92.31 114 MET B N 1
ATOM 3061 C CA . MET B 1 114 ? 16.438 16.844 -3.906 1 92.31 114 MET B CA 1
ATOM 3062 C C . MET B 1 114 ? 15.703 17.969 -3.182 1 92.31 114 MET B C 1
ATOM 3064 O O . MET B 1 114 ? 15.32 18.953 -3.799 1 92.31 114 MET B O 1
ATOM 3068 N N . GLY B 1 115 ? 15.5 17.797 -1.94 1 87.69 115 GLY B N 1
ATOM 3069 C CA . GLY B 1 115 ? 14.898 18.859 -1.162 1 87.69 115 GLY B CA 1
ATOM 3070 C C . GLY B 1 115 ? 15.82 20.062 -0.992 1 87.69 115 GLY B C 1
ATOM 3071 O O . GLY B 1 115 ? 15.359 21.203 -0.886 1 87.69 115 GLY B O 1
ATOM 3072 N N . SER B 1 116 ? 17.062 19.875 -1.001 1 84.62 116 SER B N 1
ATOM 3073 C CA . SER B 1 116 ? 18.031 20.922 -0.704 1 84.62 116 SER B CA 1
ATOM 3074 C C . SER B 1 116 ? 18.547 21.578 -1.98 1 84.62 116 SER B C 1
ATOM 3076 O O . SER B 1 116 ? 18.969 22.75 -1.966 1 84.62 116 SER B O 1
ATOM 3078 N N . LEU B 1 117 ? 18.562 20.859 -3.082 1 88.06 117 LEU B N 1
ATOM 3079 C CA . LEU B 1 117 ? 19.125 21.344 -4.332 1 88.06 117 LEU B CA 1
ATOM 3080 C C . LEU B 1 117 ? 18.062 21.438 -5.422 1 88.06 117 LEU B C 1
ATOM 3082 O O . LEU B 1 117 ? 17.703 20.422 -6.023 1 88.06 117 LEU B O 1
ATOM 3086 N N . PRO B 1 118 ? 17.75 22.578 -5.773 1 87.56 118 PRO B N 1
ATOM 3087 C CA . PRO B 1 118 ? 16.688 22.75 -6.766 1 87.56 118 PRO B CA 1
ATOM 3088 C C . PRO B 1 118 ? 17.047 22.172 -8.125 1 87.56 118 PRO B C 1
ATOM 3090 O O . PRO B 1 118 ? 16.172 21.672 -8.844 1 87.56 118 PRO B O 1
ATOM 3093 N N . VAL B 1 119 ? 18.281 22.219 -8.445 1 89.06 119 VAL B N 1
ATOM 3094 C CA . VAL B 1 119 ? 1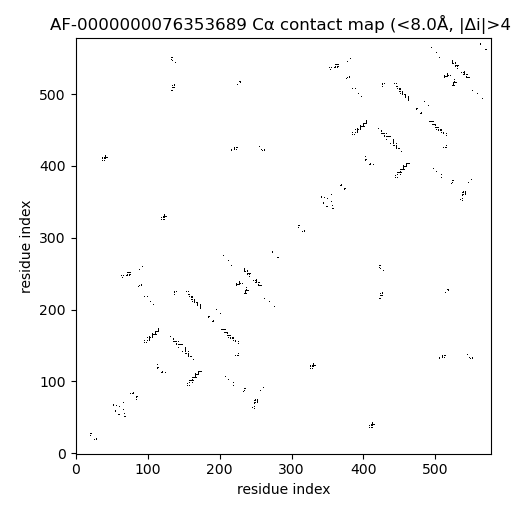8.703 21.719 -9.75 1 89.06 119 VAL B CA 1
ATOM 3095 C C . VAL B 1 119 ? 18.547 20.203 -9.797 1 89.06 119 VAL B C 1
ATOM 3097 O O . VAL B 1 119 ? 18.125 19.641 -10.812 1 89.06 119 VAL B O 1
ATOM 3100 N N . VAL B 1 120 ? 18.875 19.531 -8.727 1 93.25 120 VAL B N 1
ATOM 3101 C CA . VAL B 1 120 ? 18.75 18.078 -8.656 1 93.25 120 VAL B CA 1
ATOM 3102 C C . VAL B 1 120 ? 17.266 17.703 -8.648 1 93.25 120 VAL B C 1
ATOM 3104 O O . VAL B 1 120 ? 16.859 16.734 -9.297 1 93.25 120 VAL B O 1
ATOM 3107 N N . ARG B 1 121 ? 16.547 18.422 -8 1 93.62 121 ARG B N 1
ATOM 3108 C CA . ARG B 1 121 ? 15.102 18.203 -7.953 1 93.62 121 ARG B CA 1
ATOM 3109 C C . ARG B 1 121 ? 14.477 18.328 -9.336 1 93.62 121 ARG B C 1
ATOM 3111 O O . ARG B 1 121 ? 13.703 17.469 -9.766 1 93.62 121 ARG B O 1
ATOM 3118 N N . ALA B 1 122 ? 14.867 19.422 -9.992 1 91.62 122 ALA B N 1
ATOM 3119 C CA . ALA B 1 122 ? 14.328 19.672 -11.328 1 91.62 122 ALA B CA 1
ATOM 3120 C C . ALA B 1 122 ? 14.688 18.531 -12.281 1 91.62 122 ALA B C 1
ATOM 3122 O O . ALA B 1 122 ? 13.891 18.156 -13.141 1 91.62 122 ALA B O 1
ATOM 3123 N N . ALA B 1 123 ? 15.805 18.031 -12.07 1 93.19 123 ALA B N 1
ATOM 3124 C CA . ALA B 1 123 ? 16.312 17 -12.969 1 93.19 123 ALA B CA 1
ATOM 3125 C C . ALA B 1 123 ? 15.656 15.648 -12.688 1 93.19 123 ALA B C 1
ATOM 3127 O O . ALA B 1 123 ? 15.32 14.906 -13.617 1 93.19 123 ALA B O 1
ATOM 3128 N N . LEU B 1 124 ? 15.438 15.336 -11.438 1 95.75 124 LEU B N 1
ATOM 3129 C CA . LEU B 1 124 ? 15.117 13.953 -11.094 1 95.75 124 LEU B CA 1
ATOM 3130 C C . LEU B 1 124 ? 13.633 13.812 -10.742 1 95.75 124 LEU B C 1
ATOM 3132 O O . LEU B 1 124 ? 13.062 12.727 -10.875 1 95.75 124 LEU B O 1
ATOM 3136 N N . GLU B 1 125 ? 13.008 14.805 -10.344 1 92.94 125 GLU B N 1
ATOM 3137 C CA . GLU B 1 125 ? 11.656 14.734 -9.805 1 92.94 125 GLU B CA 1
ATOM 3138 C C . GLU B 1 125 ? 10.672 14.203 -10.844 1 92.94 125 GLU B C 1
ATOM 3140 O O . GLU B 1 125 ? 9.875 13.312 -10.555 1 92.94 125 GLU B O 1
ATOM 3145 N N . PRO B 1 126 ? 10.758 14.688 -12.078 1 90.25 126 PRO B N 1
ATOM 3146 C CA . PRO B 1 126 ? 9.812 14.164 -13.062 1 90.25 126 PRO B CA 1
ATOM 3147 C C . PRO B 1 126 ? 9.977 12.664 -13.305 1 90.25 126 PRO B C 1
ATOM 3149 O O . PRO B 1 126 ? 8.984 11.945 -13.438 1 90.25 126 PRO B O 1
ATOM 3152 N N . THR B 1 127 ? 11.188 12.242 -13.367 1 92.69 127 THR B N 1
ATOM 3153 C CA . THR B 1 127 ? 11.461 10.82 -13.562 1 92.69 127 THR B CA 1
ATOM 3154 C C . THR B 1 127 ? 10.961 10 -12.375 1 92.69 127 THR B C 1
ATOM 3156 O O . THR B 1 127 ? 10.312 8.969 -12.562 1 92.69 127 THR B O 1
ATOM 3159 N N . LEU B 1 128 ? 11.234 10.469 -11.242 1 93.88 128 LEU B N 1
ATOM 3160 C CA . LEU B 1 128 ? 10.844 9.734 -10.047 1 93.88 128 LEU B CA 1
ATOM 3161 C C . LEU B 1 128 ? 9.336 9.773 -9.852 1 93.88 128 LEU B C 1
ATOM 3163 O O . LEU B 1 128 ? 8.742 8.797 -9.375 1 93.88 128 LEU B O 1
ATOM 3167 N N . ASP B 1 129 ? 8.727 10.867 -10.234 1 88.56 129 ASP B N 1
ATOM 3168 C CA . ASP B 1 129 ? 7.27 10.953 -10.195 1 88.56 129 ASP B CA 1
ATOM 3169 C C . ASP B 1 129 ? 6.633 9.938 -11.141 1 88.56 129 ASP B C 1
ATOM 3171 O O . ASP B 1 129 ? 5.645 9.289 -10.781 1 88.56 129 ASP B O 1
ATOM 3175 N N . ALA B 1 130 ? 7.203 9.82 -12.242 1 86.25 130 ALA B N 1
ATOM 3176 C CA . ALA B 1 130 ? 6.707 8.859 -13.219 1 86.25 130 ALA B CA 1
ATOM 3177 C C . ALA B 1 130 ? 6.867 7.43 -12.711 1 86.25 130 ALA B C 1
ATOM 3179 O O . ALA B 1 130 ? 5.984 6.594 -12.914 1 86.25 130 ALA B O 1
ATOM 3180 N N . LEU B 1 131 ? 7.941 7.145 -12.117 1 90.06 131 LEU B N 1
ATOM 3181 C CA . LEU B 1 131 ? 8.211 5.805 -11.609 1 90.06 131 LEU B CA 1
ATOM 3182 C C . LEU B 1 131 ? 7.348 5.5 -10.391 1 90.06 131 LEU B C 1
ATOM 3184 O O . LEU B 1 131 ? 7.035 4.34 -10.117 1 90.06 131 LEU B O 1
ATOM 3188 N N . TYR B 1 132 ? 6.988 6.547 -9.688 1 88.56 132 TYR B N 1
ATOM 3189 C CA . TYR B 1 132 ? 6.18 6.379 -8.492 1 88.56 132 TYR B CA 1
ATOM 3190 C C . TYR B 1 132 ? 4.816 5.785 -8.828 1 88.56 132 TYR B C 1
ATOM 3192 O O . TYR B 1 132 ? 4.262 5.004 -8.055 1 88.56 132 TYR B O 1
ATOM 3200 N N . VAL B 1 133 ? 4.332 6.066 -10.023 1 82.56 133 VAL B N 1
ATOM 3201 C CA . VAL B 1 133 ? 2.971 5.688 -10.391 1 82.56 133 VAL B CA 1
ATOM 3202 C C . VAL B 1 133 ? 2.926 4.211 -10.766 1 82.56 133 VAL B C 1
ATOM 3204 O O . VAL B 1 133 ? 1.851 3.611 -10.828 1 82.56 133 VAL B O 1
ATOM 3207 N N . VAL B 1 134 ? 4.039 3.658 -11.039 1 89.31 134 VAL B N 1
ATOM 3208 C CA . VAL B 1 134 ? 4.098 2.246 -11.391 1 89.31 134 VAL B CA 1
ATOM 3209 C C . VAL B 1 134 ? 3.824 1.388 -10.164 1 89.31 134 VAL B C 1
ATOM 3211 O O . VAL B 1 134 ? 4.527 1.498 -9.148 1 89.31 134 VAL B O 1
ATOM 3214 N N . PRO B 1 135 ? 2.799 0.599 -10.258 1 89.62 135 PRO B N 1
ATOM 3215 C CA . PRO B 1 135 ? 2.629 -0.342 -9.148 1 89.62 135 PRO B CA 1
ATOM 3216 C C . PRO B 1 135 ? 3.844 -1.245 -8.953 1 89.62 135 PRO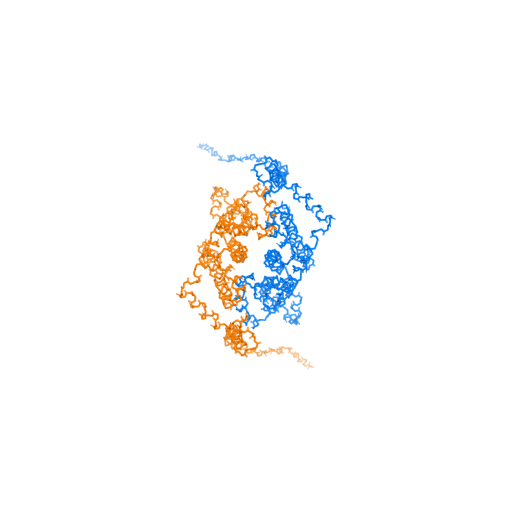 B C 1
ATOM 3218 O O . PRO B 1 135 ? 4.238 -1.969 -9.867 1 89.62 135 PRO B O 1
ATOM 3221 N N . LYS B 1 136 ? 4.398 -1.174 -7.785 1 92.31 136 LYS B N 1
ATOM 3222 C CA . LYS B 1 136 ? 5.707 -1.779 -7.562 1 92.31 136 LYS B CA 1
ATOM 3223 C C . LYS B 1 136 ? 5.648 -3.295 -7.727 1 92.31 136 LYS B C 1
ATOM 3225 O O . LYS B 1 136 ? 6.625 -3.918 -8.148 1 92.31 136 LYS B O 1
ATOM 3230 N N . LEU B 1 137 ? 4.562 -3.844 -7.422 1 92.19 137 LEU B N 1
ATOM 3231 C CA . LEU B 1 137 ? 4.461 -5.293 -7.57 1 92.19 137 LEU B CA 1
ATOM 3232 C C . LEU B 1 137 ? 4.57 -5.695 -9.039 1 92.19 137 LEU B C 1
ATOM 3234 O O . LEU B 1 137 ? 4.996 -6.809 -9.344 1 92.19 137 LEU B O 1
ATOM 3238 N N . ALA B 1 138 ? 4.137 -4.82 -9.922 1 92.75 138 ALA B N 1
ATOM 3239 C CA . ALA B 1 138 ? 4.238 -5.094 -11.352 1 92.75 138 ALA B CA 1
ATOM 3240 C C . ALA B 1 138 ? 5.699 -5.184 -11.789 1 92.75 138 ALA B C 1
ATOM 3242 O O . ALA B 1 138 ? 6 -5.688 -12.867 1 92.75 138 ALA B O 1
ATOM 3243 N N . LEU B 1 139 ? 6.57 -4.77 -10.914 1 95.19 139 LEU B N 1
ATOM 3244 C CA . LEU B 1 139 ? 7.992 -4.762 -11.234 1 95.19 139 LEU B CA 1
ATOM 3245 C C . LEU B 1 139 ? 8.664 -6.051 -10.773 1 95.19 139 LEU B C 1
ATOM 3247 O O . LEU B 1 139 ? 9.844 -6.277 -11.062 1 95.19 139 LEU B O 1
ATOM 3251 N N . LEU B 1 140 ? 7.922 -6.871 -10.133 1 94.56 140 LEU B N 1
ATOM 3252 C CA . LEU B 1 140 ? 8.516 -8.086 -9.578 1 94.56 140 LEU B CA 1
ATOM 3253 C C . LEU B 1 140 ? 9.141 -8.938 -10.68 1 94.56 140 LEU B C 1
ATOM 3255 O O . LEU B 1 140 ? 10.273 -9.406 -10.539 1 94.56 140 LEU B O 1
ATOM 3259 N N . PRO B 1 141 ? 8.484 -9.086 -11.812 1 94.69 141 PRO B N 1
ATOM 3260 C CA . PRO B 1 141 ? 9.117 -9.883 -12.867 1 94.69 141 PRO B CA 1
ATOM 3261 C C . PRO B 1 141 ? 10.414 -9.258 -13.375 1 94.69 141 PRO B C 1
ATOM 3263 O O . PRO B 1 141 ? 11.344 -9.977 -13.742 1 94.69 141 PRO B O 1
ATOM 3266 N N . VAL B 1 142 ? 10.438 -7.977 -13.414 1 94.69 142 VAL B N 1
ATOM 3267 C CA . VAL B 1 142 ? 11.656 -7.285 -13.82 1 94.69 142 VAL B CA 1
ATOM 3268 C C . VAL B 1 142 ? 12.766 -7.566 -12.82 1 94.69 142 VAL B C 1
ATOM 3270 O O . VAL B 1 142 ? 13.914 -7.824 -13.211 1 94.69 142 VAL B O 1
ATOM 3273 N N . PHE B 1 143 ? 12.469 -7.535 -11.547 1 96 143 PHE B N 1
ATOM 3274 C CA . PHE B 1 143 ? 13.453 -7.816 -10.516 1 96 143 PHE B CA 1
ATOM 3275 C C . PHE B 1 143 ? 13.891 -9.273 -10.562 1 96 143 PHE B C 1
ATOM 3277 O O . PHE B 1 143 ? 15.047 -9.594 -10.273 1 96 143 PHE B O 1
ATOM 3284 N N . LEU B 1 144 ? 12.969 -10.109 -10.953 1 94.44 144 LEU B N 1
ATOM 3285 C CA . LEU B 1 144 ? 13.32 -11.516 -11.125 1 94.44 144 LEU B CA 1
ATOM 3286 C C . LEU B 1 144 ? 14.305 -11.695 -12.273 1 94.44 144 LEU B C 1
ATOM 3288 O O . LEU B 1 144 ? 15.219 -12.516 -12.195 1 94.44 144 LEU B O 1
ATOM 3292 N N . ASN B 1 145 ? 14.094 -10.922 -13.312 1 92.38 145 ASN B N 1
ATOM 3293 C CA . ASN B 1 145 ? 15.023 -10.953 -14.438 1 92.38 145 ASN B CA 1
ATOM 3294 C C . ASN B 1 145 ? 16.391 -10.422 -14.039 1 92.38 145 ASN B C 1
ATOM 3296 O O . ASN B 1 145 ? 17.422 -10.93 -14.492 1 92.38 145 ASN B O 1
ATOM 3300 N N . MET B 1 146 ? 16.469 -9.492 -13.117 1 92.94 146 MET B N 1
ATOM 3301 C CA . MET B 1 146 ? 17.703 -8.805 -12.742 1 92.94 146 MET B CA 1
ATOM 3302 C C . MET B 1 146 ? 18.5 -9.625 -11.734 1 92.94 146 MET B C 1
ATOM 3304 O O . MET B 1 146 ? 19.719 -9.703 -11.812 1 92.94 146 MET B O 1
ATOM 3308 N N . PHE B 1 147 ? 17.766 -10.273 -10.789 1 94.94 147 PHE B N 1
ATOM 3309 C CA . PHE B 1 147 ? 18.453 -10.828 -9.633 1 94.94 147 PHE B CA 1
ATOM 3310 C C . PHE B 1 147 ? 18.328 -12.352 -9.617 1 94.94 147 PHE B C 1
ATOM 3312 O O . PHE B 1 147 ? 19.016 -13.023 -8.836 1 94.94 147 PHE B O 1
ATOM 3319 N N . GLY B 1 148 ? 17.469 -12.898 -10.43 1 91.12 148 GLY B N 1
ATOM 3320 C CA . GLY B 1 148 ? 17.219 -14.336 -10.406 1 91.12 148 GLY B CA 1
ATOM 3321 C C . GLY B 1 148 ? 16.25 -14.75 -9.32 1 91.12 148 GLY B C 1
ATOM 3322 O O . GLY B 1 148 ? 15.406 -13.961 -8.891 1 91.12 148 GLY B O 1
ATOM 3323 N N . LEU B 1 149 ? 16.125 -16.078 -8.852 1 87.56 149 LEU B N 1
ATOM 3324 C CA . LEU B 1 149 ? 15.133 -16.656 -7.953 1 87.56 149 LEU B CA 1
ATOM 3325 C C . LEU B 1 149 ? 15.578 -16.516 -6.5 1 87.56 149 LEU B C 1
ATOM 3327 O O . LEU B 1 149 ? 14.859 -16.922 -5.586 1 87.56 149 LEU B O 1
ATOM 3331 N N . GLY B 1 150 ? 16.547 -15.781 -6.113 1 90.56 150 GLY B N 1
ATOM 3332 C CA . GLY B 1 150 ? 17.078 -15.609 -4.766 1 90.56 150 GLY B CA 1
ATOM 3333 C C . GLY B 1 150 ? 16.359 -14.523 -3.984 1 90.56 150 GLY B C 1
ATOM 3334 O O . GLY B 1 150 ? 15.164 -14.289 -4.184 1 90.56 150 GLY B O 1
ATOM 3335 N N . GLU B 1 151 ? 16.984 -13.977 -2.992 1 95.75 151 GLU B N 1
ATOM 3336 C CA . GLU B 1 151 ? 16.406 -12.977 -2.111 1 95.75 151 GLU B CA 1
ATOM 3337 C C . GLU B 1 151 ? 16.344 -11.609 -2.791 1 95.75 151 GLU B C 1
ATOM 3339 O O . GLU B 1 151 ? 15.602 -10.727 -2.361 1 95.75 151 GLU B O 1
ATOM 3344 N N . GLY B 1 152 ? 17.094 -11.508 -3.793 1 96.19 152 GLY B N 1
ATOM 3345 C CA . GLY B 1 152 ? 17.297 -10.227 -4.449 1 96.19 152 GLY B CA 1
ATOM 3346 C C . GLY B 1 152 ? 16 -9.555 -4.875 1 96.19 152 GLY B C 1
ATOM 3347 O O . GLY B 1 152 ? 15.734 -8.414 -4.492 1 96.19 152 GLY B O 1
ATOM 3348 N N . PRO B 1 153 ? 15.164 -10.312 -5.617 1 96.12 153 PRO B N 1
ATOM 3349 C CA . PRO B 1 153 ? 13.922 -9.703 -6.094 1 96.12 153 PRO B CA 1
ATOM 3350 C C . PRO B 1 153 ? 13.008 -9.25 -4.957 1 96.12 153 PRO B C 1
ATOM 3352 O O . PRO B 1 153 ? 12.383 -8.195 -5.043 1 96.12 153 PRO B O 1
ATOM 3355 N N . GLN B 1 154 ? 12.898 -10.016 -3.896 1 96.5 154 GLN B N 1
ATOM 3356 C CA . GLN B 1 154 ? 12.055 -9.68 -2.76 1 96.5 154 GLN B CA 1
ATOM 3357 C C . GLN B 1 154 ? 12.547 -8.422 -2.057 1 96.5 154 GLN B C 1
ATOM 3359 O O . GLN B 1 154 ? 11.758 -7.516 -1.77 1 96.5 154 GLN B O 1
ATOM 3364 N N . ILE B 1 155 ? 13.789 -8.383 -1.833 1 97.69 155 ILE B N 1
ATOM 3365 C CA . ILE B 1 155 ? 14.398 -7.254 -1.14 1 97.69 155 ILE B CA 1
ATOM 3366 C C . ILE B 1 155 ? 14.289 -5.996 -2.004 1 97.69 155 ILE B C 1
ATOM 3368 O O . ILE B 1 155 ? 13.953 -4.922 -1.506 1 97.69 155 ILE B O 1
ATOM 3372 N N . ALA B 1 156 ? 14.562 -6.16 -3.277 1 97.75 156 ALA B N 1
ATOM 3373 C CA . ALA B 1 156 ? 14.477 -5.035 -4.203 1 97.75 156 ALA B CA 1
ATOM 3374 C C . ALA B 1 156 ? 13.062 -4.469 -4.25 1 97.75 156 ALA B C 1
ATOM 3376 O O . ALA B 1 156 ? 12.875 -3.25 -4.301 1 97.75 156 ALA B O 1
ATOM 3377 N N . LEU B 1 157 ? 12.094 -5.328 -4.293 1 97.19 157 LEU B N 1
ATOM 3378 C CA . LEU B 1 157 ? 10.695 -4.902 -4.352 1 97.19 157 LEU B CA 1
ATOM 3379 C C . LEU B 1 157 ? 10.312 -4.105 -3.111 1 97.19 157 LEU B C 1
ATOM 3381 O O . LEU B 1 157 ? 9.719 -3.029 -3.219 1 97.19 157 LEU B O 1
ATOM 3385 N N . VAL B 1 158 ? 10.641 -4.633 -1.946 1 97.44 158 VAL B N 1
ATOM 3386 C CA . VAL B 1 158 ? 10.359 -3.936 -0.696 1 97.44 158 VAL B CA 1
ATOM 3387 C C . VAL B 1 158 ? 11.117 -2.611 -0.662 1 97.44 158 VAL B C 1
ATOM 3389 O O . VAL B 1 158 ? 10.555 -1.573 -0.311 1 97.44 158 VAL B O 1
ATOM 3392 N N . ALA B 1 159 ? 12.352 -2.629 -1.033 1 98 159 ALA B N 1
ATOM 3393 C CA . ALA B 1 159 ? 13.18 -1.428 -1.033 1 98 159 ALA B CA 1
ATOM 3394 C C . ALA B 1 159 ? 12.586 -0.353 -1.942 1 98 159 ALA B C 1
ATOM 3396 O O . ALA B 1 159 ? 12.5 0.815 -1.559 1 98 159 ALA B O 1
ATOM 3397 N N . ALA B 1 160 ? 12.25 -0.767 -3.127 1 97.19 160 ALA B N 1
ATOM 3398 C CA . ALA B 1 160 ? 11.68 0.176 -4.082 1 97.19 160 ALA B CA 1
ATOM 3399 C C . ALA B 1 160 ? 10.406 0.812 -3.529 1 97.19 160 ALA B C 1
ATOM 3401 O O . ALA B 1 160 ? 10.18 2.012 -3.703 1 97.19 160 ALA B O 1
ATOM 3402 N N . THR B 1 161 ? 9.617 0.027 -2.902 1 94.94 161 THR B N 1
ATOM 3403 C CA . THR B 1 161 ? 8.367 0.515 -2.32 1 94.94 161 THR B CA 1
ATOM 3404 C C . THR B 1 161 ? 8.648 1.531 -1.217 1 94.94 161 THR B C 1
ATOM 3406 O O . THR B 1 161 ? 8.109 2.637 -1.231 1 94.94 161 THR B O 1
ATOM 3409 N N . VAL B 1 162 ? 9.484 1.182 -0.337 1 96 162 VAL B N 1
ATOM 3410 C CA . VAL B 1 162 ? 9.82 2.012 0.814 1 96 162 VAL B CA 1
ATOM 3411 C C . VAL B 1 162 ? 10.539 3.277 0.346 1 96 162 VAL B C 1
ATOM 3413 O O . VAL B 1 162 ? 10.297 4.367 0.873 1 96 162 VAL B O 1
ATOM 3416 N N . PHE B 1 163 ? 11.391 3.164 -0.658 1 97.12 163 PHE B N 1
ATOM 3417 C CA . PHE B 1 163 ? 12.156 4.273 -1.219 1 97.12 163 PHE B CA 1
ATOM 3418 C C . PHE B 1 163 ? 11.242 5.449 -1.548 1 97.12 163 PHE B C 1
ATOM 3420 O O . PHE B 1 163 ? 11.5 6.578 -1.135 1 97.12 163 PHE B O 1
ATOM 3427 N N . PHE B 1 164 ? 10.227 5.223 -2.17 1 94.75 164 PHE B N 1
ATOM 3428 C CA . PHE B 1 164 ? 9.406 6.309 -2.697 1 94.75 164 PHE B CA 1
ATOM 3429 C C . PHE B 1 164 ? 8.648 7.008 -1.577 1 94.75 164 PHE B C 1
ATOM 3431 O O . PHE B 1 164 ? 8.516 8.234 -1.578 1 94.75 164 PHE B O 1
ATOM 3438 N N . PHE B 1 165 ? 8.133 6.23 -0.635 1 91.88 165 PHE B N 1
ATOM 3439 C CA . PHE B 1 165 ? 7.434 6.844 0.485 1 91.88 165 PHE B CA 1
ATOM 3440 C C . PHE B 1 165 ? 8.375 7.734 1.29 1 91.88 165 PHE B C 1
ATOM 3442 O O . PHE B 1 165 ? 8.016 8.859 1.646 1 91.88 165 PHE B O 1
ATOM 3449 N N . VAL B 1 166 ? 9.508 7.258 1.521 1 92.56 166 VAL B N 1
ATOM 3450 C CA . VAL B 1 166 ? 10.477 8 2.318 1 92.56 166 VAL B CA 1
ATOM 3451 C C . VAL B 1 166 ? 11.016 9.18 1.512 1 92.56 166 VAL B C 1
ATOM 3453 O O . VAL B 1 166 ? 11.203 10.273 2.051 1 92.56 166 VAL B O 1
ATOM 3456 N N . TRP B 1 167 ? 11.242 8.969 0.217 1 94.56 167 TRP B N 1
ATOM 3457 C CA . TRP B 1 167 ? 11.719 10.031 -0.655 1 94.56 167 TRP B CA 1
ATOM 3458 C C . TRP B 1 167 ? 10.742 11.203 -0.664 1 94.56 167 TRP B C 1
ATOM 3460 O O . TRP B 1 167 ? 11.141 12.352 -0.442 1 94.56 167 TRP B O 1
ATOM 3470 N N . ILE B 1 168 ? 9.531 10.961 -0.839 1 91.06 168 ILE B N 1
ATOM 3471 C CA . ILE B 1 168 ? 8.5 11.984 -0.947 1 91.06 168 ILE B CA 1
ATOM 3472 C C . ILE B 1 168 ? 8.375 12.734 0.379 1 91.06 168 ILE B C 1
ATOM 3474 O O . ILE B 1 168 ? 8.367 13.969 0.406 1 91.06 168 ILE B O 1
ATOM 3478 N N . SER B 1 169 ? 8.305 11.984 1.442 1 89 169 SER B N 1
ATOM 3479 C CA . SER B 1 169 ? 8.117 12.594 2.754 1 89 169 SER B CA 1
ATOM 3480 C C . SER B 1 169 ? 9.32 13.445 3.146 1 89 169 SER B C 1
ATOM 3482 O O . SER B 1 169 ? 9.172 14.531 3.703 1 89 169 SER B O 1
ATOM 3484 N N . THR B 1 170 ? 10.453 12.922 2.812 1 89.69 170 THR B N 1
ATOM 3485 C CA . THR B 1 170 ? 11.672 13.648 3.154 1 89.69 170 THR B CA 1
ATOM 3486 C C . THR B 1 170 ? 11.789 14.93 2.334 1 89.69 170 THR B C 1
ATOM 3488 O O . THR B 1 170 ? 12.055 16 2.883 1 89.69 170 THR B O 1
ATOM 3491 N N . MET B 1 171 ? 11.633 14.805 1.079 1 90.56 171 MET B N 1
ATOM 3492 C CA . MET B 1 171 ? 11.719 15.984 0.217 1 90.56 171 MET B CA 1
ATOM 3493 C C . MET B 1 171 ? 10.703 17.047 0.631 1 90.56 171 MET B C 1
ATOM 3495 O O . MET B 1 171 ? 11.031 18.219 0.728 1 90.56 171 MET B O 1
ATOM 3499 N N . ALA B 1 172 ? 9.516 16.609 0.89 1 85.44 172 ALA B N 1
ATOM 3500 C CA . ALA B 1 172 ? 8.469 17.531 1.317 1 85.44 172 ALA B CA 1
ATOM 3501 C C . ALA B 1 172 ? 8.836 18.219 2.631 1 85.44 172 ALA B C 1
ATOM 3503 O O . ALA B 1 172 ? 8.586 19.406 2.809 1 85.44 172 ALA B O 1
ATOM 3504 N N . ALA B 1 173 ? 9.352 17.453 3.506 1 83.5 173 ALA B N 1
ATOM 3505 C CA . ALA B 1 173 ? 9.742 18 4.805 1 83.5 173 ALA B CA 1
ATOM 3506 C C . ALA B 1 173 ? 10.82 19.062 4.656 1 83.5 173 ALA B C 1
ATOM 3508 O O . ALA B 1 173 ? 10.781 20.094 5.328 1 83.5 173 ALA B O 1
ATOM 3509 N N . VAL B 1 174 ? 11.734 18.828 3.838 1 84 174 VAL B N 1
ATOM 3510 C CA . VAL B 1 174 ? 12.82 19.766 3.613 1 84 174 VAL B CA 1
ATOM 3511 C C . VAL B 1 174 ? 12.289 21.031 2.949 1 84 174 VAL B C 1
ATOM 3513 O O . VAL B 1 174 ? 12.664 22.141 3.322 1 84 174 VAL B O 1
ATOM 3516 N N . LEU B 1 175 ? 11.453 20.859 2.055 1 84.06 175 LEU B N 1
ATOM 3517 C CA . LEU B 1 175 ? 10.891 22 1.324 1 84.06 175 LEU B CA 1
ATOM 3518 C C . LEU B 1 175 ? 10 22.844 2.23 1 84.06 175 LEU B C 1
ATOM 3520 O O . LEU B 1 175 ? 9.812 24.031 1.985 1 84.06 175 LEU B O 1
ATOM 3524 N N . ALA B 1 176 ? 9.461 22.25 3.199 1 77.56 176 ALA B N 1
ATOM 3525 C CA . ALA B 1 176 ? 8.547 22.938 4.102 1 77.56 176 ALA B CA 1
ATOM 3526 C C . ALA B 1 176 ? 9.305 23.812 5.098 1 77.56 176 ALA B C 1
ATOM 3528 O O . ALA B 1 176 ? 8.719 24.688 5.746 1 77.56 176 ALA B O 1
ATOM 3529 N N . VAL B 1 177 ? 10.477 23.594 5.258 1 72.62 177 VAL B N 1
ATOM 3530 C CA . VAL B 1 177 ? 11.266 24.406 6.176 1 72.62 177 VAL B CA 1
ATOM 3531 C C . VAL B 1 177 ? 11.383 25.828 5.629 1 72.62 177 VAL B C 1
ATOM 3533 O O . VAL B 1 177 ? 11.828 26.031 4.496 1 72.62 177 VAL B O 1
ATOM 3536 N N . PRO B 1 178 ? 10.695 26.781 6.344 1 62.44 178 PRO B N 1
ATOM 3537 C CA . PRO B 1 178 ? 10.672 28.188 5.895 1 62.44 178 PRO B CA 1
ATOM 3538 C C . PRO B 1 178 ? 12.055 28.719 5.543 1 62.44 178 PRO B C 1
ATOM 3540 O O . PRO B 1 178 ? 13.055 28.312 6.152 1 62.44 178 PRO B O 1
ATOM 3543 N N . SER B 1 179 ? 12.078 29.438 4.5 1 59.81 179 SER B N 1
ATOM 3544 C CA . SER B 1 179 ? 13.289 30.094 4.027 1 59.81 179 SER B CA 1
ATOM 3545 C C . SER B 1 179 ? 13.945 30.906 5.137 1 59.81 179 SER B C 1
ATOM 3547 O O . SER B 1 179 ? 15.164 31.094 5.137 1 59.81 179 SER B O 1
ATOM 3549 N N . GLY B 1 180 ? 13.094 31.344 5.977 1 55.47 180 GLY B N 1
ATOM 3550 C CA . GLY B 1 180 ? 13.656 32.125 7.066 1 55.47 180 GLY B CA 1
ATOM 3551 C C . GLY B 1 180 ? 14.664 31.375 7.895 1 55.47 180 GLY B C 1
ATOM 3552 O O . GLY B 1 180 ? 15.672 31.938 8.328 1 55.47 180 GLY B O 1
ATOM 3553 N N . HIS B 1 181 ? 14.469 30.219 8.109 1 56.47 181 HIS B N 1
ATOM 3554 C CA . HIS B 1 181 ? 15.422 29.391 8.836 1 56.47 181 HIS B CA 1
ATOM 3555 C C . HIS B 1 181 ? 16.672 29.141 8 1 56.47 181 HIS B C 1
ATOM 3557 O O . HIS B 1 181 ? 17.781 29.094 8.531 1 56.47 181 HIS B O 1
ATOM 3563 N N . ARG B 1 182 ? 16.469 29.141 6.734 1 55.94 182 ARG B N 1
ATOM 3564 C CA . ARG B 1 182 ? 17.609 29 5.824 1 55.94 182 ARG B CA 1
ATOM 3565 C C . ARG B 1 182 ? 18.406 30.297 5.758 1 55.94 182 ARG B C 1
ATOM 3567 O O . ARG B 1 182 ? 19.641 30.266 5.734 1 55.94 182 ARG B O 1
ATOM 3574 N N . ASP B 1 183 ? 17.625 31.281 5.777 1 56.12 183 ASP B N 1
ATOM 3575 C CA . ASP B 1 183 ? 18.25 32.594 5.777 1 56.12 183 ASP B CA 1
ATOM 3576 C C . ASP B 1 183 ? 18.938 32.875 7.109 1 56.12 183 ASP B C 1
ATOM 3578 O O . ASP B 1 183 ? 20.031 33.469 7.145 1 56.12 183 ASP B O 1
ATOM 3582 N N . ALA B 1 184 ? 18.281 32.438 8.133 1 53.72 184 ALA B N 1
ATOM 3583 C CA . ALA B 1 184 ? 18.875 32.656 9.445 1 53.72 184 ALA B CA 1
ATOM 3584 C C . ALA B 1 184 ? 20.219 31.906 9.57 1 53.72 184 ALA B C 1
ATOM 3586 O O . ALA B 1 184 ? 21.156 32.406 10.18 1 53.72 184 ALA B O 1
ATOM 3587 N N . GLY B 1 185 ? 20.281 30.781 9 1 54.72 185 GLY B N 1
ATOM 3588 C CA . GLY B 1 185 ? 21.547 30.062 9.016 1 54.72 185 GLY B CA 1
ATOM 3589 C C . GLY B 1 185 ? 22.656 30.781 8.273 1 54.72 185 GLY B C 1
ATOM 3590 O O . GLY B 1 185 ? 23.797 30.781 8.711 1 54.72 185 GLY B O 1
ATOM 3591 N N . GLN B 1 186 ? 22.219 31.422 7.234 1 55.81 186 GLN B N 1
ATOM 3592 C CA . GLN B 1 186 ? 23.188 32.188 6.477 1 55.81 186 GLN B CA 1
ATOM 3593 C C . GLN B 1 186 ? 23.641 33.406 7.258 1 55.81 186 GLN B C 1
ATOM 3595 O O . GLN B 1 186 ? 24.828 33.781 7.223 1 55.81 186 GLN B O 1
ATOM 3600 N N . VAL B 1 187 ? 22.703 33.938 7.98 1 55.69 187 VAL B N 1
ATOM 3601 C CA . VAL B 1 187 ? 23.031 35.125 8.75 1 55.69 187 VAL B CA 1
ATOM 3602 C C . VAL B 1 187 ? 23.984 34.75 9.883 1 55.69 187 VAL B C 1
ATOM 3604 O O . VAL B 1 187 ? 24.906 35.531 10.195 1 55.69 187 VAL B O 1
ATOM 3607 N N . PHE B 1 188 ? 23.75 33.625 10.43 1 60.25 188 PHE B N 1
ATOM 3608 C CA . PHE B 1 188 ? 24.594 33.219 11.547 1 60.25 188 PHE B CA 1
ATOM 3609 C C . PHE B 1 188 ? 25.859 32.531 11.047 1 60.25 188 PHE B C 1
ATOM 3611 O O . PHE B 1 188 ? 26.641 32 11.844 1 60.25 188 PHE B O 1
ATOM 3618 N N . GLY B 1 189 ? 26.094 32.625 9.703 1 61.94 189 GLY B N 1
ATOM 3619 C CA . GLY B 1 189 ? 27.328 32.125 9.125 1 61.94 189 GLY B CA 1
ATOM 3620 C C . GLY B 1 189 ? 27.359 30.609 9.023 1 61.94 189 GLY B C 1
ATOM 3621 O O . GLY B 1 189 ? 28.438 30.016 8.984 1 61.94 189 GLY B O 1
ATOM 3622 N N . ALA B 1 190 ? 26.297 30.016 9.258 1 65 190 ALA B N 1
ATOM 3623 C CA . ALA B 1 190 ? 26.312 28.547 9.195 1 65 190 ALA B CA 1
ATOM 3624 C C . ALA B 1 190 ? 26.516 28.062 7.762 1 65 190 ALA B C 1
ATOM 3626 O O . ALA B 1 190 ? 25.984 28.656 6.816 1 65 190 ALA B O 1
ATOM 3627 N N . SER B 1 191 ? 27.5 27.172 7.668 1 70.5 191 SER B N 1
ATOM 3628 C CA . SER B 1 191 ? 27.719 26.547 6.371 1 70.5 191 SER B CA 1
ATOM 3629 C C . SER B 1 191 ? 26.516 25.75 5.918 1 70.5 191 SER B C 1
ATOM 3631 O O . SER B 1 191 ? 25.656 25.375 6.734 1 70.5 191 SER B O 1
ATOM 3633 N N . PRO B 1 192 ? 26.328 25.719 4.676 1 67.81 192 PRO B N 1
ATOM 3634 C CA . PRO B 1 192 ? 25.203 24.922 4.16 1 67.81 192 PRO B CA 1
ATOM 3635 C C . PRO B 1 192 ? 25.125 23.547 4.805 1 67.81 192 PRO B C 1
ATOM 3637 O O . PRO B 1 192 ? 24.016 23.047 5.051 1 67.81 192 PRO B 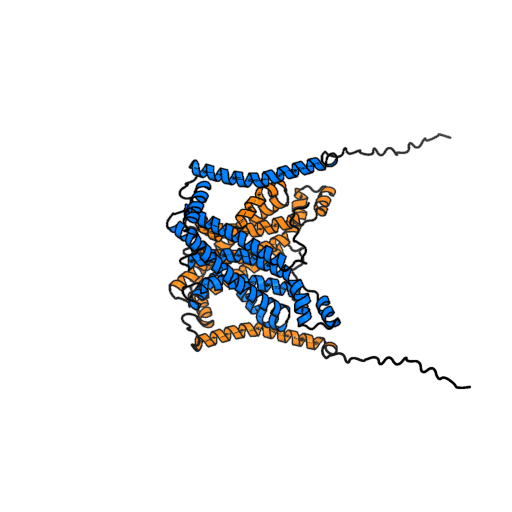O 1
ATOM 3640 N N . TRP B 1 193 ? 26.219 23.078 5.102 1 71.88 193 TRP B N 1
ATOM 3641 C CA . TRP B 1 193 ? 26.25 21.766 5.734 1 71.88 193 TRP B CA 1
ATOM 3642 C C . TRP B 1 193 ? 25.781 21.859 7.184 1 71.88 193 TRP B C 1
ATOM 3644 O O . TRP B 1 193 ? 25.062 20.969 7.66 1 71.88 193 TRP B O 1
ATOM 3654 N N . GLN B 1 194 ? 26.203 22.875 7.828 1 70.75 194 GLN B N 1
ATOM 3655 C CA . GLN B 1 194 ? 25.766 23.062 9.211 1 70.75 194 GLN B CA 1
ATOM 3656 C C . GLN B 1 194 ? 24.25 23.281 9.289 1 70.75 194 GLN B C 1
ATOM 3658 O O . GLN B 1 194 ? 23.594 22.75 10.172 1 70.75 194 GLN B O 1
ATOM 3663 N N . MET B 1 195 ? 23.812 24.031 8.359 1 68.12 195 MET B N 1
ATOM 3664 C CA . MET B 1 195 ? 22.375 24.281 8.305 1 68.12 195 MET B CA 1
ATOM 3665 C C . MET B 1 195 ? 21.609 22.984 8.023 1 68.12 195 MET B C 1
ATOM 3667 O O . MET B 1 195 ? 20.594 22.719 8.641 1 68.12 195 MET B O 1
ATOM 3671 N N . PHE B 1 196 ? 22.203 22.281 7.16 1 69.19 196 PHE B N 1
ATOM 3672 C CA . PHE B 1 196 ? 21.609 21 6.809 1 69.19 196 PHE B CA 1
ATOM 3673 C C . PHE B 1 196 ? 21.562 20.078 8.016 1 69.19 196 PHE B C 1
ATOM 3675 O O . PHE B 1 196 ? 20.516 19.562 8.383 1 69.19 196 PHE B O 1
ATOM 3682 N N . ARG B 1 197 ? 22.594 19.922 8.617 1 71.19 197 ARG B N 1
ATOM 3683 C CA . ARG B 1 197 ? 22.75 18.922 9.664 1 71.19 197 ARG B CA 1
ATOM 3684 C C . ARG B 1 197 ? 22.031 19.344 10.938 1 71.19 197 ARG B C 1
ATOM 3686 O O . ARG B 1 197 ? 21.453 18.5 11.633 1 71.19 197 ARG B O 1
ATOM 3693 N N . HIS B 1 198 ? 22 20.641 11.188 1 72.69 198 HIS B N 1
ATOM 3694 C CA . HIS B 1 198 ? 21.531 21.062 12.5 1 72.69 198 HIS B CA 1
ATOM 3695 C C . HIS B 1 198 ? 20.125 21.625 12.422 1 72.69 198 HIS B C 1
ATOM 3697 O O . HIS B 1 198 ? 19.438 21.75 13.438 1 72.69 198 HIS B O 1
ATOM 3703 N N . VAL B 1 199 ? 19.781 21.906 11.297 1 68.25 199 VAL B N 1
ATOM 3704 C CA . VAL B 1 199 ? 18.469 22.547 11.219 1 68.25 199 VAL B CA 1
ATOM 3705 C C . VAL B 1 199 ? 17.547 21.703 10.328 1 68.25 199 VAL B C 1
ATOM 3707 O O . VAL B 1 199 ? 16.516 21.219 10.781 1 68.25 199 VAL B O 1
ATOM 3710 N N . LEU B 1 200 ? 18 21.5 9.164 1 68.44 200 LEU B N 1
ATOM 3711 C CA . LEU B 1 200 ? 17.125 20.875 8.188 1 68.44 200 LEU B CA 1
ATOM 3712 C C . LEU B 1 200 ? 16.859 19.406 8.555 1 68.44 200 LEU B C 1
ATOM 3714 O O . LEU B 1 200 ? 15.727 18.953 8.492 1 68.44 200 LEU B O 1
ATOM 3718 N N . LEU B 1 201 ? 17.953 18.766 8.93 1 73.25 201 LEU B N 1
ATOM 3719 C CA . LEU B 1 201 ? 17.844 17.344 9.227 1 73.25 201 LEU B CA 1
ATOM 3720 C C . LEU B 1 201 ? 16.938 17.125 10.43 1 73.25 201 LEU B C 1
ATOM 3722 O O . LEU B 1 201 ? 15.969 16.359 10.344 1 73.25 201 LEU B O 1
ATOM 3726 N N . PRO B 1 202 ? 17.188 17.797 11.469 1 72.75 202 PRO B N 1
ATOM 3727 C CA . PRO B 1 202 ? 16.312 17.578 12.625 1 72.75 202 PRO B CA 1
ATOM 3728 C C . PRO B 1 202 ? 14.883 18.047 12.383 1 72.75 202 PRO B C 1
ATOM 3730 O O . PRO B 1 202 ? 13.938 17.438 12.875 1 72.75 202 PRO B O 1
ATOM 3733 N N . ALA B 1 203 ? 14.758 19.078 11.617 1 69.75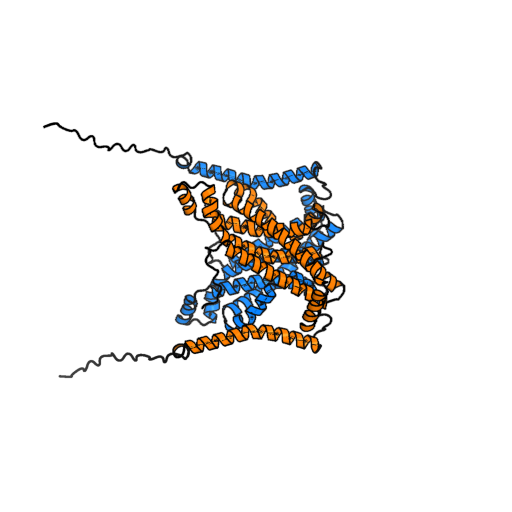 203 ALA B N 1
ATOM 3734 C CA . ALA B 1 203 ? 13.43 19.641 11.398 1 69.75 203 ALA B CA 1
ATOM 3735 C C . ALA B 1 203 ? 12.602 18.766 10.477 1 69.75 203 ALA B C 1
ATOM 3737 O O . ALA B 1 203 ? 11.375 18.734 10.555 1 69.75 203 ALA B O 1
ATOM 3738 N N . SER B 1 204 ? 13.281 17.984 9.695 1 75.75 204 SER B N 1
ATOM 3739 C CA . SER B 1 204 ? 12.578 17.172 8.703 1 75.75 204 SER B CA 1
ATOM 3740 C C . SER B 1 204 ? 12.305 15.766 9.234 1 75.75 204 SER B C 1
ATOM 3742 O O . SER B 1 204 ? 11.453 15.055 8.711 1 75.75 204 SER B O 1
ATOM 3744 N N . LEU B 1 205 ? 12.906 15.398 10.281 1 79.25 205 LEU B N 1
ATOM 3745 C CA . LEU B 1 205 ? 12.914 14.008 10.742 1 79.25 205 LEU B CA 1
ATOM 3746 C C . LEU B 1 205 ? 11.516 13.562 11.148 1 79.25 205 LEU B C 1
ATOM 3748 O O . LEU B 1 205 ? 11.094 12.453 10.812 1 79.25 205 LEU B O 1
ATOM 3752 N N . PRO B 1 206 ? 10.75 14.461 11.797 1 75.12 206 PRO B N 1
ATOM 3753 C CA . PRO B 1 206 ? 9.406 14.008 12.18 1 75.12 206 PRO B CA 1
ATOM 3754 C C . PRO B 1 206 ? 8.531 13.68 10.969 1 75.12 206 PRO B C 1
ATOM 3756 O O . PRO B 1 206 ? 7.781 12.703 10.992 1 75.12 206 PRO B O 1
ATOM 3759 N N . ALA B 1 207 ? 8.656 14.477 10 1 75.88 207 ALA B N 1
ATOM 3760 C CA . ALA B 1 207 ? 7.863 14.242 8.797 1 75.88 207 ALA B CA 1
ATOM 3761 C C . ALA B 1 207 ? 8.336 12.984 8.07 1 75.88 207 ALA B C 1
ATOM 3763 O O . ALA B 1 207 ? 7.523 12.258 7.496 1 75.88 207 ALA B O 1
ATOM 3764 N N . VAL B 1 208 ? 9.562 12.734 8.094 1 83.06 208 VAL B N 1
ATOM 3765 C CA . VAL B 1 208 ? 10.141 11.539 7.488 1 83.06 208 VAL B CA 1
ATOM 3766 C C . VAL B 1 208 ? 9.594 10.297 8.18 1 83.06 208 VAL B C 1
ATOM 3768 O O . VAL B 1 208 ? 9.344 9.281 7.523 1 83.06 208 VAL B O 1
ATOM 3771 N N . LEU B 1 209 ? 9.359 10.453 9.422 1 82.69 209 LEU B N 1
ATOM 3772 C CA . LEU B 1 209 ? 8.875 9.312 10.195 1 82.69 209 LEU B CA 1
ATOM 3773 C C . LEU B 1 209 ? 7.445 8.961 9.797 1 82.69 209 LEU B C 1
ATOM 3775 O O . LEU B 1 209 ? 7.059 7.789 9.844 1 82.69 209 LEU B O 1
ATOM 3779 N N . VAL B 1 210 ? 6.707 9.945 9.438 1 75.94 210 VAL B N 1
ATOM 3780 C CA . VAL B 1 210 ? 5.348 9.703 8.969 1 75.94 210 VAL B CA 1
ATOM 3781 C C . VAL B 1 210 ? 5.383 8.836 7.711 1 75.94 210 VAL B C 1
ATOM 3783 O O . VAL B 1 210 ? 4.684 7.828 7.625 1 75.94 210 VAL B O 1
ATOM 3786 N N . GLY B 1 211 ? 6.227 9.219 6.766 1 82 211 GLY B N 1
ATOM 3787 C CA . GLY B 1 211 ? 6.383 8.438 5.551 1 82 211 GLY B CA 1
ATOM 3788 C C . GLY B 1 211 ? 6.926 7.043 5.805 1 82 211 GLY B C 1
ATOM 3789 O O . GLY B 1 211 ? 6.469 6.074 5.195 1 82 211 GLY B O 1
ATOM 3790 N N . ALA B 1 212 ? 7.789 6.996 6.754 1 88.81 212 ALA B N 1
ATOM 3791 C CA . ALA B 1 212 ? 8.398 5.715 7.102 1 88.81 212 ALA B CA 1
ATOM 3792 C C . ALA B 1 212 ? 7.379 4.777 7.734 1 88.81 212 ALA B C 1
ATOM 3794 O O . ALA B 1 212 ? 7.414 3.564 7.508 1 88.81 212 ALA B O 1
ATOM 3795 N N . ARG B 1 213 ? 6.508 5.305 8.469 1 85.69 213 ARG B N 1
ATOM 3796 C CA . ARG B 1 213 ? 5.477 4.496 9.109 1 85.69 213 ARG B CA 1
ATOM 3797 C C . ARG B 1 213 ? 4.492 3.949 8.078 1 85.69 213 ARG B C 1
ATOM 3799 O O . ARG B 1 213 ? 4.117 2.775 8.133 1 85.69 213 ARG B O 1
ATOM 3806 N N . ILE B 1 214 ? 4.141 4.75 7.199 1 83.38 214 ILE B N 1
ATOM 3807 C CA . ILE B 1 214 ? 3.254 4.301 6.129 1 83.38 214 ILE B CA 1
ATOM 3808 C C . ILE B 1 214 ? 3.943 3.215 5.309 1 83.38 214 ILE B C 1
ATOM 3810 O O . ILE B 1 214 ? 3.338 2.186 4.996 1 83.38 214 ILE B O 1
ATOM 3814 N N . ALA B 1 215 ? 5.191 3.471 5.035 1 91.75 215 ALA B N 1
ATOM 3815 C CA . ALA B 1 215 ? 5.977 2.531 4.242 1 91.75 215 ALA B CA 1
ATOM 3816 C C . ALA B 1 215 ? 6.059 1.169 4.926 1 91.75 215 ALA B C 1
ATOM 3818 O O . ALA B 1 215 ? 6.098 0.133 4.258 1 91.75 215 ALA B O 1
ATOM 3819 N N . ALA B 1 216 ? 6.098 1.181 6.25 1 90.62 216 ALA B N 1
ATOM 3820 C CA . ALA B 1 216 ? 6.207 -0.068 7 1 90.62 216 ALA B CA 1
ATOM 3821 C C . ALA B 1 216 ? 5.004 -0.971 6.738 1 90.62 216 ALA B C 1
ATOM 3823 O O . ALA B 1 216 ? 5.164 -2.168 6.488 1 90.62 216 ALA B O 1
ATOM 3824 N N . GLY B 1 217 ? 3.842 -0.444 6.793 1 86.81 217 GLY B N 1
ATOM 3825 C CA . GLY B 1 217 ? 2.645 -1.218 6.508 1 86.81 217 GLY B CA 1
ATOM 3826 C C . GLY B 1 217 ? 2.605 -1.757 5.09 1 86.81 217 GLY B C 1
ATOM 3827 O O . GLY B 1 217 ? 2.273 -2.924 4.875 1 86.81 217 GLY B O 1
ATOM 3828 N N . VAL B 1 218 ? 2.99 -0.933 4.164 1 88.75 218 VAL B N 1
ATOM 3829 C CA . VAL B 1 218 ? 2.951 -1.322 2.758 1 88.75 218 VAL B CA 1
ATOM 3830 C C . VAL B 1 218 ? 4.035 -2.361 2.48 1 88.75 218 VAL B C 1
ATOM 3832 O O . VAL B 1 218 ? 3.842 -3.268 1.666 1 88.75 218 VAL B O 1
ATOM 3835 N N . ALA B 1 219 ? 5.129 -2.23 3.18 1 94.25 219 ALA B N 1
ATOM 3836 C CA . ALA B 1 219 ? 6.227 -3.18 3.016 1 94.25 219 ALA B CA 1
ATOM 3837 C C . ALA B 1 219 ? 5.781 -4.598 3.354 1 94.25 219 ALA B C 1
ATOM 3839 O O . ALA B 1 219 ? 6.113 -5.547 2.641 1 94.25 219 ALA B O 1
ATOM 3840 N N . VAL B 1 220 ? 5.059 -4.723 4.391 1 92.69 220 VAL B N 1
ATOM 3841 C CA . VAL B 1 220 ? 4.59 -6.039 4.805 1 92.69 220 VAL B CA 1
ATOM 3842 C C . VAL B 1 220 ? 3.564 -6.562 3.801 1 92.69 220 VAL B C 1
ATOM 3844 O O . VAL B 1 220 ? 3.535 -7.758 3.498 1 92.69 220 VAL B O 1
ATOM 3847 N N . LEU B 1 221 ? 2.766 -5.711 3.289 1 90.06 221 LEU B N 1
ATOM 3848 C CA . LEU B 1 221 ? 1.796 -6.078 2.262 1 90.06 221 LEU B CA 1
ATOM 3849 C C . LEU B 1 221 ? 2.498 -6.598 1.014 1 90.06 221 LEU B C 1
ATOM 3851 O O . LEU B 1 221 ? 2.145 -7.66 0.494 1 90.06 221 LEU B O 1
ATOM 3855 N N . VAL B 1 222 ? 3.512 -5.941 0.587 1 93.56 222 VAL B N 1
ATOM 3856 C CA . VAL B 1 222 ? 4.176 -6.258 -0.672 1 93.56 222 VAL B CA 1
ATOM 3857 C C . VAL B 1 222 ? 4.988 -7.543 -0.519 1 93.56 222 VAL B C 1
ATOM 3859 O O . VAL B 1 222 ? 5.086 -8.336 -1.457 1 93.56 222 VAL B O 1
ATOM 3862 N N . ILE B 1 223 ? 5.562 -7.699 0.662 1 95.75 223 ILE B N 1
ATOM 3863 C CA . ILE B 1 223 ? 6.406 -8.875 0.833 1 95.75 223 ILE B CA 1
ATOM 3864 C C . ILE B 1 223 ? 5.543 -10.141 0.833 1 95.75 223 ILE B C 1
ATOM 3866 O O . ILE B 1 223 ? 5.969 -11.188 0.345 1 95.75 223 ILE B O 1
ATOM 3870 N N . VAL B 1 224 ? 4.355 -10.062 1.382 1 94.5 224 VAL B N 1
ATOM 3871 C CA . VAL B 1 224 ? 3.449 -11.203 1.372 1 94.5 224 VAL B CA 1
ATOM 3872 C C . VAL B 1 224 ? 3.143 -11.609 -0.068 1 94.5 224 VAL B C 1
ATOM 3874 O O . VAL B 1 224 ? 3.193 -12.789 -0.412 1 94.5 224 VAL B O 1
ATOM 3877 N N . ALA B 1 225 ? 2.887 -10.648 -0.867 1 92.94 225 ALA B N 1
ATOM 3878 C CA . ALA B 1 225 ? 2.594 -10.906 -2.273 1 92.94 225 ALA B CA 1
ATOM 3879 C C . ALA B 1 225 ? 3.809 -11.492 -2.99 1 92.94 225 ALA B C 1
ATOM 3881 O O . ALA B 1 225 ? 3.691 -12.469 -3.734 1 92.94 225 ALA B O 1
ATOM 3882 N N . SER B 1 226 ? 4.922 -10.898 -2.754 1 94.69 226 SER B N 1
ATOM 3883 C CA . SER B 1 226 ? 6.148 -11.312 -3.426 1 94.69 226 SER B CA 1
ATOM 3884 C C . SER B 1 226 ? 6.52 -12.75 -3.055 1 94.69 226 SER B C 1
ATOM 3886 O O . SER B 1 226 ? 6.953 -13.523 -3.91 1 94.69 226 SER B O 1
ATOM 3888 N N . GLU B 1 227 ? 6.355 -13.109 -1.787 1 96 227 GLU B N 1
ATOM 3889 C CA . GLU B 1 227 ? 6.699 -14.453 -1.319 1 96 227 GLU B CA 1
ATOM 3890 C C . GLU B 1 227 ? 5.758 -15.5 -1.905 1 96 227 GLU B C 1
ATOM 3892 O O . GLU B 1 227 ? 6.172 -16.625 -2.178 1 96 227 GLU B O 1
ATOM 3897 N N . GLN B 1 228 ? 4.5 -15.109 -2.064 1 92.69 228 GLN B N 1
ATOM 3898 C CA . GLN B 1 228 ? 3.551 -16.016 -2.703 1 92.69 228 GLN B CA 1
ATOM 3899 C C . GLN B 1 228 ? 3.926 -16.266 -4.16 1 92.69 228 GLN B C 1
ATOM 3901 O O . GLN B 1 228 ? 3.789 -17.391 -4.656 1 92.69 228 GLN B O 1
ATOM 3906 N N . ILE B 1 229 ? 4.41 -15.258 -4.793 1 89.81 229 ILE B N 1
ATOM 3907 C CA . ILE B 1 229 ? 4.621 -15.32 -6.234 1 89.81 229 ILE B CA 1
ATOM 3908 C C . ILE B 1 229 ? 5.977 -15.961 -6.531 1 89.81 229 ILE B C 1
ATOM 3910 O O . ILE B 1 229 ? 6.105 -16.75 -7.465 1 89.81 229 ILE B O 1
ATOM 3914 N N . ALA B 1 230 ? 7.023 -15.664 -5.695 1 91 230 ALA B N 1
ATOM 3915 C CA . ALA B 1 230 ? 8.367 -15.945 -6.195 1 91 230 ALA B CA 1
ATOM 3916 C C . ALA B 1 230 ? 9.266 -16.469 -5.078 1 91 230 ALA B C 1
ATOM 3918 O O . ALA B 1 230 ? 10.492 -16.422 -5.184 1 91 230 ALA B O 1
ATOM 3919 N N . ALA B 1 231 ? 8.758 -16.922 -3.998 1 93.25 231 ALA B N 1
ATOM 3920 C CA . ALA B 1 231 ? 9.602 -17.469 -2.943 1 93.25 231 ALA B CA 1
ATOM 3921 C C . ALA B 1 231 ? 9.18 -18.891 -2.576 1 93.25 231 ALA B C 1
ATOM 3923 O O . ALA B 1 231 ? 8.039 -19.281 -2.814 1 93.25 231 ALA B O 1
ATOM 3924 N N . ALA B 1 232 ? 10.164 -19.641 -2.018 1 94.25 232 ALA B N 1
ATOM 3925 C CA . ALA B 1 232 ? 9.898 -21.016 -1.577 1 94.25 232 ALA B CA 1
ATOM 3926 C C . ALA B 1 232 ? 9.695 -21.062 -0.067 1 94.25 232 ALA B C 1
ATOM 3928 O O . ALA B 1 232 ? 9.469 -22.141 0.493 1 94.25 232 ALA B O 1
ATOM 3929 N N . ASP B 1 233 ? 9.875 -20 0.536 1 96.56 233 ASP B N 1
ATOM 3930 C CA . ASP B 1 233 ? 9.656 -19.859 1.973 1 96.56 233 ASP B CA 1
ATOM 3931 C C . ASP B 1 233 ? 9.133 -18.469 2.322 1 96.56 233 ASP B C 1
ATOM 3933 O O . ASP B 1 233 ? 8.891 -17.656 1.434 1 96.56 233 ASP B O 1
ATOM 3937 N N . GLY B 1 234 ? 8.883 -18.281 3.66 1 97.56 234 GLY B N 1
ATOM 3938 C CA . GLY B 1 234 ? 8.281 -17.047 4.109 1 97.56 234 GLY B CA 1
ATOM 3939 C C . GLY B 1 234 ? 6.816 -17.188 4.48 1 97.56 234 GLY B C 1
ATOM 3940 O O . GLY B 1 234 ? 6.148 -18.125 4.031 1 97.56 234 GLY B O 1
ATOM 3941 N N . LEU B 1 235 ? 6.367 -16.281 5.184 1 97.5 235 LEU B N 1
ATOM 3942 C CA . LEU B 1 235 ? 4.992 -16.328 5.66 1 97.5 235 LEU B CA 1
ATOM 3943 C C . LEU B 1 235 ? 4.008 -16.219 4.5 1 97.5 235 LEU B C 1
ATOM 3945 O O . LEU B 1 235 ? 2.953 -16.859 4.512 1 97.5 235 LEU B O 1
ATOM 3949 N N . GLY B 1 236 ? 4.336 -15.375 3.553 1 96.44 236 GLY B N 1
ATOM 3950 C CA . GLY B 1 236 ? 3.486 -15.305 2.373 1 96.44 236 GLY B CA 1
ATOM 3951 C C . GLY B 1 236 ? 3.361 -16.625 1.647 1 96.44 236 GLY B C 1
ATOM 3952 O O . GLY B 1 236 ? 2.26 -17.031 1.268 1 96.44 236 GLY B O 1
ATOM 3953 N N . HIS B 1 237 ? 4.434 -17.266 1.446 1 96.44 237 HIS B N 1
ATOM 3954 C CA . HIS B 1 237 ? 4.438 -18.594 0.836 1 96.44 237 HIS B CA 1
ATOM 3955 C C . HIS B 1 237 ? 3.639 -19.578 1.674 1 96.44 237 HIS B C 1
ATOM 3957 O O . HIS B 1 237 ? 2.844 -20.359 1.137 1 96.44 237 HIS B O 1
ATOM 3963 N N . LEU B 1 238 ? 3.859 -19.516 2.949 1 96.69 238 LEU B N 1
ATOM 3964 C CA . LEU B 1 238 ? 3.17 -20.422 3.865 1 96.69 238 LEU B CA 1
ATOM 3965 C C . LEU B 1 238 ? 1.658 -20.266 3.754 1 96.69 238 LEU B C 1
ATOM 3967 O O . LEU B 1 238 ? 0.927 -21.25 3.697 1 96.69 238 LEU B O 1
ATOM 3971 N N . ILE B 1 239 ? 1.178 -19.062 3.707 1 96.62 239 ILE B N 1
ATOM 3972 C CA . ILE B 1 239 ? -0.249 -18.75 3.678 1 96.62 239 ILE B CA 1
ATOM 3973 C C . ILE B 1 239 ? -0.873 -19.328 2.41 1 96.62 239 ILE B C 1
ATOM 3975 O O . ILE B 1 239 ? -1.854 -20.078 2.479 1 96.62 239 ILE B O 1
ATOM 3979 N N . PHE B 1 240 ? -0.28 -19.141 1.317 1 94.12 240 PHE B N 1
ATOM 3980 C CA . PHE B 1 240 ? -0.899 -19.516 0.052 1 94.12 240 PHE B CA 1
ATOM 3981 C C . PHE B 1 240 ? -0.679 -21 -0.241 1 94.12 240 PHE B C 1
ATOM 3983 O O . PHE B 1 240 ? -1.546 -21.656 -0.818 1 94.12 240 PHE B O 1
ATOM 3990 N N . ASP B 1 241 ? 0.45 -21.5 0.162 1 94.38 241 ASP B N 1
ATOM 3991 C CA . ASP B 1 241 ? 0.693 -22.922 0.019 1 94.38 241 ASP B CA 1
ATOM 3992 C C . ASP B 1 241 ? -0.28 -23.734 0.871 1 94.38 241 ASP B C 1
ATOM 3994 O O . ASP B 1 241 ? -0.804 -24.766 0.423 1 94.38 241 ASP B O 1
ATOM 3998 N N . SER B 1 242 ? -0.464 -23.312 2.061 1 95.25 242 SER B N 1
ATOM 3999 C CA . SER B 1 242 ? -1.394 -24 2.951 1 95.25 242 SER B CA 1
ATOM 4000 C C . SER B 1 242 ? -2.812 -23.969 2.393 1 95.25 242 SER B C 1
ATOM 4002 O O . SER B 1 242 ? -3.543 -24.953 2.494 1 95.25 242 SER B O 1
ATOM 4004 N N . ARG B 1 243 ? -3.148 -22.875 1.837 1 91.88 243 ARG B N 1
ATOM 4005 C CA . ARG B 1 243 ? -4.461 -22.812 1.198 1 91.88 243 ARG B CA 1
ATOM 4006 C C . ARG B 1 243 ? -4.555 -23.797 0.046 1 91.88 243 ARG B C 1
ATOM 4008 O O . ARG B 1 243 ? -5.574 -24.484 -0.114 1 91.88 243 ARG B O 1
ATOM 4015 N N . ALA B 1 244 ? -3.555 -23.859 -0.72 1 90.69 244 ALA B N 1
ATOM 4016 C CA . ALA B 1 244 ? -3.531 -24.766 -1.871 1 90.69 244 ALA B CA 1
ATOM 4017 C C . ALA B 1 244 ? -3.625 -26.219 -1.43 1 90.69 244 ALA B C 1
ATOM 4019 O O . ALA B 1 244 ? -4.18 -27.062 -2.146 1 90.69 244 ALA B O 1
ATOM 4020 N N . LEU B 1 245 ? -3.164 -26.516 -0.26 1 93.19 245 LEU B N 1
ATOM 4021 C CA . LEU B 1 245 ? -3.166 -27.875 0.28 1 93.19 245 LEU B CA 1
ATOM 4022 C C . LEU B 1 245 ? -4.387 -28.094 1.167 1 93.19 245 LEU B C 1
ATOM 4024 O O . LEU B 1 245 ? -4.488 -29.125 1.835 1 93.19 245 LEU B O 1
ATOM 4028 N N . PHE B 1 246 ? -5.207 -27.062 1.278 1 92.94 246 PHE B N 1
ATOM 4029 C CA . PHE B 1 246 ? -6.449 -27.109 2.039 1 92.94 246 PHE B CA 1
ATOM 4030 C C . PHE B 1 246 ? -6.168 -27.25 3.529 1 92.94 246 PHE B C 1
ATOM 4032 O O . PHE B 1 246 ? -6.922 -27.922 4.246 1 92.94 246 PHE B O 1
ATOM 4039 N N . GLN B 1 247 ? -5.055 -26.766 3.871 1 94.19 247 GLN B N 1
ATOM 4040 C CA . GLN B 1 247 ? -4.715 -26.672 5.285 1 94.19 247 GLN B CA 1
ATOM 4041 C C . GLN B 1 247 ? -5.023 -25.281 5.832 1 94.19 247 GLN B C 1
ATOM 4043 O O . GLN B 1 247 ? -4.109 -24.516 6.156 1 94.19 247 GLN B O 1
ATOM 4048 N N . ASN B 1 248 ? -6.301 -25.125 6.102 1 94.69 248 ASN B N 1
ATOM 4049 C CA . ASN B 1 248 ? -6.777 -23.781 6.438 1 94.69 248 ASN B CA 1
ATOM 4050 C C . ASN B 1 248 ? -6.336 -23.359 7.836 1 94.69 248 ASN B C 1
ATOM 4052 O O . ASN B 1 248 ? -6.148 -22.172 8.102 1 94.69 248 ASN B O 1
ATOM 4056 N N . ASP B 1 249 ? -6.117 -24.297 8.695 1 94.25 249 ASP B N 1
ATOM 4057 C CA . ASP B 1 249 ? -5.609 -23.953 10.023 1 94.25 249 ASP B CA 1
ATOM 4058 C C . ASP B 1 249 ? -4.23 -23.297 9.938 1 94.25 249 ASP B C 1
ATOM 4060 O O . ASP B 1 249 ? -3.986 -22.266 10.562 1 94.25 249 ASP B O 1
ATOM 4064 N N . VAL B 1 250 ? -3.375 -23.938 9.078 1 94.81 250 VAL B N 1
ATOM 4065 C CA . VAL B 1 250 ? -2.029 -23.406 8.898 1 94.81 250 VAL B CA 1
ATOM 4066 C C . VAL B 1 250 ? -2.096 -22.047 8.188 1 94.81 250 VAL B C 1
ATOM 4068 O O . VAL B 1 250 ? -1.328 -21.141 8.5 1 94.81 250 VAL B O 1
ATOM 4071 N N . MET B 1 251 ? -3.002 -21.969 7.254 1 96.5 251 MET B N 1
ATOM 4072 C CA . MET B 1 251 ? -3.213 -20.703 6.539 1 96.5 251 MET B CA 1
ATOM 4073 C C . MET B 1 251 ? -3.523 -19.578 7.512 1 96.5 251 MET B C 1
ATOM 4075 O O . MET B 1 251 ? -2.893 -18.516 7.457 1 96.5 251 MET B O 1
ATOM 4079 N N . PHE B 1 252 ? -4.438 -19.828 8.469 1 96.81 252 PHE B N 1
ATOM 4080 C CA . PHE B 1 252 ? -4.844 -18.797 9.414 1 96.81 252 PHE B CA 1
ATOM 4081 C C . PHE B 1 252 ? -3.727 -18.5 10.406 1 96.81 252 PHE B C 1
ATOM 4083 O O . PHE B 1 252 ? -3.566 -17.359 10.844 1 96.81 252 PHE B O 1
ATOM 4090 N N . VAL B 1 253 ? -3.002 -19.516 10.75 1 96.81 253 VAL B N 1
ATOM 4091 C CA . VAL B 1 253 ? -1.84 -19.281 11.602 1 96.81 253 VAL B CA 1
ATOM 4092 C C . VAL B 1 253 ? -0.863 -18.344 10.914 1 96.81 253 VAL B C 1
ATOM 4094 O O . VAL B 1 253 ? -0.346 -17.406 11.531 1 96.81 253 VAL B O 1
ATOM 4097 N N . GLY B 1 254 ? -0.568 -18.594 9.625 1 96.81 254 GLY B N 1
ATOM 4098 C CA . GLY B 1 254 ? 0.283 -17.703 8.852 1 96.81 254 GLY B CA 1
ATOM 4099 C C . GLY B 1 254 ? -0.234 -16.281 8.805 1 96.81 254 GLY B C 1
ATOM 4100 O O . GLY B 1 254 ? 0.541 -15.328 8.922 1 96.81 254 GLY B O 1
ATOM 4101 N N . ILE B 1 255 ? -1.51 -16.094 8.641 1 96.38 255 ILE B N 1
ATOM 4102 C CA . ILE B 1 255 ? -2.141 -14.789 8.57 1 96.38 255 ILE B CA 1
ATOM 4103 C C . ILE B 1 255 ? -1.965 -14.055 9.898 1 96.38 255 ILE B C 1
ATOM 4105 O O . ILE B 1 255 ? -1.604 -12.875 9.922 1 96.38 255 ILE B O 1
ATOM 4109 N N . VAL B 1 256 ? -2.184 -14.75 10.992 1 95.69 256 VAL B N 1
ATOM 4110 C CA . VAL B 1 256 ? -2.012 -14.156 12.312 1 95.69 256 VAL B CA 1
ATOM 4111 C C . VAL B 1 256 ? -0.552 -13.75 12.516 1 95.69 256 VAL B C 1
ATOM 4113 O O . VAL B 1 256 ? -0.266 -12.672 13.031 1 95.69 256 VAL B O 1
ATOM 4116 N N . CYS B 1 257 ? 0.376 -14.586 12.055 1 95.94 257 CYS B N 1
ATOM 4117 C CA . CYS B 1 257 ? 1.8 -14.305 12.195 1 95.94 257 CYS B CA 1
ATOM 4118 C C . CYS B 1 257 ? 2.18 -13.047 11.422 1 95.94 257 CYS B C 1
ATOM 4120 O O . CYS B 1 257 ? 2.914 -12.195 11.93 1 95.94 257 CYS B O 1
ATOM 4122 N N . VAL B 1 258 ? 1.677 -12.945 10.234 1 95.31 258 VAL B N 1
ATOM 4123 C CA . VAL B 1 258 ? 2.012 -11.781 9.422 1 95.31 258 VAL B CA 1
ATOM 4124 C C . VAL B 1 258 ? 1.4 -10.523 10.039 1 95.31 258 VAL B C 1
ATOM 4126 O O . VAL B 1 258 ? 2.006 -9.453 10.008 1 95.31 258 VAL B O 1
ATOM 4129 N N . ALA B 1 259 ? 0.217 -10.633 10.562 1 93.88 259 ALA B N 1
ATOM 4130 C CA . ALA B 1 259 ? -0.418 -9.508 11.242 1 93.88 259 ALA B CA 1
ATOM 4131 C C . ALA B 1 259 ? 0.411 -9.055 12.438 1 93.88 259 ALA B C 1
ATOM 4133 O O . ALA B 1 259 ? 0.66 -7.855 12.609 1 93.88 259 ALA B O 1
ATOM 4134 N N . VAL B 1 260 ? 0.83 -9.992 13.219 1 93.69 260 VAL B N 1
ATOM 4135 C CA . VAL B 1 260 ? 1.654 -9.695 14.383 1 93.69 260 VAL B CA 1
ATOM 4136 C C . VAL B 1 260 ? 2.963 -9.047 13.938 1 93.69 260 VAL B C 1
ATOM 4138 O O . VAL B 1 260 ? 3.416 -8.07 14.547 1 93.69 260 VAL B O 1
ATOM 4141 N N . LEU B 1 261 ? 3.523 -9.578 12.914 1 92.56 261 LEU B N 1
ATOM 4142 C CA . LEU B 1 261 ? 4.754 -9.008 12.367 1 92.56 261 LEU B CA 1
ATOM 4143 C C . LEU B 1 261 ? 4.535 -7.566 11.93 1 92.56 261 LEU B C 1
ATOM 4145 O O . LEU B 1 261 ? 5.387 -6.707 12.172 1 92.56 261 LEU B O 1
ATOM 4149 N N . GLY B 1 262 ? 3.447 -7.359 11.258 1 89.69 262 GLY B N 1
ATOM 4150 C CA . GLY B 1 262 ? 3.119 -6.004 10.844 1 89.69 262 GLY B CA 1
ATOM 4151 C C . GLY B 1 262 ? 3.012 -5.031 12 1 89.69 262 GLY B C 1
ATOM 4152 O O . GLY B 1 262 ? 3.539 -3.918 11.93 1 89.69 262 GLY B O 1
ATOM 4153 N N . VAL B 1 263 ? 2.412 -5.441 13.078 1 88.69 263 VAL B N 1
ATOM 4154 C CA . VAL B 1 263 ? 2.24 -4.602 14.258 1 88.69 263 VAL B CA 1
ATOM 4155 C C . VAL B 1 263 ? 3.596 -4.344 14.906 1 88.69 263 VAL B C 1
ATOM 4157 O O . VAL B 1 263 ? 3.922 -3.201 15.242 1 88.69 263 VAL B O 1
ATOM 4160 N N . VAL B 1 264 ? 4.277 -5.379 15.07 1 89.5 264 VAL B N 1
ATOM 4161 C CA . VAL B 1 264 ? 5.582 -5.273 15.719 1 89.5 264 VAL B CA 1
ATOM 4162 C C . VAL B 1 264 ? 6.496 -4.371 14.891 1 89.5 264 VAL B C 1
ATOM 4164 O O . VAL B 1 264 ? 7.18 -3.5 15.438 1 89.5 264 VAL B O 1
ATOM 4167 N N . PHE B 1 265 ? 6.469 -4.598 13.641 1 89.88 265 PHE B N 1
ATOM 4168 C CA . PHE B 1 265 ? 7.309 -3.797 12.758 1 89.88 265 PHE B CA 1
ATOM 4169 C C . PHE B 1 265 ? 6.902 -2.328 12.812 1 89.88 265 PHE B C 1
ATOM 4171 O O . PHE B 1 265 ? 7.762 -1.445 12.898 1 89.88 265 PHE B O 1
ATOM 4178 N N . SER B 1 266 ? 5.672 -2.057 12.727 1 85 266 SER B N 1
ATOM 4179 C CA . SER B 1 266 ? 5.172 -0.688 12.82 1 85 266 SER B CA 1
ATOM 4180 C C . SER B 1 266 ? 5.566 -0.043 14.148 1 85 266 SER B C 1
ATOM 4182 O O . SER B 1 266 ? 5.949 1.128 14.18 1 85 266 SER B O 1
ATOM 4184 N N . GLU B 1 267 ? 5.418 -0.752 15.219 1 85.44 267 GLU B N 1
ATOM 4185 C CA . GLU B 1 267 ? 5.785 -0.243 16.531 1 85.44 267 GLU B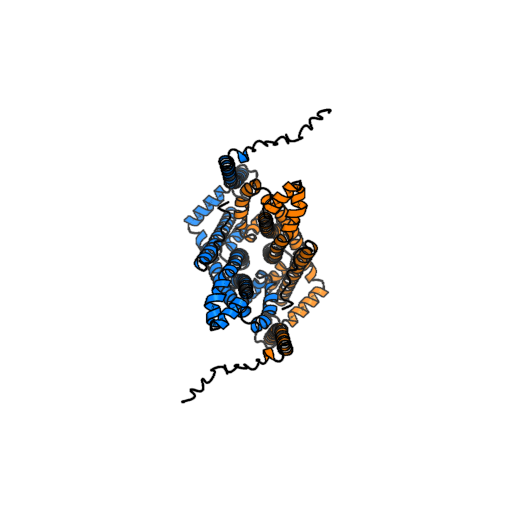 CA 1
ATOM 4186 C C . GLU B 1 267 ? 7.285 0.02 16.625 1 85.44 267 GLU B C 1
ATOM 4188 O O . GLU B 1 267 ? 7.715 0.979 17.281 1 85.44 267 GLU B O 1
ATOM 4193 N N . LEU B 1 268 ? 8.016 -0.845 16.016 1 88.5 268 LEU B N 1
ATOM 4194 C CA . LEU B 1 268 ? 9.461 -0.645 16 1 88.5 268 LEU B CA 1
ATOM 4195 C C . LEU B 1 268 ? 9.82 0.644 15.273 1 88.5 268 LEU B C 1
ATOM 4197 O O . LEU B 1 268 ? 10.688 1.397 15.727 1 88.5 268 LEU B O 1
ATOM 4201 N N . VAL B 1 269 ? 9.211 0.864 14.188 1 88.19 269 VAL B N 1
ATOM 4202 C CA . VAL B 1 269 ? 9.445 2.084 13.43 1 88.19 269 VAL B CA 1
ATOM 4203 C C . VAL B 1 269 ? 9.023 3.299 14.25 1 88.19 269 VAL B C 1
ATOM 4205 O O . VAL B 1 269 ? 9.719 4.316 14.266 1 88.19 269 VAL B O 1
ATOM 4208 N N . ARG B 1 270 ? 7.961 3.16 14.938 1 83.12 270 ARG B N 1
ATOM 4209 C CA . ARG B 1 270 ? 7.473 4.238 15.789 1 83.12 270 ARG B CA 1
ATOM 4210 C C . ARG B 1 270 ? 8.461 4.543 16.906 1 83.12 270 ARG B C 1
ATOM 4212 O O . ARG B 1 270 ? 8.789 5.707 17.156 1 83.12 270 ARG B O 1
ATOM 4219 N N . ILE B 1 271 ? 8.891 3.572 17.562 1 85.88 271 ILE B N 1
ATOM 4220 C CA . ILE B 1 271 ? 9.828 3.721 18.672 1 85.88 271 ILE B CA 1
ATOM 4221 C C . ILE B 1 271 ? 11.141 4.305 18.156 1 85.88 271 ILE B C 1
ATOM 4223 O O . ILE B 1 271 ? 11.711 5.203 18.781 1 85.88 271 ILE B O 1
ATOM 4227 N N . ALA B 1 272 ? 11.578 3.805 17.078 1 85.25 272 ALA B N 1
ATOM 4228 C CA . ALA B 1 272 ? 12.797 4.34 16.469 1 85.25 272 ALA B CA 1
ATOM 4229 C C . ALA B 1 272 ? 12.633 5.824 16.141 1 85.25 272 ALA B C 1
ATOM 4231 O O . ALA B 1 272 ? 13.562 6.613 16.344 1 85.25 272 ALA B O 1
ATOM 4232 N N . GLY B 1 273 ? 11.516 6.191 15.641 1 80.94 273 GLY B N 1
ATOM 4233 C CA . GLY B 1 273 ? 11.227 7.59 15.352 1 80.94 273 GLY B CA 1
ATOM 4234 C C . GLY B 1 273 ? 11.258 8.469 16.594 1 80.94 273 GLY B C 1
ATOM 4235 O O . GLY B 1 273 ? 11.812 9.57 16.562 1 80.94 273 GLY B O 1
ATOM 4236 N N . ARG B 1 274 ? 10.711 7.961 17.688 1 78.56 274 ARG B N 1
ATOM 4237 C CA . ARG B 1 274 ? 10.68 8.711 18.938 1 78.56 274 ARG B CA 1
ATOM 4238 C C . ARG B 1 274 ? 12.086 8.914 19.484 1 78.56 274 ARG B C 1
ATOM 4240 O O . ARG B 1 274 ? 12.398 9.969 20.047 1 78.56 274 ARG B O 1
ATOM 4247 N N . LEU B 1 275 ? 12.766 7.906 19.297 1 82.06 275 LEU B N 1
ATOM 4248 C CA . LEU B 1 275 ? 14.133 7.973 19.812 1 82.06 275 LEU B CA 1
ATOM 4249 C C . LEU B 1 275 ? 14.977 8.938 18.984 1 82.06 275 LEU B C 1
ATOM 4251 O O . LEU B 1 275 ? 15.875 9.594 19.5 1 82.06 275 LEU B O 1
ATOM 4255 N N . LEU B 1 276 ? 14.648 9.023 17.734 1 78.5 276 LEU B N 1
ATOM 4256 C CA . LEU B 1 276 ? 15.43 9.859 16.828 1 78.5 276 LEU B CA 1
ATOM 4257 C C . LEU B 1 276 ? 14.93 11.305 16.859 1 78.5 276 LEU B C 1
ATOM 4259 O O . LEU B 1 276 ? 15.633 12.211 16.406 1 78.5 276 LEU B O 1
ATOM 4263 N N . THR B 1 277 ? 13.727 11.43 17.297 1 76.12 277 THR B N 1
ATOM 4264 C CA . THR B 1 277 ? 13.164 12.773 17.328 1 76.12 277 THR B CA 1
ATOM 4265 C C . THR B 1 277 ? 12.633 13.109 18.719 1 76.12 277 THR B C 1
ATOM 4267 O O . THR B 1 277 ? 11.445 13.406 18.875 1 76.12 277 THR B O 1
ATOM 4270 N N . PRO B 1 278 ? 13.461 13.141 19.688 1 69.69 278 PRO B N 1
ATOM 4271 C CA . PRO B 1 278 ? 12.992 13.422 21.047 1 69.69 278 PRO B CA 1
ATOM 4272 C C . PRO B 1 278 ? 12.414 14.828 21.188 1 69.69 278 PRO B C 1
ATOM 4274 O O . PRO B 1 278 ? 11.672 15.094 22.141 1 69.69 278 PRO B O 1
ATOM 4277 N N . TRP B 1 279 ? 12.672 15.672 20.281 1 67.44 279 TRP B N 1
ATOM 4278 C CA . TRP B 1 279 ? 12.234 17.062 20.359 1 67.44 279 TRP B CA 1
ATOM 4279 C C . TRP B 1 279 ? 10.836 17.219 19.766 1 67.44 279 TRP B C 1
ATOM 4281 O O . TRP B 1 279 ? 10.18 18.234 19.969 1 67.44 279 TRP B O 1
ATOM 4291 N N . ALA B 1 280 ? 10.453 16.25 18.938 1 62.56 280 ALA B N 1
ATOM 4292 C CA . ALA B 1 280 ? 9.164 16.359 18.266 1 62.56 280 ALA B CA 1
ATOM 4293 C C . ALA B 1 280 ? 8.016 16.109 19.234 1 62.56 280 ALA B C 1
ATOM 4295 O O . ALA B 1 280 ? 8.117 15.25 20.109 1 62.56 280 ALA B O 1
ATOM 4296 N N . PRO B 1 281 ? 7.031 17.094 19.203 1 58.94 281 PRO B N 1
ATOM 4297 C CA . PRO B 1 281 ? 5.898 16.859 20.109 1 58.94 281 PRO B CA 1
ATOM 4298 C C . PRO B 1 281 ? 5.297 15.461 19.938 1 58.94 281 PRO B C 1
ATOM 4300 O O . PRO B 1 281 ? 5.242 14.93 18.828 1 58.94 281 PRO B O 1
ATOM 4303 N N . ARG B 1 282 ? 5.355 14.742 21 1 54.88 282 ARG B N 1
ATOM 4304 C CA . ARG B 1 282 ? 4.809 13.391 21.078 1 54.88 282 ARG B CA 1
ATOM 4305 C C . ARG B 1 282 ? 3.389 13.352 20.531 1 54.88 282 ARG B C 1
ATOM 4307 O O . ARG B 1 282 ? 2.6 14.273 20.75 1 54.88 282 ARG B O 1
ATOM 4314 N N . ASP B 1 283 ? 3.211 12.859 19.344 1 48.72 283 ASP B N 1
ATOM 4315 C CA . ASP B 1 283 ? 1.829 12.648 18.922 1 48.72 283 ASP B CA 1
ATOM 4316 C C . ASP B 1 283 ? 0.953 12.227 20.094 1 48.72 283 ASP B C 1
ATOM 4318 O O . ASP B 1 283 ? 1.181 11.172 20.703 1 48.72 283 ASP B O 1
ATOM 4322 N N . ARG B 1 284 ? 0.739 13.188 21.031 1 39.88 284 ARG B N 1
ATOM 4323 C CA . ARG B 1 284 ? -0.162 12.867 22.125 1 39.88 284 ARG B CA 1
ATOM 4324 C C . ARG B 1 284 ? -1.36 12.062 21.641 1 39.88 284 ARG B C 1
ATOM 4326 O O . ARG B 1 284 ? -2.201 12.57 20.906 1 39.88 284 ARG B O 1
ATOM 4333 N N . GLY B 1 285 ? -1.258 10.938 21.125 1 37.47 285 GLY B N 1
ATOM 4334 C CA . GLY B 1 285 ? -2.502 10.188 21.062 1 37.47 285 GLY B CA 1
ATOM 4335 C C . GLY B 1 285 ? -3.512 10.609 22.109 1 37.47 285 GLY B C 1
ATOM 4336 O O . GLY B 1 285 ? -3.16 11.289 23.078 1 37.47 285 GLY B O 1
ATOM 4337 N N . ARG B 1 286 ? -4.879 10.461 21.688 1 37.19 286 ARG B N 1
ATOM 4338 C CA . ARG B 1 286 ? -6.133 10.734 22.375 1 37.19 286 ARG B CA 1
ATOM 4339 C C . ARG B 1 286 ? -6.09 10.234 23.812 1 37.19 286 ARG B C 1
ATOM 4341 O O . ARG B 1 286 ? -6.516 9.117 24.094 1 37.19 286 ARG B O 1
ATOM 4348 N N . SER B 1 287 ? -5.043 10.031 24.469 1 29.58 287 SER B N 1
ATOM 4349 C CA . SER B 1 287 ? -5.375 9.586 25.828 1 29.58 287 SER B CA 1
ATOM 4350 C C . SER B 1 287 ? -6.277 10.594 26.531 1 29.58 287 SER B C 1
ATOM 4352 O O . SER B 1 287 ? -7.156 10.203 27.297 1 29.58 287 SER B O 1
ATOM 4354 N N . GLN B 1 288 ? -5.68 11.836 26.75 1 28.28 288 GLN B N 1
ATOM 4355 C CA . GLN B 1 288 ? -6.09 12.523 27.969 1 28.28 288 GLN B CA 1
ATOM 4356 C C . GLN B 1 288 ? -7.414 13.258 27.766 1 28.28 288 GLN B C 1
ATOM 4358 O O . GLN B 1 288 ? -7.875 13.969 28.672 1 28.28 288 GLN B O 1
ATOM 4363 N N . SER B 1 289 ? -8.078 13.539 26.578 1 25.33 289 SER B N 1
ATOM 4364 C CA . SER B 1 289 ? -9.266 14.195 27.094 1 25.33 289 SER B CA 1
ATOM 4365 C C . SER B 1 289 ? -10.188 13.211 27.812 1 25.33 289 SER B C 1
ATOM 4367 O O . SER B 1 289 ? -10.289 12.047 27.406 1 25.33 289 SER B O 1
#

Organism: Streptomyces venezuelae (NCBI:txid54571)